Protein 5IDK (pdb70)

GO terms:
  GO:0039714 cytoplasmic viral factory (C, IDA)
  GO:0140272 exogenous protein binding (F, IDA)
  GO:0008233 peptidase activity (F, IDA)
  GO:0033668 symbiont-mediated suppression of host apoptosis (P, IDA)
  GO:0045070 positive regulation of viral genome replication (P, IMP)
  GO:0004483 methyltransferase cap1 activity (F, IDA)
  GO:0106005 RNA 5'-cap (guanine-N7)-methylation (P, IDA)
  GO:0042025 host cell nucleus (C, EXP)
  GO:0030430 host cell cytoplasm (C, EXP)
  GO:0005515 protein binding (F, IPI)
  GO:0003723 RNA binding (F, IDA)
  GO:0140691 RNA folding chaperone (F, IDA)
  GO:0003677 DNA binding (F, IMP)
  GO:0003723 RNA binding (F, IMP)
  GO:0043489 RNA stabilization (P, IMP)
  GO:0033592 RNA strand annealing activity (F, IMP)
  GO:0032993 protein-DNA complex (C, IMP)
  GO:1990904 ribonucleoprotein complex (C, IMP)
  GO:1990814 DNA/DNA annealing activity (F, IMP)
  GO:0075512 clathrin-dependent endocytosis of virus by host cell (P, IDA)

InterPro domains:
  IPR000069 Envelope glycoprotein M, flavivirus [PF01004] (218-290)
  IPR000208 RNA-directed RNA polymerase, fingers/palm subdomains, flavivirus [PF00972] (2779-3230)
  IPR000336 Flavivirus/Alphavirus glycoprotein, immunoglobulin-like domain superfamily [G3DSA:2.60.40.350] (584-692)
  IPR000404 Flavivirus non-structural protein NS4A [PF01350] (2126-2267)
  IPR000487 Non-structural protein NS2B, flavivirus [PF01002] (1376-1495)
  IPR000487 Non-structural protein NS2B, flavivirus [PS51527] (1371-1502)
  IPR000752 Flavivirus non-structural protein NS2A [PF01005] (1151-1304)
  IPR001122 Capsid protein C, flavivirus [PF01003] (6-123)
  IPR001157 Non-structural protein NS1, flavivirus [PF00948] (790-1139)
  IPR001528 Flavivirus non-structural protein NS4B [PF01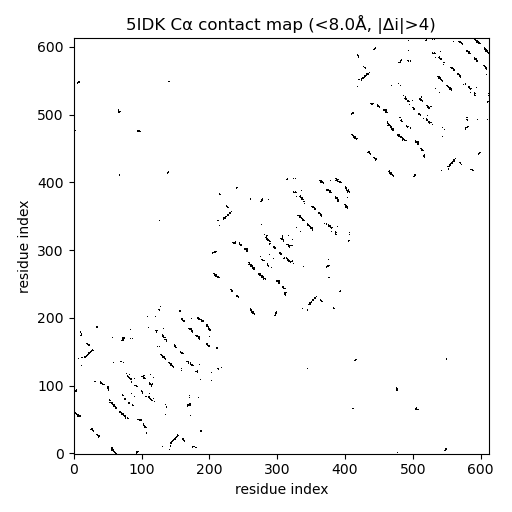349] (2270-2516)
  IPR001650 Helicase, C-terminal domain-like [PS51194] (1849-2014)
  IPR001650 Helicase, C-terminal domain-like [SM00490] (1871-1967)
  IPR001850 Non-structural protein NS3, peptidase S7, flavivirus [PF00949] (1519-1668)
  IPR001850 Non-structural protein NS3, peptidase S7, flavivirus [PS51528] (1502-1679)
  IPR002535 Flavivirus polyprotein propeptide [PF01570] (133-214)
  IPR002877 Ribosomal RNA methyltransferase, FtsJ domain [PF01728] (2580-2748)
  IPR007094 RNA-directed RNA polymerase, catalytic domain [PS50507] (3055-3207)
  IPR009003 Peptidase S1, PA clan [SSF50494] (1506-1671)
  IPR011492 Non-structural protein NS3-like, DEAD-box helicase, flavivirus [PF07652] (1686-1832)
  IPR011998 Envelope glycoprotein E, central and dimerisation domain, flavivirus [PF00869] (293-585)

CATH classification: 2.40.10.120 (+1 more: 2.40.10.10)

Organism: West Nile virus (NCBI:txid11082)

Solvent-accessible surface area: 27620 Å² total; per-residue (Å²): 133,27,16,11,21,46,2,9,84,35,48,62,71,116,125,17,107,116,55,44,49,51,73,66,14,83,0,117,50,45,111,107,4,78,19,89,76,134,83,47,89,126,72,121,100,84,95,170,47,179,14,67,52,73,75,0,0,5,12,0,10,18,44,48,146,45,8,19,145,16,25,0,0,0,0,0,25,126,30,3,0,0,0,0,46,69,11,6,127,6,42,41,0,33,2,30,116,1,111,11,32,14,84,61,1,1,60,75,82,8,17,0,0,1,55,6,66,30,70,8,110,96,110,38,34,6,4,37,47,2,0,1,1,2,0,27,40,26,87,43,12,106,17,0,23,1,69,1,2,10,0,29,10,65,135,15,36,56,12,2,1,22,9,107,37,68,137,5,0,19,0,0,0,0,0,30,110,128,17,46,8,1,0,0,6,10,19,17,10,103,45,128,127,48,44,43,2,0,2,10,11,23,5,186,70,103,23,42,11,5,82,15,2,45,32,27,63,10,112,116,15,94,116,64,49,51,55,58,166,11,83,0,143,34,45,110,107,4,75,23,68,77,125,59,52,67,120,80,143,187,124,118,150,116,8,60,42,77,75,0,0,3,4,0,10,19,165,26,184,184,43,53,117,16,31,0,0,0,0,0,24,125,26,3,0,0,0,0,35,74,16,11,146,10,37,15,0,64,2,63,166,3,72,2,52,17,84,52,0,1,53,68,75,6,19,0,0,1,26,7,68,31,65,10,134,94,139,36,85,44,113,74,70,2,0,1,0,2,0,31,41,60,118,36,11,78,3,0,25,1,98,1,2,10,0,72,5,98,142,26,100,50,12,2,1,28,6,107,40,67,138,6,0,20,0,0,0,0,0,28,88,128,19,46,8,2,0,0,5,10,19,16,10,118,36,119,120,52,42,53,2,0,1,9,11,31,20,188,106,28,2,7,14,53,2,6,77,36,48,64,70,119,115,14,107,115,52,46,56,53,60,146,8,69,2,135,32,44,110,108,5,76,23,80,72,136,78,48,75,122,83,131,113,87,149,75,93,139,122,7,62,42,75,75,1,0,3,11,0,8,17,123,39,186,115,2,22,120,18,24,0,0,0,0,0,25,127,26,3,0,0,0,0,38,74,14,11,148,10,40,32,0,10,1,29,116,0,65,2,24,18,85,50,0,0,65,57,76,7,15,0,0,1,28,6,67,30,65,9,122,97,96,46,84,45,117,72,69,1,0,1,1,1,0,25,41,28,92,41,10,102,18,0,27,1,104,2,3,17,0,76,19,109,122,35,109,56,9,1,0,24,7,104,39,70,139,5,0,19,0,0,0,0,0,30,88,130,19,45,9,1,0,0,4,10,20,16,10,106,24,124,120,48,33,42,2,0,1,10,11,25,4,179

Radius of gyration: 31.72 Å; Cα contacts (8 Å, |Δi|>4): 1772; chains: 3; bounding box: 49×49×102 Å

Nearest PDB structures (foldseek):
  5idk-assembly2_B  TM=1.005E+00  e=5.396E-43  West Nile virus
  5idk-assembly3_C  TM=9.932E-01  e=1.354E-40  West Nile virus
  2yol-assembly1_A  TM=9.861E-01  e=2.322E-39  West Nile virus
  5idk-assembly1_A  TM=9.861E-01  e=9.615E-39  West Nile virus
  5lc0-assembly1_A  TM=9.892E-01  e=1.405E-29  Zika virus

Sequence (613 aa):
DMWIERTADITTWESDAEITGSSERVVDVRLDDDGNFQLMGGVLWDTTPSPKKGDTTTGVYRIMTRGLLGSYQAGAGVMVEGVFHTLWHTTKGAALMSGEGRLDPYWGSVKEDRLCYGGPWKLQHKWNGHDEVQMIVVEPGKNVKNVVQTKPGVFKTPEGEIGAVTLDYPTTGTSGSPIVDKNGDVIGLYGNGVIMPNGSYISAIVQGETDMWIERTADITWESDAEITGSSSERVDVRLDDDGNFQLMGGVLWDTEYKKGDTTTGVYRIMTRGLLGSYQAGAGVMVEGVFHTLWHTTKGAALMSGEGRLDPYWGSVKEDRLCYGGPWKLQHKWNGHDEVQMIVVEPGKNVKNVQTKPGVFKTPEGEIGAVTTLDYPTGTSGSPIVDKNGDVIGLYGNGVIMPNGSYISAIVQGEDMWIERTADITWESDAEITGSSERVDVRLDDDGNFQLMGGVLLWDTPKEYKKGDTTTGVYRIMTRGLLGSYQAGAGVMVEGVFHTLWHTTKGAALMSGEGRLDPYWGSVKEDRLCYGGPWKLQHKWNGHDEVQMIVVEPGKNVKNVVQTKPGVFKTPEGEIGAVTLDYPTGTSGSPIVDKNGDVIGLYGNGVIMPNGSYISAIVQGE

B-factor: mean 22.43, std 13.76, range [8.4, 163.83]

Structure (mmCIF, N/CA/C/O backbone):
data_5IDK
#
_entry.id   5IDK
#
_cell.length_a   36.420
_cell.length_b   96.965
_cell.length_c   187.856
_cell.angle_alpha   90.00
_cell.angle_beta   90.00
_cell.angle_gamma   90.00
#
_symmetry.space_group_name_H-M   'P 21 21 21'
#
loop_
_entity.id
_entity.type
_entity.pdbx_description
1 polymer 'Genome polyprotein,SERINE PROTEASE SUBUNIT NS2B, SERINE PROTEASE NS3'
2 non-polymer '((R)-1-((S)-3-(4-(aminomethyl)phenyl)-2-benzamidopropaneamido)-4-guanidinobutyl)boronic acid, cyclic double ester with glycerol'
3 non-polymer 'DIMETHYL SULFOXIDE'
4 non-polymer GLYCEROL
5 water water
#
loop_
_atom_site.group_PDB
_atom_site.id
_atom_site.type_symbol
_atom_site.label_atom_id
_atom_site.label_alt_id
_atom_site.label_comp_id
_atom_site.label_asym_id
_atom_site.label_entity_id
_atom_site.label_seq_id
_atom_site.pdbx_PDB_ins_code
_atom_site.Cartn_x
_atom_site.Cartn_y
_atom_site.Cartn_z
_atom_site.occupancy
_atom_site.B_iso_or_equiv
_atom_site.auth_seq_id
_atom_site.auth_comp_id
_atom_site.auth_asym_id
_atom_site.auth_atom_id
_atom_site.pdbx_PDB_model_num
ATOM 1 N N . ASP A 1 6 ? 13.320 13.373 45.444 1.00 41.17 51 ASP A N 1
ATOM 2 C CA . ASP A 1 6 ? 11.812 13.254 45.651 1.00 33.36 51 ASP A CA 1
ATOM 3 C C . ASP A 1 6 ? 11.122 12.054 44.918 1.00 26.30 51 ASP A C 1
ATOM 4 O O . ASP A 1 6 ? 9.920 11.770 45.159 1.00 23.58 51 ASP A O 1
ATOM 9 N N . MET A 1 7 ? 11.804 11.575 43.887 1.00 21.15 52 MET A N 1
ATOM 10 C CA . MET A 1 7 ? 11.238 10.547 42.995 1.00 17.70 52 MET A CA 1
ATOM 11 C C . MET A 1 7 ? 12.105 9.335 43.144 1.00 15.76 52 MET A C 1
ATOM 12 O O . MET A 1 7 ? 13.348 9.470 43.304 1.00 16.90 52 MET A O 1
ATOM 17 N N . TRP A 1 8 ? 11.550 8.133 43.076 1.00 13.77 53 TRP A N 1
ATOM 18 C CA . TRP A 1 8 ? 12.252 6.887 43.205 1.00 11.35 53 TRP A CA 1
ATOM 19 C C . TRP A 1 8 ? 11.612 5.802 42.335 1.00 13.20 53 TRP A C 1
ATOM 20 O O . TRP A 1 8 ? 10.447 5.995 41.951 1.00 13.61 53 TRP A O 1
ATOM 31 N N . ILE A 1 9 ? 12.298 4.714 42.121 1.00 11.87 54 ILE A N 1
ATOM 32 C CA . ILE A 1 9 ? 11.782 3.593 41.372 1.00 10.87 54 ILE A CA 1
ATOM 33 C C . ILE A 1 9 ? 11.685 2.370 42.186 1.00 11.73 54 ILE A C 1
ATOM 34 O O . ILE A 1 9 ? 12.508 2.107 43.129 1.00 13.17 54 ILE A O 1
ATOM 39 N N . GLU A 1 10 ? 10.655 1.579 41.940 1.00 11.08 55 GLU A N 1
ATOM 40 C CA . GLU A 1 10 ? 10.408 0.308 42.651 1.00 12.32 55 GLU A CA 1
ATOM 41 C C . GLU A 1 10 ? 10.314 -0.814 41.649 1.00 12.48 55 GLU A C 1
ATOM 42 O O . GLU A 1 10 ? 9.371 -0.754 40.752 1.00 12.57 55 GLU A O 1
ATOM 48 N N . ARG A 1 11 ? 11.028 -1.913 41.797 1.00 12.03 56 ARG A N 1
ATOM 49 C CA . ARG A 1 11 ? 10.858 -3.047 40.912 1.00 12.85 56 ARG A CA 1
ATOM 50 C C . ARG A 1 11 ? 9.530 -3.778 41.206 1.00 14.64 56 ARG A C 1
ATOM 51 O O . ARG A 1 11 ? 9.211 -4.047 42.398 1.00 14.37 56 ARG A O 1
ATOM 59 N N . THR A 1 12 ? 8.818 -4.182 40.186 1.00 13.31 57 THR A N 1
ATOM 60 C CA . THR A 1 12 ? 7.489 -4.776 40.368 1.00 14.84 57 THR A CA 1
ATOM 61 C C . THR A 1 12 ? 7.177 -5.925 39.459 1.00 13.83 57 THR A C 1
ATOM 62 O O . THR A 1 12 ? 6.082 -6.483 39.613 1.00 15.47 57 THR A O 1
ATOM 66 N N . ALA A 1 13 ? 7.965 -6.306 38.453 1.00 13.64 58 ALA A N 1
ATOM 67 C CA . ALA A 1 13 ? 7.700 -7.447 37.608 1.00 15.56 58 ALA A CA 1
ATOM 68 C C . ALA A 1 13 ? 8.899 -7.847 36.796 1.00 16.13 58 ALA A C 1
ATOM 69 O O . ALA A 1 13 ? 9.808 -7.025 36.604 1.00 15.27 58 ALA A O 1
ATOM 71 N N . ASP A 1 14 ? 8.891 -9.084 36.322 1.00 16.11 59 ASP A N 1
ATOM 72 C CA . ASP A 1 14 ? 9.802 -9.568 35.298 1.00 14.94 59 ASP A CA 1
ATOM 73 C C . ASP A 1 14 ? 9.298 -9.094 33.913 1.00 15.15 59 ASP A C 1
ATOM 74 O O . ASP A 1 14 ? 8.120 -8.816 33.693 1.00 16.47 59 ASP A O 1
ATOM 79 N N . ILE A 1 15 ? 10.226 -9.026 32.995 1.00 15.47 60 ILE A N 1
ATOM 80 C CA . ILE A 1 15 ? 9.924 -8.696 31.562 1.00 14.02 60 ILE A CA 1
ATOM 81 C C . ILE A 1 15 ? 9.654 -10.075 30.925 1.00 16.69 60 ILE A C 1
ATOM 82 O O . ILE A 1 15 ? 10.605 -10.817 30.598 1.00 19.24 60 ILE A O 1
ATOM 87 N N . THR A 1 16 ? 8.382 -10.373 30.684 1.00 15.13 61 THR A N 1
ATOM 88 C CA A THR A 1 16 ? 7.990 -11.690 30.158 0.50 16.88 61 THR A CA 1
ATOM 89 C CA B THR A 1 16 ? 8.044 -11.689 30.142 0.50 17.15 61 THR A CA 1
ATOM 90 C C . THR A 1 16 ? 6.711 -11.583 29.323 1.00 16.83 61 THR A C 1
ATOM 91 O O . THR A 1 16 ? 5.966 -10.660 29.504 1.00 17.17 61 THR A O 1
ATOM 98 N N . TRP A 1 17 ? 6.517 -12.521 28.402 1.00 16.40 62 TRP A N 1
ATOM 99 C CA . TRP A 1 17 ? 5.286 -12.795 27.722 1.00 16.52 62 TRP A CA 1
ATOM 100 C C . TRP A 1 17 ? 4.499 -13.735 28.607 1.00 20.19 62 TRP A C 1
ATOM 101 O O . TRP A 1 17 ? 5.085 -14.714 29.049 1.00 25.44 62 TRP A O 1
ATOM 112 N N . GLU A 1 18 ? 3.234 -13.505 28.815 1.00 16.55 63 GLU A N 1
ATOM 113 C CA . GLU A 1 18 ? 2.352 -14.373 29.643 1.00 18.69 63 GLU A CA 1
ATOM 114 C C . GLU A 1 18 ? 1.377 -15.143 28.754 1.00 20.15 63 GLU A C 1
ATOM 115 O O . GLU A 1 18 ? 0.603 -14.598 28.011 1.00 20.77 63 GLU A O 1
ATOM 121 N N . SER A 1 19 ? 1.377 -16.491 28.881 1.00 25.41 64 SER A N 1
ATOM 122 C CA . SER A 1 19 ? 0.466 -17.281 28.008 1.00 27.19 64 SER A CA 1
ATOM 123 C C . SER A 1 19 ? -1.015 -17.105 28.323 1.00 28.39 64 SER A C 1
ATOM 124 O O . SER A 1 19 ? -1.873 -17.346 27.474 1.00 34.66 64 SER A O 1
ATOM 127 N N . ASP A 1 20 ? -1.381 -16.662 29.491 1.00 30.01 65 ASP A N 1
ATOM 128 C CA . ASP A 1 20 ? -2.815 -16.501 29.762 1.00 36.96 65 ASP A CA 1
ATOM 129 C C . ASP A 1 20 ? -3.386 -15.077 29.583 1.00 37.23 65 ASP A C 1
ATOM 130 O O . ASP A 1 20 ? -4.502 -14.798 30.010 1.00 31.60 65 ASP A O 1
ATOM 135 N N . ALA A 1 21 ? -2.656 -14.158 28.922 1.00 23.36 66 ALA A N 1
ATOM 136 C CA . ALA A 1 21 ? -3.125 -12.785 28.898 1.00 20.84 66 ALA A CA 1
ATOM 137 C C . ALA A 1 21 ? -4.485 -12.613 28.187 1.00 19.41 66 ALA A C 1
ATOM 138 O O . ALA A 1 21 ? -4.678 -13.226 27.144 1.00 22.69 66 ALA A O 1
ATOM 140 N N . GLU A 1 22 ? -5.306 -11.690 28.660 1.00 20.39 67 GLU A N 1
ATOM 141 C CA . GLU A 1 22 ? -6.539 -11.339 28.000 1.00 22.81 67 GLU A CA 1
ATOM 142 C C . GLU A 1 22 ? -6.194 -10.662 26.667 1.00 22.42 67 GLU A C 1
ATOM 143 O O . GLU A 1 22 ? -5.220 -9.900 26.616 1.00 20.08 67 GLU A O 1
ATOM 149 N N . ILE A 1 23 ? -6.975 -10.941 25.637 1.00 21.83 68 ILE A N 1
ATOM 150 C CA . ILE A 1 23 ? -6.790 -10.332 24.319 1.00 18.75 68 ILE A CA 1
ATOM 151 C C . ILE A 1 23 ? -7.765 -9.243 24.183 1.00 21.14 68 ILE A C 1
ATOM 152 O O . ILE A 1 23 ? -8.997 -9.446 24.409 1.00 23.11 68 ILE A O 1
ATOM 157 N N . THR A 1 24 ? -7.360 -8.045 23.811 1.00 20.60 69 THR A N 1
ATOM 158 C CA . THR A 1 24 ? -8.243 -6.935 23.694 1.00 19.56 69 THR A CA 1
ATOM 159 C C . THR A 1 24 ? -7.719 -5.873 22.727 1.00 21.08 69 THR A C 1
ATOM 160 O O . THR A 1 24 ? -6.641 -6.040 22.148 1.00 20.03 69 THR A O 1
ATOM 164 N N . GLY A 1 25 ? -8.515 -4.860 22.461 1.00 20.20 70 GLY A N 1
ATOM 165 C CA . GLY A 1 25 ? -8.152 -3.729 21.613 1.00 20.79 70 GLY A CA 1
ATOM 166 C C . GLY A 1 25 ? -8.445 -4.007 20.187 1.00 23.89 70 GLY A C 1
ATOM 167 O O . GLY A 1 25 ? -9.026 -5.017 19.841 1.00 29.46 70 GLY A O 1
ATOM 168 N N . SER A 1 26 ? -8.084 -3.100 19.321 1.00 21.14 71 SER A N 1
ATOM 169 C CA . SER A 1 26 ? -8.380 -3.135 17.866 1.00 19.65 71 SER A CA 1
ATOM 170 C C . SER A 1 26 ? -7.187 -2.526 17.076 1.00 17.45 71 SER A C 1
ATOM 171 O O . SER A 1 26 ? -6.242 -1.963 17.669 1.00 16.22 71 SER A O 1
ATOM 174 N N . SER A 1 27 ? -7.157 -2.790 15.795 1.00 15.71 72 SER A N 1
ATOM 175 C CA . SER A 1 27 ? -5.990 -2.455 14.910 1.00 13.92 72 SER A CA 1
ATOM 176 C C . SER A 1 27 ? -6.459 -1.362 13.988 1.00 15.72 72 SER A C 1
ATOM 177 O O . SER A 1 27 ? -6.991 -1.585 12.866 1.00 18.32 72 SER A O 1
ATOM 180 N N . GLU A 1 28 ? -6.236 -0.115 14.336 1.00 14.14 73 GLU A N 1
ATOM 181 C CA . GLU A 1 28 ? -6.687 1.039 13.573 1.00 15.19 73 GLU A CA 1
ATOM 182 C C . GLU A 1 28 ? -5.629 1.527 12.619 1.00 13.46 73 GLU A C 1
ATOM 183 O O . GLU A 1 28 ? -4.482 1.049 12.634 1.00 12.34 73 GLU A O 1
ATOM 189 N N . ARG A 1 29 ? -5.972 2.487 11.796 1.00 14.51 74 ARG A N 1
ATOM 190 C CA . ARG A 1 29 ? -5.023 3.135 10.925 1.00 13.05 74 ARG A CA 1
ATOM 191 C C . ARG A 1 29 ? -5.381 4.604 10.861 1.00 14.97 74 ARG A C 1
ATOM 192 O O . ARG A 1 29 ? -6.453 4.972 10.377 1.00 17.25 74 ARG A O 1
ATOM 200 N N . VAL A 1 30 ? -4.528 5.444 11.406 1.00 14.32 75 VAL A N 1
ATOM 201 C CA A VAL A 1 30 ? -4.874 6.871 11.583 0.50 15.48 75 VAL A CA 1
ATOM 202 C CA B VAL A 1 30 ? -4.817 6.858 11.678 0.50 15.75 75 VAL A CA 1
ATOM 203 C C . VAL A 1 30 ? -3.691 7.767 11.123 1.00 16.08 75 VAL A C 1
ATOM 204 O O . VAL A 1 30 ? -2.523 7.505 11.395 1.00 15.56 75 VAL A O 1
ATOM 211 N N . ASP A 1 31 ? -4.052 8.826 10.408 1.00 15.50 76 ASP A N 1
ATOM 212 C CA . ASP A 1 31 ? -3.096 9.805 9.951 1.00 15.69 76 ASP A CA 1
ATOM 213 C C . ASP A 1 31 ? -2.792 10.849 11.058 1.00 14.10 76 ASP A C 1
ATOM 214 O O . ASP A 1 31 ? -3.765 11.431 11.629 1.00 14.74 76 ASP A O 1
ATOM 219 N N . VAL A 1 32 ? -1.502 10.985 11.399 1.00 14.18 77 VAL A N 1
ATOM 220 C CA . VAL A 1 32 ? -1.062 11.879 12.486 1.00 14.86 77 VAL A CA 1
ATOM 221 C C . VAL A 1 32 ? 0.174 12.657 12.098 1.00 18.47 77 VAL A C 1
ATOM 222 O O . VAL A 1 32 ? 0.875 12.273 11.153 1.00 18.32 77 VAL A O 1
ATOM 226 N N . ARG A 1 33 ? 0.457 13.770 12.777 1.00 17.76 78 ARG A N 1
ATOM 227 C CA . ARG A 1 33 ? 1.764 14.373 12.714 1.00 17.88 78 ARG A CA 1
ATOM 228 C C . ARG A 1 33 ? 2.279 14.617 14.111 1.00 18.24 78 ARG A C 1
ATOM 229 O O . ARG A 1 33 ? 1.518 14.700 15.052 1.00 18.69 78 ARG A O 1
ATOM 237 N N . LEU A 1 34 ? 3.567 14.655 14.220 1.00 16.86 79 LEU A N 1
ATOM 238 C CA . LEU A 1 34 ? 4.268 14.745 15.508 1.00 16.70 79 LEU A CA 1
ATOM 239 C C . LEU A 1 34 ? 4.907 16.106 15.575 1.00 20.74 79 LEU A C 1
ATOM 240 O O . LEU A 1 34 ? 5.775 16.419 14.742 1.00 21.54 79 LEU A O 1
ATOM 245 N N . ASP A 1 35 ? 4.565 16.868 16.601 1.00 18.17 80 ASP A N 1
ATOM 246 C CA . ASP A 1 35 ? 5.169 18.236 16.814 1.00 20.40 80 ASP A CA 1
ATOM 247 C C . ASP A 1 35 ? 6.482 18.200 17.580 1.00 17.40 80 ASP A C 1
ATOM 248 O O . ASP A 1 35 ? 6.856 17.182 18.140 1.00 16.70 80 ASP A O 1
ATOM 253 N N . ASP A 1 36 ? 7.214 19.358 17.665 1.00 18.11 81 ASP A N 1
ATOM 254 C CA . ASP A 1 36 ? 8.502 19.358 18.347 1.00 17.67 81 ASP A CA 1
ATOM 255 C C . ASP A 1 36 ? 8.463 19.252 19.878 1.00 16.14 81 ASP A C 1
ATOM 256 O O . ASP A 1 36 ? 9.485 18.916 20.473 1.00 20.42 81 ASP A O 1
ATOM 261 N N . ASP A 1 37 ? 7.269 19.330 20.461 1.00 16.72 82 ASP A N 1
ATOM 262 C CA . ASP A 1 37 ? 7.064 19.072 21.864 1.00 16.47 82 ASP A CA 1
ATOM 263 C C . ASP A 1 37 ? 6.674 17.592 22.194 1.00 15.76 82 ASP A C 1
ATOM 264 O O . ASP A 1 37 ? 6.435 17.298 23.356 1.00 16.50 82 ASP A O 1
ATOM 269 N N . GLY A 1 38 ? 6.691 16.733 21.165 1.00 14.04 83 GLY A N 1
ATOM 270 C CA . GLY A 1 38 ? 6.419 15.342 21.373 1.00 13.44 83 GLY A CA 1
ATOM 271 C C . GLY A 1 38 ? 4.924 15.027 21.357 1.00 13.82 83 GLY A C 1
ATOM 272 O O . GLY A 1 38 ? 4.517 13.903 21.773 1.00 13.56 83 GLY A O 1
ATOM 273 N N . ASN A 1 39 ? 4.048 15.890 20.864 1.00 12.47 84 ASN A N 1
ATOM 274 C CA . ASN A 1 39 ? 2.609 15.640 20.811 1.00 13.22 84 ASN A CA 1
ATOM 275 C C . ASN A 1 39 ? 2.195 15.189 19.414 1.00 14.63 84 ASN A C 1
ATOM 276 O O . ASN A 1 39 ? 2.487 15.864 18.419 1.00 15.60 84 ASN A O 1
ATOM 281 N N . PHE A 1 40 ? 1.429 14.105 19.342 1.00 13.26 85 PHE A N 1
ATOM 282 C CA . PHE A 1 40 ? 0.764 13.719 18.097 1.00 13.14 85 PHE A CA 1
ATOM 283 C C . PHE A 1 40 ? -0.563 14.466 17.896 1.00 15.49 85 PHE A C 1
ATOM 284 O O . PHE A 1 40 ? -1.309 14.686 18.867 1.00 17.24 85 PHE A O 1
ATOM 292 N N . GLN A 1 41 ? -0.825 14.885 16.689 1.00 15.59 86 GLN A N 1
ATOM 293 C CA . GLN A 1 41 ? -2.025 15.587 16.277 1.00 21.48 86 GLN A CA 1
ATOM 294 C C . GLN A 1 41 ? -2.664 14.735 15.169 1.00 19.05 86 GLN A C 1
ATOM 295 O O . GLN A 1 41 ? -1.957 14.341 14.231 1.00 19.05 86 GLN A O 1
ATOM 301 N N . LEU A 1 42 ? -3.984 14.530 15.242 1.00 20.46 87 LEU A N 1
ATOM 302 C CA . LEU A 1 42 ? -4.753 13.996 14.078 1.00 21.22 87 LEU A CA 1
ATOM 303 C C . LEU A 1 42 ? -4.685 14.856 12.886 1.00 24.21 87 LEU A C 1
ATOM 304 O O . LEU A 1 42 ? -4.707 16.089 13.012 1.00 29.39 87 LEU A O 1
ATOM 309 N N . MET A 1 43 ? -4.557 14.280 11.710 1.00 25.07 88 MET A N 1
ATOM 310 C CA . MET A 1 43 ? -4.441 15.058 10.420 1.00 31.99 88 MET A CA 1
ATOM 311 C C . MET A 1 43 ? -5.686 15.030 9.519 1.00 38.98 88 MET A C 1
ATOM 312 O O . MET A 1 43 ? -6.790 14.793 9.975 1.00 52.84 88 MET A O 1
ATOM 317 N N . GLY A 1 61 ? 15.268 17.572 19.491 1.00 42.43 1001 GLY A N 1
ATOM 318 C CA . GLY A 1 61 ? 16.161 16.460 19.196 1.00 38.92 1001 GLY A CA 1
ATOM 319 C C . GLY A 1 61 ? 16.834 15.969 20.454 1.00 31.73 1001 GLY A C 1
ATOM 320 O O . GLY A 1 61 ? 16.486 16.386 21.547 1.00 33.02 1001 GLY A O 1
ATOM 321 N N . GLY A 1 62 ? 17.742 15.030 20.314 1.00 28.68 1002 GLY A N 1
ATOM 322 C CA . GLY A 1 62 ? 18.360 14.367 21.476 1.00 25.96 1002 GLY A CA 1
ATOM 323 C C . GLY A 1 62 ? 19.233 15.363 22.240 1.00 27.66 1002 GLY A C 1
ATOM 324 O O . GLY A 1 62 ? 19.904 16.201 21.600 1.00 32.45 1002 GLY A O 1
ATOM 325 N N . VAL A 1 63 ? 19.243 15.291 23.557 1.00 18.37 1003 VAL A N 1
ATOM 326 C CA . VAL A 1 63 ? 20.114 16.092 24.486 1.00 20.33 1003 VAL A CA 1
ATOM 327 C C . VAL A 1 63 ? 20.854 15.114 25.361 1.00 17.28 1003 VAL A C 1
ATOM 328 O O . VAL A 1 63 ? 20.255 14.216 25.960 1.00 16.91 1003 VAL A O 1
ATOM 332 N N . LEU A 1 64 ? 22.193 15.223 25.397 1.00 17.78 1004 LEU A N 1
ATOM 333 C CA . LEU A 1 64 ? 23.040 14.464 26.275 1.00 17.47 1004 LEU A CA 1
ATOM 334 C C . LEU A 1 64 ? 23.082 15.244 27.591 1.00 17.61 1004 LEU A C 1
ATOM 335 O O . LEU A 1 64 ? 23.400 16.461 27.596 1.00 19.82 1004 LEU A O 1
ATOM 340 N N . TRP A 1 65 ? 22.663 14.640 28.691 1.00 15.39 1005 TRP A N 1
ATOM 341 C CA . TRP A 1 65 ? 22.596 15.314 29.970 1.00 17.49 1005 TRP A CA 1
ATOM 342 C C . TRP A 1 65 ? 23.963 15.469 30.608 1.00 20.81 1005 TRP A C 1
ATOM 343 O O . TRP A 1 65 ? 24.977 14.862 30.222 1.00 22.36 1005 TRP A O 1
ATOM 354 N N . ASP A 1 66 ? 23.990 16.309 31.615 1.00 22.24 1006 ASP A N 1
ATOM 355 C CA . ASP A 1 66 ? 25.213 16.492 32.424 1.00 24.35 1006 ASP A CA 1
ATOM 356 C C . ASP A 1 66 ? 25.767 15.151 32.900 1.00 27.21 1006 ASP A C 1
ATOM 357 O O . ASP A 1 66 ? 25.052 14.224 33.312 1.00 27.81 1006 ASP A O 1
ATOM 362 N N . THR A 1 67 ? 27.079 15.091 32.903 1.00 29.92 1007 THR A N 1
ATOM 363 C CA A THR A 1 67 ? 27.803 13.920 33.410 0.50 36.53 1007 THR A CA 1
ATOM 364 C CA B THR A 1 67 ? 27.787 13.923 33.413 0.50 35.46 1007 THR A CA 1
ATOM 365 C C . THR A 1 67 ? 27.880 14.075 34.935 1.00 38.66 1007 THR A C 1
ATOM 366 O O . THR A 1 67 ? 28.225 15.161 35.436 1.00 39.65 1007 THR A O 1
ATOM 373 N N . PRO A 1 68 ? 27.536 13.015 35.705 1.00 38.80 1008 PRO A N 1
ATOM 374 C CA . PRO A 1 68 ? 27.681 13.11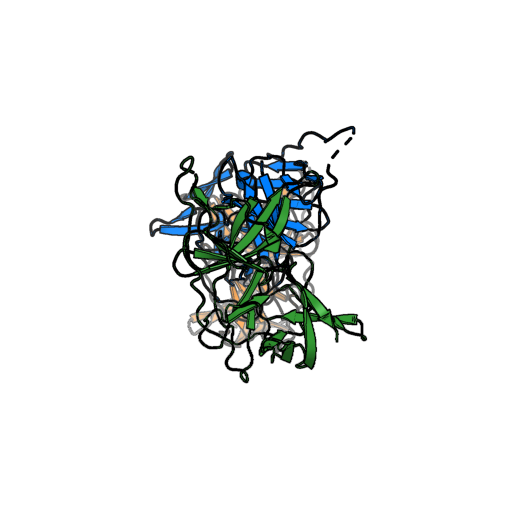2 37.213 1.00 41.15 1008 PRO A CA 1
ATOM 375 C C . PRO A 1 68 ? 29.068 13.486 37.795 1.00 42.01 1008 PRO A C 1
ATOM 376 O O . PRO A 1 68 ? 29.129 13.900 38.951 1.00 44.91 1008 PRO A O 1
ATOM 380 N N . SER A 1 69 ? 30.145 13.214 37.056 1.00 49.63 1009 SER A N 1
ATOM 381 C CA . SER A 1 69 ? 31.495 13.957 37.044 1.00 74.14 1009 SER A CA 1
ATOM 382 C C . SER A 1 69 ? 32.755 13.750 38.058 1.00 72.08 1009 SER A C 1
ATOM 383 O O . SER A 1 69 ? 33.834 14.353 37.803 1.00 65.63 1009 SER A O 1
ATOM 386 N N . PRO A 1 70 ? 32.650 12.907 39.125 1.00 73.59 1010 PRO A N 1
ATOM 387 C CA . PRO A 1 70 ? 33.542 13.100 40.303 1.00 81.32 1010 PRO A CA 1
ATOM 388 C C . PRO A 1 70 ? 34.551 11.978 40.616 1.00 69.18 1010 PRO A C 1
ATOM 389 O O . PRO A 1 70 ? 34.591 10.945 39.951 1.00 56.86 1010 PRO A O 1
ATOM 393 N N . LYS A 1 74 ? 24.244 7.786 43.972 1.00 39.17 1014 LYS A N 1
ATOM 394 C CA . LYS A 1 74 ? 24.484 6.435 43.382 1.00 34.20 1014 LYS A CA 1
ATOM 395 C C . LYS A 1 74 ? 25.763 6.191 42.592 1.00 42.89 1014 LYS A C 1
ATOM 396 O O . LYS A 1 74 ? 26.523 7.145 42.461 1.00 63.35 1014 LYS A O 1
ATOM 397 N N . LYS A 1 75 ? 26.071 4.950 42.121 1.00 39.54 1015 LYS A N 1
ATOM 398 C CA . LYS A 1 75 ? 25.449 3.616 42.519 1.00 38.09 1015 LYS A CA 1
ATOM 399 C C . LYS A 1 75 ? 24.000 3.253 42.746 1.00 33.13 1015 LYS A C 1
ATOM 400 O O . LYS A 1 75 ? 23.767 2.445 43.703 1.00 40.78 1015 LYS A O 1
ATOM 406 N N . GLY A 1 76 ? 23.024 3.722 41.968 1.00 31.22 1016 GLY A N 1
ATOM 407 C CA . GLY A 1 76 ? 21.723 3.149 42.173 1.00 24.43 1016 GLY A CA 1
ATOM 408 C C . GLY A 1 76 ? 21.655 1.759 41.685 1.00 22.59 1016 GLY A C 1
ATOM 409 O O . GLY A 1 76 ? 22.413 1.390 40.752 1.00 25.33 1016 GLY A O 1
ATOM 410 N N . ASP A 1 77 ? 20.631 1.048 42.118 1.00 18.69 1017 ASP A N 1
ATOM 411 C CA . ASP A 1 77 ? 20.344 -0.361 41.771 1.00 20.77 1017 ASP A CA 1
ATOM 412 C C . ASP A 1 77 ? 19.829 -0.366 40.308 1.00 22.27 1017 ASP A C 1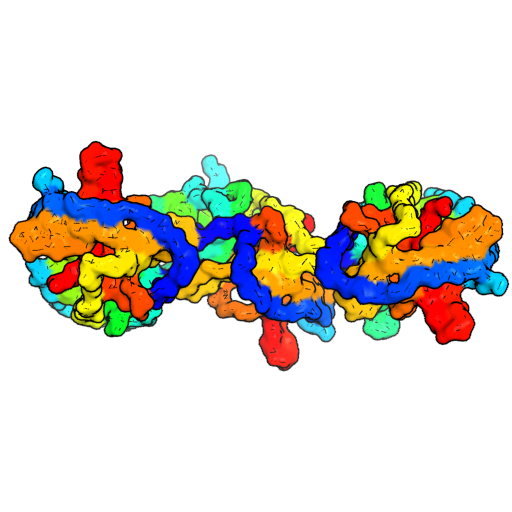
ATOM 413 O O . ASP A 1 77 ? 18.951 0.467 39.904 1.00 21.48 1017 ASP A O 1
ATOM 418 N N . THR A 1 78 ? 20.435 -1.247 39.516 1.00 18.63 1018 THR A N 1
ATOM 419 C CA . THR A 1 78 ? 20.063 -1.415 38.106 1.00 18.51 1018 THR A CA 1
ATOM 420 C C . THR A 1 78 ? 19.662 -2.856 37.773 1.00 17.98 1018 THR A C 1
ATOM 421 O O . THR A 1 78 ? 19.865 -3.311 36.649 1.00 18.30 1018 THR A O 1
ATOM 425 N N . THR A 1 79 ? 19.013 -3.554 38.695 1.00 17.95 1019 THR A N 1
ATOM 426 C CA . THR A 1 79 ? 18.539 -4.850 38.462 1.00 15.78 1019 THR A CA 1
ATOM 427 C C . THR A 1 79 ? 17.509 -4.884 37.281 1.00 15.75 1019 THR A C 1
ATOM 428 O O . THR A 1 79 ? 16.537 -4.122 37.318 1.00 15.43 1019 THR A O 1
ATOM 432 N N . THR A 1 80 ? 17.660 -5.821 36.355 1.00 13.64 1020 THR A N 1
ATOM 433 C CA . THR A 1 80 ? 16.737 -5.974 35.249 1.00 12.88 1020 THR A CA 1
ATOM 434 C C . THR A 1 80 ? 15.283 -6.159 35.712 1.00 14.15 1020 THR A C 1
ATOM 435 O O . THR A 1 80 ? 15.055 -6.987 36.630 1.00 13.66 1020 THR A O 1
ATOM 439 N N . GLY A 1 81 ? 14.338 -5.507 35.021 1.00 11.40 1021 GLY A N 1
ATOM 440 C CA . GLY A 1 81 ? 12.903 -5.731 35.341 1.00 12.11 1021 GLY A CA 1
ATOM 441 C C . GLY A 1 81 ? 12.076 -4.533 35.007 1.00 11.45 1021 GLY A C 1
ATOM 442 O O . GLY A 1 81 ? 12.535 -3.530 34.391 1.00 11.12 1021 GLY A O 1
ATOM 443 N N . VAL A 1 82 ? 10.805 -4.637 35.385 1.00 10.38 1022 VAL A N 1
ATOM 444 C CA . VAL A 1 82 ? 9.809 -3.608 35.170 1.00 10.78 1022 VAL A CA 1
ATOM 445 C C . VAL A 1 82 ? 9.619 -2.821 36.449 1.00 10.69 1022 VAL A C 1
ATOM 446 O O . VAL A 1 82 ? 9.543 -3.480 37.531 1.00 11.89 1022 VAL A O 1
ATOM 450 N N . TYR A 1 83 ? 9.521 -1.506 36.422 1.00 9.45 1023 TYR A N 1
ATOM 451 C CA . TYR A 1 83 ? 9.543 -0.629 37.598 1.00 11.02 1023 TYR A CA 1
ATOM 452 C C . TYR A 1 83 ? 8.381 0.413 37.587 1.00 11.40 1023 TYR A C 1
ATOM 453 O O . TYR A 1 83 ? 7.938 0.839 36.512 1.00 11.41 1023 TYR A O 1
ATOM 462 N N . ARG A 1 84 ? 7.861 0.736 38.745 1.00 10.48 1024 ARG A N 1
ATOM 463 C CA . ARG A 1 84 ? 7.054 1.894 38.990 1.00 10.61 1024 ARG A CA 1
ATOM 464 C C . ARG A 1 84 ? 7.899 3.096 39.289 1.00 11.85 1024 ARG A C 1
ATOM 465 O O . ARG A 1 84 ? 8.953 2.941 40.007 1.00 12.90 1024 ARG A O 1
ATOM 473 N N . ILE A 1 85 ? 7.558 4.261 38.805 1.00 9.67 1025 ILE A N 1
ATOM 474 C CA . ILE A 1 85 ? 8.140 5.571 39.120 1.00 10.44 1025 ILE A CA 1
ATOM 475 C C . ILE A 1 85 ? 7.227 6.266 40.123 1.00 11.75 1025 ILE A C 1
ATOM 476 O O . ILE A 1 85 ? 6.056 6.579 39.828 1.00 10.36 1025 ILE A O 1
ATOM 481 N N . MET A 1 86 ? 7.733 6.471 41.327 1.00 10.88 1026 MET A N 1
ATOM 482 C CA . MET A 1 86 ? 6.939 7.008 42.463 1.00 12.28 1026 MET A CA 1
ATOM 483 C C . MET A 1 86 ? 7.395 8.366 42.899 1.00 13.62 1026 MET A C 1
ATOM 484 O O . MET A 1 86 ? 8.589 8.720 42.684 1.00 13.70 1026 MET A O 1
ATOM 489 N N . THR A 1 87 ? 6.522 9.144 43.507 1.00 13.00 1027 THR A N 1
ATOM 490 C CA . THR A 1 87 ? 6.918 10.409 44.037 1.00 15.56 1027 THR A CA 1
ATOM 491 C C . THR A 1 87 ? 6.095 10.706 45.276 1.00 14.80 1027 THR A C 1
ATOM 492 O O . THR A 1 87 ? 4.993 10.176 45.488 1.00 14.55 1027 THR A O 1
ATOM 496 N N . ARG A 1 88 ? 6.662 11.580 46.141 1.00 16.58 1028 ARG A N 1
ATOM 497 C CA . ARG A 1 88 ? 5.892 12.033 47.302 1.00 17.45 1028 ARG A CA 1
ATOM 498 C C . ARG A 1 88 ? 6.442 13.365 47.809 1.00 19.48 1028 ARG A C 1
ATOM 499 O O . ARG A 1 88 ? 7.629 13.694 47.590 1.00 19.77 1028 ARG A O 1
ATOM 507 N N . GLY A 1 89 ? 5.568 14.067 48.494 1.00 19.57 1029 GLY A N 1
ATOM 508 C CA . GLY A 1 89 ? 5.927 15.306 49.173 1.00 21.74 1029 GLY A CA 1
ATOM 509 C C . GLY A 1 89 ? 5.878 14.997 50.680 1.00 22.66 1029 GLY A C 1
ATOM 510 O O . GLY A 1 89 ? 6.620 14.142 51.128 1.00 22.73 1029 GLY A O 1
ATOM 511 N N . LEU A 1 90 ? 4.966 15.685 51.449 1.00 23.59 1030 LEU A N 1
ATOM 512 C CA . LEU A 1 90 ? 4.885 15.525 52.868 1.00 26.62 1030 LEU A CA 1
ATOM 513 C C . LEU A 1 90 ? 3.804 14.522 53.277 1.00 24.02 1030 LEU A C 1
ATOM 514 O O . LEU A 1 90 ? 3.714 14.190 54.454 1.00 24.63 1030 LEU A O 1
ATOM 519 N N . LEU A 1 91 ? 3.053 13.963 52.315 1.00 19.25 1031 LEU A N 1
ATOM 520 C CA . LEU A 1 91 ? 1.928 13.134 52.617 1.00 17.01 1031 LEU A CA 1
ATOM 521 C C . LEU A 1 91 ? 2.262 11.711 51.958 1.00 16.01 1031 LEU A C 1
ATOM 522 O O . LEU A 1 91 ? 3.418 11.254 52.041 1.00 17.31 1031 LEU A O 1
ATOM 527 N N . GLY A 1 92 ? 1.243 11.083 51.373 1.00 15.99 1032 GLY A N 1
ATOM 528 C CA . GLY A 1 92 ? 1.422 9.726 50.771 1.00 15.13 1032 GLY A CA 1
ATOM 529 C C . GLY A 1 92 ? 2.074 9.868 49.394 1.00 16.20 1032 GLY A C 1
ATOM 530 O O . GLY A 1 92 ? 2.247 10.932 48.801 1.00 15.18 1032 GLY A O 1
ATOM 531 N N . SER A 1 93 ? 2.426 8.718 48.871 1.00 14.89 1033 SER A N 1
ATOM 532 C CA . SER A 1 93 ? 3.106 8.703 47.568 1.00 15.73 1033 SER A CA 1
ATOM 533 C C . SER A 1 93 ? 2.046 8.585 46.472 1.00 16.18 1033 SER A C 1
ATOM 534 O O . SER A 1 93 ? 0.901 8.119 46.702 1.00 18.07 1033 SER A O 1
ATOM 537 N N . TYR A 1 94 ? 2.464 8.890 45.236 1.00 13.66 1034 TYR A N 1
ATOM 538 C CA . TYR A 1 94 ? 1.699 8.538 44.049 1.00 13.90 1034 TYR A CA 1
ATOM 539 C C . TYR A 1 94 ? 2.609 8.042 42.934 1.00 11.40 1034 TYR A C 1
ATOM 540 O O . TYR A 1 94 ? 3.803 8.260 42.909 1.00 11.23 1034 TYR A O 1
ATOM 549 N N . GLN A 1 95 ? 2.029 7.316 41.976 1.00 11.33 1035 GLN A N 1
ATOM 550 C CA . GLN A 1 95 ? 2.718 6.767 40.816 1.00 11.04 1035 GLN A CA 1
ATOM 551 C C . GLN A 1 95 ? 2.721 7.760 39.670 1.00 12.32 1035 GLN A C 1
ATOM 552 O O . GLN A 1 95 ? 1.661 8.037 39.148 1.00 13.89 1035 GLN A O 1
ATOM 558 N N . ALA A 1 96 ? 3.873 8.305 39.337 1.00 10.93 1036 ALA A N 1
ATOM 559 C CA . ALA A 1 96 ? 4.084 9.201 38.257 1.00 11.58 1036 ALA A CA 1
ATOM 560 C C . ALA A 1 96 ? 4.183 8.472 36.947 1.00 11.98 1036 ALA A C 1
ATOM 561 O O . ALA A 1 96 ? 3.977 9.122 35.874 1.00 14.56 1036 ALA A O 1
ATOM 563 N N . GLY A 1 97 ? 4.590 7.235 36.902 1.00 10.86 1037 GLY A N 1
ATOM 564 C CA . GLY A 1 97 ? 4.834 6.562 35.630 1.00 11.19 1037 GLY A CA 1
ATOM 565 C C . GLY A 1 97 ? 5.433 5.208 35.851 1.00 10.15 1037 GLY A C 1
ATOM 566 O O . GLY A 1 97 ? 5.378 4.676 36.996 1.00 10.29 1037 GLY A O 1
ATOM 567 N N . ALA A 1 98 ? 6.035 4.614 34.819 1.00 10.00 1038 ALA A N 1
ATOM 568 C CA . ALA A 1 98 ? 6.644 3.318 34.889 1.00 9.35 1038 ALA A CA 1
ATOM 569 C C . ALA A 1 98 ? 7.861 3.302 33.904 1.00 8.79 1038 ALA A C 1
ATOM 570 O O . ALA A 1 98 ? 8.030 4.255 33.129 1.00 10.28 1038 ALA A O 1
ATOM 572 N N . GLY A 1 99 ? 8.623 2.243 33.923 1.00 8.99 1039 GLY A N 1
ATOM 573 C CA . GLY A 1 99 ? 9.695 2.070 32.923 1.00 9.04 1039 GLY A CA 1
ATOM 574 C C . GLY A 1 99 ? 10.333 0.713 33.012 1.00 9.93 1039 GLY A C 1
ATOM 575 O O . GLY A 1 99 ? 9.859 -0.161 33.797 1.00 10.29 1039 GLY A O 1
ATOM 576 N N . VAL A 1 100 ? 11.456 0.493 32.304 1.00 9.36 1040 VAL A N 1
ATOM 577 C CA . VAL A 1 100 ? 12.057 -0.783 32.234 1.00 11.07 1040 VAL A CA 1
ATOM 578 C C . VAL A 1 100 ? 13.575 -0.652 32.366 1.00 11.55 1040 VAL A C 1
ATOM 579 O O . VAL A 1 100 ? 14.151 0.229 31.679 1.00 12.19 1040 VAL A O 1
ATOM 583 N N . MET A 1 101 ? 14.168 -1.548 33.139 1.00 12.48 1041 MET A N 1
ATOM 584 C CA . MET A 1 101 ? 15.605 -1.619 33.359 1.00 12.74 1041 MET A CA 1
ATOM 585 C C . MET A 1 101 ? 16.139 -2.783 32.567 1.00 12.82 1041 MET A C 1
ATOM 586 O O . MET A 1 101 ? 15.739 -3.940 32.782 1.00 13.29 1041 MET A O 1
ATOM 591 N N . VAL A 1 102 ? 17.021 -2.475 31.545 1.00 12.10 1042 VAL A N 1
ATOM 592 C CA . VAL A 1 102 ? 17.568 -3.523 30.668 1.00 12.96 1042 VAL A CA 1
ATOM 593 C C . VAL A 1 102 ? 19.058 -3.151 30.494 1.00 12.33 1042 VAL A C 1
ATOM 594 O O . VAL A 1 102 ? 19.388 -1.989 30.191 1.00 13.06 1042 VAL A O 1
ATOM 598 N N . GLU A 1 103 ? 19.941 -4.147 30.676 1.00 14.57 1043 GLU A N 1
ATOM 599 C CA . GLU A 1 103 ? 21.372 -3.933 30.451 1.00 14.67 1043 GLU A CA 1
ATOM 600 C C . GLU A 1 103 ? 21.950 -2.736 31.215 1.00 15.36 1043 GLU A C 1
ATOM 601 O O . GLU A 1 103 ? 22.804 -1.963 30.744 1.00 17.00 1043 GLU A O 1
ATOM 607 N N . GLY A 1 104 ? 21.497 -2.587 32.468 1.00 13.84 1044 GLY A N 1
ATOM 608 C CA . GLY A 1 104 ? 21.946 -1.556 33.360 1.00 14.14 1044 GLY A CA 1
ATOM 609 C C . GLY A 1 104 ? 21.437 -0.124 33.159 1.00 12.70 1044 GLY A C 1
ATOM 610 O O . GLY A 1 104 ? 21.900 0.784 33.813 1.00 14.86 1044 GLY A O 1
ATOM 611 N N . VAL A 1 105 ? 20.459 0.031 32.251 1.00 12.13 1045 VAL A N 1
ATOM 612 C CA . VAL A 1 105 ? 19.940 1.345 31.876 1.00 11.26 1045 VAL A CA 1
ATOM 613 C C . VAL A 1 105 ? 18.386 1.346 32.148 1.00 11.13 1045 VAL A C 1
ATOM 614 O O . VAL A 1 105 ? 17.735 0.368 31.823 1.00 11.30 1045 VAL A O 1
ATOM 618 N N . PHE A 1 106 ? 17.942 2.475 32.740 1.00 10.43 1046 PHE A N 1
ATOM 619 C CA . PHE A 1 106 ? 16.488 2.609 32.982 1.00 10.10 1046 PHE A CA 1
ATOM 620 C C . PHE A 1 106 ? 15.924 3.426 31.826 1.00 10.90 1046 PHE A C 1
ATOM 621 O O . PHE A 1 106 ? 16.418 4.561 31.526 1.00 10.85 1046 PHE A O 1
ATOM 629 N N . HIS A 1 107 ? 14.819 2.939 31.240 1.00 9.23 1047 HIS A N 1
ATOM 630 C CA . HIS A 1 107 ? 14.193 3.548 30.090 1.00 8.97 1047 HIS A CA 1
ATOM 631 C C . HIS A 1 107 ? 12.731 3.966 30.445 1.00 10.64 1047 HIS A C 1
ATOM 632 O O . HIS A 1 107 ? 11.976 3.137 30.998 1.00 10.26 1047 HIS A O 1
ATOM 639 N N . THR A 1 108 ? 12.373 5.175 30.076 1.00 8.72 1048 THR A N 1
ATOM 640 C CA . THR A 1 108 ? 10.977 5.653 30.298 1.00 9.18 1048 THR A CA 1
ATOM 641 C C . THR A 1 108 ? 10.627 6.682 29.211 1.00 9.69 1048 THR A C 1
ATOM 642 O O . THR A 1 108 ? 11.423 6.941 28.311 1.00 10.46 1048 THR A O 1
ATOM 646 N N . LEU A 1 109 ? 9.370 7.146 29.225 1.00 10.04 1049 LEU A N 1
ATOM 647 C CA . LEU A 1 109 ? 9.051 8.299 28.388 1.00 10.13 1049 LEU A CA 1
ATOM 648 C C . LEU A 1 109 ? 9.584 9.541 29.002 1.00 10.91 1049 LEU A C 1
ATOM 649 O O . LEU A 1 109 ? 9.493 9.711 30.264 1.00 12.35 1049 LEU A O 1
ATOM 654 N N . TRP A 1 110 ? 10.024 10.493 28.207 1.00 10.71 1050 TRP A N 1
ATOM 655 C CA . TRP A 1 110 ? 10.542 11.742 28.751 1.00 11.76 1050 TRP A CA 1
ATOM 656 C C . TRP A 1 110 ? 9.546 12.426 29.673 1.00 11.43 1050 TRP A C 1
ATOM 657 O O . TRP A 1 110 ? 9.915 12.936 30.749 1.00 11.05 1050 TRP A O 1
ATOM 668 N N . HIS A 1 111 ? 8.272 12.416 29.293 1.00 10.96 1051 HIS A N 1
ATOM 669 C CA . HIS A 1 111 ? 7.295 13.244 30.029 1.00 11.51 1051 HIS A CA 1
ATOM 670 C C . HIS A 1 111 ? 7.012 12.716 31.419 1.00 11.26 1051 HIS A C 1
ATOM 671 O O . HIS A 1 111 ? 6.332 13.445 32.192 1.00 13.41 1051 HIS A O 1
ATOM 678 N N . THR A 1 112 ? 7.370 11.471 31.765 1.00 11.33 1052 THR A N 1
ATOM 679 C CA . THR A 1 112 ? 7.052 10.960 33.116 1.00 12.14 1052 THR A CA 1
ATOM 680 C C . THR A 1 112 ? 7.875 11.691 34.153 1.00 13.00 1052 THR A C 1
ATOM 681 O O . THR A 1 112 ? 7.380 11.880 35.300 1.00 15.12 1052 THR A O 1
ATOM 685 N N . THR A 1 113 ? 9.131 12.001 33.882 1.00 11.83 1053 THR A N 1
ATOM 686 C CA . THR A 1 113 ? 9.996 12.591 34.907 1.00 12.82 1053 THR A CA 1
ATOM 687 C C . THR A 1 113 ? 10.594 13.919 34.450 1.00 13.66 1053 THR A C 1
ATOM 688 O O . THR A 1 113 ? 11.138 14.672 35.308 1.00 13.61 1053 THR A O 1
ATOM 692 N N . LYS A 1 114 ? 10.566 14.246 33.170 1.00 12.49 1054 LYS A N 1
ATOM 693 C CA . LYS A 1 114 ? 11.239 15.451 32.638 1.00 15.32 1054 LYS A CA 1
ATOM 694 C C . LYS A 1 114 ? 12.694 15.523 33.019 1.00 14.30 1054 LYS A C 1
ATOM 695 O O . LYS A 1 114 ? 13.278 16.632 33.061 1.00 19.03 1054 LYS A O 1
ATOM 701 N N . GLY A 1 115 ? 13.352 14.376 33.173 1.00 12.83 1055 GLY A N 1
ATOM 702 C CA . GLY A 1 115 ? 14.722 14.344 33.458 1.00 14.35 1055 GLY A CA 1
ATOM 703 C C . GLY A 1 115 ? 15.099 14.439 34.924 1.00 15.92 1055 GLY A C 1
ATOM 704 O O . GLY A 1 115 ? 16.317 14.457 35.240 1.00 16.50 1055 GLY A O 1
ATOM 705 N N . ALA A 1 116 ? 14.131 14.414 35.843 1.00 14.27 1056 ALA A N 1
ATOM 706 C CA . ALA A 1 116 ? 14.471 14.483 37.271 1.00 15.44 1056 ALA A CA 1
ATOM 707 C C . ALA A 1 116 ? 15.297 13.275 37.649 1.00 15.47 1056 ALA A C 1
ATOM 708 O O . ALA A 1 116 ? 15.104 12.150 37.162 1.00 15.37 1056 ALA A O 1
ATOM 710 N N . ALA A 1 117 ? 16.230 13.451 38.586 1.00 15.71 1057 ALA A N 1
ATOM 711 C CA . ALA A 1 117 ? 16.980 12.305 39.109 1.00 17.47 1057 ALA A CA 1
ATOM 712 C C . ALA A 1 117 ? 16.052 11.350 39.834 1.00 15.36 1057 ALA A C 1
ATOM 713 O O . ALA A 1 117 ? 15.006 11.734 40.369 1.00 20.26 1057 ALA A O 1
ATOM 715 N N . LEU A 1 118 ? 16.416 10.071 39.808 1.00 14.45 1058 LEU A N 1
ATOM 716 C CA . LEU A 1 118 ? 15.617 9.005 40.384 1.00 14.28 1058 LEU A CA 1
ATOM 717 C C . LEU A 1 118 ? 16.429 8.214 41.397 1.00 15.78 1058 LEU A C 1
ATOM 718 O O . LEU A 1 118 ? 17.490 7.626 41.075 1.00 17.59 1058 LEU A O 1
ATOM 723 N N . MET A 1 119 ? 15.932 8.121 42.633 1.00 12.82 1059 MET A N 1
ATOM 724 C CA . MET A 1 119 ? 16.578 7.172 43.524 1.00 15.12 1059 MET A CA 1
ATOM 725 C C . MET A 1 119 ? 16.257 5.740 43.145 1.00 14.92 1059 MET A C 1
ATOM 726 O O . MET A 1 119 ? 15.088 5.449 42.843 1.00 13.73 1059 MET A O 1
ATOM 731 N N . SER A 1 120 ? 17.195 4.813 43.254 1.00 13.88 1060 SER A N 1
ATOM 732 C CA . SER A 1 120 ? 17.032 3.394 42.967 1.00 13.84 1060 SER A CA 1
ATOM 733 C C . SER A 1 120 ? 17.810 2.665 44.042 1.00 15.28 1060 SER A C 1
ATOM 734 O O . SER A 1 120 ? 19.044 2.646 44.019 1.00 14.56 1060 SER A O 1
ATOM 737 N N . GLY A 1 121 ? 17.098 2.074 44.960 1.00 14.90 1061 GLY A N 1
ATOM 738 C CA . GLY A 1 121 ? 17.760 1.453 46.136 1.00 17.00 1061 GLY A CA 1
ATOM 739 C C . GLY A 1 121 ? 18.609 2.474 46.881 1.00 16.72 1061 GLY A C 1
ATOM 740 O O . GLY A 1 121 ? 18.164 3.596 47.199 1.00 16.95 1061 GLY A O 1
ATOM 741 N N . GLU A 1 122 ? 19.889 2.138 47.050 1.00 14.78 1062 GLU A N 1
ATOM 742 C CA . GLU A 1 122 ? 20.771 2.966 47.896 1.00 17.06 1062 GLU A CA 1
ATOM 743 C C . GLU A 1 122 ? 21.377 4.164 47.186 1.00 20.64 1062 GLU A C 1
ATOM 744 O O . GLU A 1 122 ? 22.084 4.958 47.844 1.00 22.78 1062 GLU A O 1
ATOM 750 N N . GLY A 1 123 ? 21.153 4.345 45.915 1.00 15.77 1063 GLY A N 1
ATOM 751 C CA . GLY A 1 123 ? 21.834 5.350 45.160 1.00 15.99 1063 GLY A CA 1
ATOM 752 C C . GLY A 1 123 ? 20.940 6.097 44.184 1.00 18.79 1063 GLY A C 1
ATOM 753 O O . GLY A 1 123 ? 19.745 5.900 44.213 1.00 24.16 1063 GLY A O 1
ATOM 754 N N . ARG A 1 124 ? 21.499 7.038 43.487 1.00 16.49 1064 ARG A N 1
ATOM 755 C CA . ARG A 1 124 ? 20.785 7.899 42.566 1.00 17.30 1064 ARG A CA 1
ATOM 756 C C . ARG A 1 124 ? 21.108 7.530 41.133 1.00 18.17 1064 ARG A C 1
ATOM 757 O O . ARG A 1 124 ? 22.224 7.136 40.785 1.00 20.98 1064 ARG A O 1
ATOM 765 N N . LEU A 1 125 ? 20.110 7.627 40.252 1.00 15.22 1065 LEU A N 1
ATOM 766 C CA . LEU A 1 125 ? 20.281 7.461 38.814 1.00 16.46 1065 LEU A CA 1
ATOM 767 C C . LEU A 1 125 ? 20.025 8.816 38.192 1.00 15.27 1065 LEU A C 1
ATOM 768 O O . LEU A 1 125 ? 19.063 9.527 38.478 1.00 15.42 1065 LEU A O 1
ATOM 773 N N . ASP A 1 126 ? 21.008 9.264 37.364 1.00 18.13 1066 ASP A N 1
ATOM 774 C CA . ASP A 1 126 ? 20.925 10.549 36.709 1.00 18.98 1066 ASP A CA 1
ATOM 775 C C . ASP A 1 126 ? 20.624 10.294 35.241 1.00 13.65 1066 ASP A C 1
ATOM 776 O O . ASP A 1 126 ? 21.022 9.247 34.669 1.00 15.74 1066 ASP A O 1
ATOM 781 N N . PRO A 1 127 ? 19.925 11.223 34.621 1.00 13.21 1067 PRO A N 1
ATOM 782 C CA . PRO A 1 127 ? 19.608 11.084 33.219 1.00 13.50 1067 PRO A CA 1
ATOM 783 C C . PRO A 1 127 ? 20.860 11.035 32.394 1.00 14.80 1067 PRO A C 1
ATOM 784 O O . PRO A 1 127 ? 21.848 11.746 32.697 1.00 14.66 1067 PRO A O 1
ATOM 788 N N . TYR A 1 128 ? 20.820 10.216 31.364 1.00 13.02 1068 TYR A N 1
ATOM 789 C CA . TYR A 1 128 ? 21.955 10.095 30.386 1.00 12.42 1068 TYR A CA 1
ATOM 790 C C . TYR A 1 128 ? 21.667 10.833 29.115 1.00 13.80 1068 TYR A C 1
ATOM 791 O O . TYR A 1 128 ? 22.480 11.661 28.657 1.00 14.36 1068 TYR A O 1
ATOM 800 N N . TRP A 1 129 ? 20.508 10.558 28.491 1.00 11.70 1069 TRP A N 1
ATOM 801 C CA . TRP A 1 129 ? 20.141 11.095 27.205 1.00 11.60 1069 TRP A CA 1
ATOM 802 C C . TRP A 1 129 ? 18.588 11.143 27.126 1.00 13.25 1069 TRP A C 1
ATOM 803 O O . TRP A 1 129 ? 17.920 10.241 27.631 1.00 13.30 1069 TRP A O 1
ATOM 814 N N . GLY A 1 130 ? 18.069 12.190 26.469 1.00 13.65 1070 GLY A N 1
ATOM 815 C CA . GLY A 1 130 ? 16.609 12.195 26.157 1.00 14.71 1070 GLY A CA 1
ATOM 816 C C . GLY A 1 130 ? 16.248 13.035 24.994 1.00 15.14 1070 GLY A C 1
ATOM 817 O O . GLY A 1 130 ? 17.090 13.792 24.499 1.00 16.92 1070 GLY A O 1
ATOM 818 N N . SER A 1 131 ? 15.040 12.804 24.460 1.00 13.77 1071 SER A N 1
ATOM 819 C CA . SER A 1 131 ? 14.552 13.582 23.360 1.00 13.66 1071 SER A CA 1
ATOM 820 C C . SER A 1 131 ? 13.101 13.945 23.696 1.00 15.08 1071 SER A C 1
ATOM 821 O O . SER A 1 131 ? 12.258 13.046 23.906 1.00 14.43 1071 SER A O 1
ATOM 824 N N . VAL A 1 132 ? 12.837 15.220 23.785 1.00 14.55 1072 VAL A N 1
ATOM 825 C CA . VAL A 1 132 ? 11.477 15.732 23.976 1.00 13.92 1072 VAL A CA 1
ATOM 826 C C . VAL A 1 132 ? 10.546 15.316 22.812 1.00 13.75 1072 VAL A C 1
ATOM 827 O O . VAL A 1 132 ? 9.402 14.827 23.018 1.00 14.26 1072 VAL A O 1
ATOM 831 N N . LYS A 1 133 ? 11.007 15.544 21.615 1.00 13.78 1073 LYS A N 1
ATOM 832 C CA . LYS A 1 133 ? 10.179 15.252 20.452 1.00 14.26 1073 LYS A CA 1
ATOM 833 C C . LYS A 1 133 ? 9.816 13.761 20.314 1.00 12.73 1073 LYS A C 1
ATOM 834 O O . LYS A 1 133 ? 8.661 13.400 19.991 1.00 14.15 1073 LYS A O 1
ATOM 840 N N . GLU A 1 134 ? 10.789 12.868 20.565 1.00 13.71 1074 GLU A N 1
ATOM 841 C CA . GLU A 1 134 ? 10.573 11.396 20.501 1.00 13.49 1074 GLU A CA 1
ATOM 842 C C . GLU A 1 134 ? 9.921 10.892 21.784 1.00 13.17 1074 GLU A C 1
ATOM 843 O O . GLU A 1 134 ? 9.485 9.737 21.867 1.00 13.05 1074 GLU A O 1
ATOM 849 N N . ASP A 1 135 ? 9.903 11.761 22.803 1.00 12.18 1075 ASP A N 1
ATOM 850 C CA . ASP A 1 135 ? 9.376 11.432 24.145 1.00 11.42 1075 ASP A CA 1
ATOM 851 C C . ASP A 1 135 ? 10.059 10.232 24.824 1.00 11.33 1075 ASP A C 1
ATOM 852 O O . ASP A 1 135 ? 9.387 9.379 25.415 1.00 11.78 1075 ASP A O 1
ATOM 857 N N . ARG A 1 136 ? 11.415 10.156 24.696 1.00 10.82 1076 ARG A N 1
ATOM 858 C CA . ARG A 1 136 ? 12.190 9.068 25.240 1.00 10.95 1076 ARG A CA 1
ATOM 859 C C . ARG A 1 136 ? 13.291 9.552 26.167 1.00 11.82 1076 ARG A C 1
ATOM 860 O O . ARG A 1 136 ? 13.838 10.613 25.903 1.00 12.15 1076 ARG A O 1
ATOM 868 N N . LEU A 1 137 ? 13.557 8.843 27.230 1.00 9.78 1077 LEU A N 1
ATOM 869 C CA . LEU A 1 137 ? 14.584 9.251 28.211 1.00 10.56 1077 LEU A CA 1
ATOM 870 C C . LEU A 1 137 ? 15.179 8.019 28.813 1.00 9.93 1077 LEU A C 1
ATOM 871 O O . LEU A 1 137 ? 14.488 7.022 29.153 1.00 10.26 1077 LEU A O 1
ATOM 876 N N . CYS A 1 138 ? 16.526 8.033 28.963 1.00 9.99 1078 CYS A N 1
ATOM 877 C CA . CYS A 1 138 ? 17.195 6.945 29.630 1.00 11.83 1078 CYS A CA 1
ATOM 878 C C . CYS A 1 138 ? 18.204 7.398 30.698 1.00 11.29 1078 CYS A C 1
ATOM 879 O O . CYS A 1 138 ? 18.668 8.561 30.604 1.00 11.32 1078 CYS A O 1
ATOM 882 N N . TYR A 1 139 ? 18.424 6.547 31.647 1.00 10.98 1079 TYR A N 1
ATOM 883 C CA . TYR A 1 139 ? 19.296 6.816 32.818 1.00 12.15 1079 TYR A CA 1
ATOM 884 C C . TYR A 1 139 ? 20.324 5.751 32.926 1.00 11.93 1079 TYR A C 1
ATOM 885 O O . TYR A 1 139 ? 20.065 4.556 32.861 1.00 13.32 1079 TYR A O 1
ATOM 894 N N . GLY A 1 140 ? 21.606 6.217 33.183 1.00 13.53 1080 GLY A N 1
ATOM 895 C CA . GLY A 1 140 ? 22.674 5.254 33.443 1.00 13.88 1080 GLY A CA 1
ATOM 896 C C . GLY A 1 140 ? 23.545 4.877 32.280 1.00 16.43 1080 GLY A C 1
ATOM 897 O O . GLY A 1 140 ? 24.578 4.155 32.498 1.00 19.54 1080 GLY A O 1
ATOM 898 N N . GLY A 1 141 ? 23.129 5.204 31.055 1.00 13.41 1081 GLY A N 1
ATOM 899 C CA . GLY A 1 141 ? 23.827 4.806 29.873 1.00 13.60 1081 GLY A CA 1
ATOM 900 C C . GLY A 1 141 ? 22.934 5.015 28.678 1.00 13.08 1081 GLY A C 1
ATOM 901 O O . GLY A 1 141 ? 21.754 5.361 28.850 1.00 14.26 1081 GLY A O 1
ATOM 902 N N . PRO A 1 142 ? 23.389 4.658 27.471 1.00 12.61 1082 PRO A N 1
ATOM 903 C CA . PRO A 1 142 ? 22.602 4.823 26.271 1.00 12.60 1082 PRO A CA 1
ATOM 904 C C . PRO A 1 142 ? 21.443 3.854 26.157 1.00 12.14 1082 PRO A C 1
ATOM 905 O O . PRO A 1 142 ? 21.423 2.777 26.770 1.00 13.06 1082 PRO A O 1
ATOM 909 N N . TRP A 1 143 ? 20.471 4.227 25.337 1.00 13.01 1083 TRP A N 1
ATOM 910 C CA . TRP A 1 143 ? 19.279 3.394 25.091 1.00 12.48 1083 TRP A CA 1
ATOM 911 C C . TRP A 1 143 ? 19.617 2.027 24.654 1.00 12.66 1083 TRP A C 1
ATOM 912 O O . TRP A 1 143 ? 20.401 1.860 23.659 1.00 16.50 1083 TRP A O 1
ATOM 923 N N . LYS A 1 144 ? 19.105 0.993 25.298 1.00 11.17 1084 LYS A N 1
ATOM 924 C CA . LYS A 1 144 ? 19.463 -0.411 25.076 1.00 12.51 1084 LYS A CA 1
ATOM 925 C C . LYS A 1 144 ? 18.440 -1.203 24.304 1.00 15.02 1084 LYS A C 1
ATOM 926 O O . LYS A 1 144 ? 18.678 -2.424 24.043 1.00 17.18 1084 LYS A O 1
ATOM 932 N N . LEU A 1 145 ? 17.310 -0.617 24.005 1.00 13.91 1085 LEU A N 1
ATOM 933 C CA . LEU A 1 145 ? 16.154 -1.376 23.429 1.00 14.94 1085 LEU A CA 1
ATOM 934 C C . LEU A 1 145 ? 16.131 -1.162 21.948 1.00 14.65 1085 LEU A C 1
ATOM 935 O O . LEU A 1 145 ? 15.785 -0.092 21.499 1.00 15.86 1085 LEU A O 1
ATOM 940 N N . GLN A 1 146 ? 16.538 -2.196 21.198 1.00 17.34 1086 GLN A N 1
ATOM 941 C CA . GLN A 1 146 ? 16.698 -2.130 19.778 1.00 18.86 1086 GLN A CA 1
ATOM 942 C C . GLN A 1 146 ? 15.662 -2.928 19.001 1.00 17.23 1086 GLN A C 1
ATOM 943 O O . GLN A 1 146 ? 15.584 -2.768 17.765 1.00 18.97 1086 GLN A O 1
ATOM 949 N N . HIS A 1 147 ? 14.916 -3.794 19.681 1.00 14.60 1087 HIS A N 1
ATOM 950 C CA . HIS A 1 147 ? 13.908 -4.586 18.964 1.00 14.71 1087 HIS A CA 1
ATOM 951 C C . HIS A 1 147 ? 12.690 -3.753 18.656 1.00 13.80 1087 HIS A C 1
ATOM 952 O O . HIS A 1 147 ? 12.338 -2.860 19.413 1.00 12.85 1087 HIS A O 1
ATOM 959 N N . LYS A 1 148 ? 11.992 -4.025 17.528 1.00 13.39 1088 LYS A N 1
ATOM 960 C CA . LYS A 1 148 ? 10.803 -3.304 17.122 1.00 12.86 1088 LYS A CA 1
ATOM 961 C C . LYS A 1 148 ? 9.707 -4.265 16.711 1.00 12.22 1088 LYS A C 1
ATOM 962 O O . LYS A 1 148 ? 9.940 -5.465 16.396 1.00 13.24 1088 LYS A O 1
ATOM 968 N N . TRP A 1 149 ? 8.471 -3.765 16.783 1.00 10.70 1089 TRP A N 1
ATOM 969 C CA . TRP A 1 149 ? 7.315 -4.522 16.278 1.00 9.96 1089 TRP A CA 1
ATOM 970 C C . TRP A 1 149 ? 7.607 -5.006 14.835 1.00 10.13 1089 TRP A C 1
ATOM 971 O O . TRP A 1 149 ? 8.055 -4.185 13.967 1.00 12.68 1089 TRP A O 1
ATOM 982 N N . ASN A 1 150 ? 7.274 -6.295 14.613 1.00 10.77 1090 ASN A N 1
ATOM 983 C CA . ASN A 1 150 ? 7.494 -6.841 13.265 1.00 10.11 1090 ASN A CA 1
ATOM 984 C C . ASN A 1 150 ? 6.463 -6.423 12.256 1.00 11.08 1090 ASN A C 1
ATOM 985 O O . ASN A 1 150 ? 6.585 -6.843 11.038 1.00 11.18 1090 ASN A O 1
ATOM 990 N N . GLY A 1 151 ? 5.408 -5.689 12.586 1.00 10.20 1091 GLY A N 1
ATOM 991 C CA . GLY A 1 151 ? 4.401 -5.236 11.661 1.00 10.95 1091 GLY A CA 1
ATOM 992 C C . GLY A 1 151 ? 3.267 -6.262 11.348 1.00 12.25 1091 GLY A C 1
ATOM 993 O O . GLY A 1 151 ? 2.367 -5.928 10.557 1.00 15.23 1091 GLY A O 1
ATOM 994 N N . HIS A 1 152 ? 3.331 -7.426 11.982 1.00 12.21 1092 HIS A N 1
ATOM 995 C CA . HIS A 1 152 ? 2.400 -8.539 11.757 1.00 12.64 1092 HIS A CA 1
ATOM 996 C C . HIS A 1 152 ? 1.716 -9.035 13.064 1.00 15.25 1092 HIS A C 1
ATOM 997 O O . HIS A 1 152 ? 0.480 -9.308 13.022 1.00 18.56 1092 HIS A O 1
ATOM 1004 N N . ASP A 1 153 ? 2.493 -9.350 14.051 1.00 14.54 1093 ASP A N 1
ATOM 1005 C CA . ASP A 1 153 ? 2.045 -10.200 15.171 1.00 15.99 1093 ASP A CA 1
ATOM 1006 C C . ASP A 1 153 ? 1.431 -9.393 16.324 1.00 13.55 1093 ASP A C 1
ATOM 1007 O O . ASP A 1 153 ? 1.633 -8.181 16.463 1.00 12.63 1093 ASP A O 1
ATOM 1012 N N . GLU A 1 154 ? 0.625 -10.139 17.065 1.00 12.40 1094 GLU A N 1
ATOM 1013 C CA . GLU A 1 154 ? 0.224 -9.612 18.357 1.00 13.08 1094 GLU A CA 1
ATOM 1014 C C . GLU A 1 154 ? 1.444 -9.407 19.269 1.00 11.51 1094 GLU A C 1
ATOM 1015 O O . GLU A 1 154 ? 2.512 -9.967 19.188 1.00 13.13 1094 GLU A O 1
ATOM 1021 N N . VAL A 1 155 ? 1.202 -8.418 20.189 1.00 11.28 1095 VAL A N 1
ATOM 1022 C CA . VAL A 1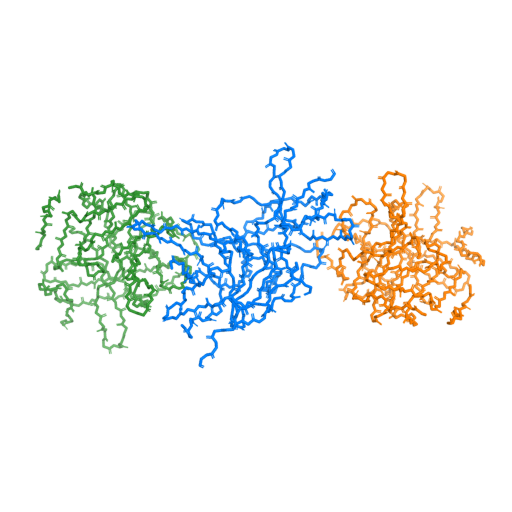 155 ? 2.192 -7.981 21.228 1.00 10.74 1095 VAL A CA 1
ATOM 1023 C C . VAL A 1 155 ? 1.513 -8.026 22.607 1.00 10.94 1095 VAL A C 1
ATOM 1024 O O . VAL A 1 155 ? 0.312 -8.159 22.672 1.00 11.17 1095 VAL A O 1
ATOM 1028 N N . GLN A 1 156 ? 2.308 -7.880 23.662 1.00 10.41 1096 GLN A N 1
ATOM 1029 C CA . GLN A 1 156 ? 1.782 -7.768 25.010 1.00 11.02 1096 GLN A CA 1
ATOM 1030 C C . GLN A 1 156 ? 2.241 -6.510 25.664 1.00 11.00 1096 GLN A C 1
ATOM 1031 O O . GLN A 1 156 ? 3.422 -6.194 25.631 1.00 13.38 1096 GLN A O 1
ATOM 1037 N N . MET A 1 157 ? 1.325 -5.824 26.309 1.00 10.56 1097 MET A N 1
ATOM 1038 C CA . MET A 1 157 ? 1.665 -4.685 27.224 1.00 9.72 1097 MET A CA 1
ATOM 1039 C C . MET A 1 157 ? 1.782 -5.284 28.640 1.00 11.18 1097 MET A C 1
ATOM 1040 O O . MET A 1 157 ? 0.854 -5.968 29.086 1.00 11.07 1097 MET A O 1
ATOM 1045 N N . ILE A 1 158 ? 2.874 -4.952 29.312 1.00 9.84 1098 ILE A N 1
ATOM 1046 C CA . ILE A 1 158 ? 3.063 -5.226 30.749 1.00 10.78 1098 ILE A CA 1
ATOM 1047 C C . ILE A 1 158 ? 2.504 -4.001 31.470 1.00 10.22 1098 ILE A C 1
ATOM 1048 O O . ILE A 1 158 ? 3.138 -2.959 31.600 1.00 10.69 1098 ILE A O 1
ATOM 1053 N N . VAL A 1 159 ? 1.226 -4.086 31.878 1.00 10.79 1099 VAL A N 1
ATOM 1054 C CA . VAL A 1 159 ? 0.424 -2.976 32.387 1.00 10.56 1099 VAL A CA 1
ATOM 1055 C C . VAL A 1 159 ? 0.806 -2.634 33.822 1.00 10.72 1099 VAL A C 1
ATOM 1056 O O . VAL A 1 159 ? 0.521 -3.474 34.710 1.00 11.37 1099 VAL A O 1
ATOM 1060 N N . VAL A 1 160 ? 1.454 -1.494 34.061 1.00 9.95 1100 VAL A N 1
ATOM 1061 C CA . VAL A 1 160 ? 1.865 -1.136 35.411 1.00 10.45 1100 VAL A CA 1
ATOM 1062 C C . VAL A 1 160 ? 0.894 -0.024 35.834 1.00 10.94 1100 VAL A C 1
ATOM 1063 O O . VAL A 1 160 ? 1.194 1.212 35.799 1.00 10.67 1100 VAL A O 1
ATOM 1067 N N . GLU A 1 161 ? -0.354 -0.403 36.203 1.00 12.38 1101 GLU A N 1
ATOM 1068 C CA . GLU A 1 161 ? -1.399 0.602 36.555 1.00 13.16 1101 GLU A CA 1
ATOM 1069 C C . GLU A 1 161 ? -1.264 1.068 38.038 1.00 12.00 1101 GLU A C 1
ATOM 1070 O O . GLU A 1 161 ? -0.998 0.178 38.875 1.00 12.47 1101 GLU A O 1
ATOM 1076 N N . PRO A 1 162 ? -1.404 2.328 38.339 1.00 10.91 1102 PRO A N 1
ATOM 1077 C CA . PRO A 1 162 ? -1.328 2.823 39.754 1.00 11.96 1102 PRO A CA 1
ATOM 1078 C C . PRO A 1 162 ? -2.307 2.065 40.627 1.00 11.22 1102 PRO A C 1
ATOM 1079 O O . PRO A 1 162 ? -3.504 1.882 40.301 1.00 12.92 1102 PRO A O 1
ATOM 1083 N N . GLY A 1 163 ? -1.802 1.628 41.798 1.00 12.39 1103 GLY A N 1
ATOM 1084 C CA . GLY A 1 163 ? -2.670 0.942 42.786 1.00 13.12 1103 GLY A CA 1
ATOM 1085 C C . GLY A 1 163 ? -3.039 -0.467 42.554 1.00 14.93 1103 GLY A C 1
ATOM 1086 O O . GLY A 1 163 ? -3.898 -0.988 43.262 1.00 15.96 1103 GLY A O 1
ATOM 1087 N N . LYS A 1 164 ? -2.580 -1.046 41.445 1.00 14.39 1104 LYS A N 1
ATOM 1088 C CA . LYS A 1 164 ? -2.957 -2.380 41.021 1.00 16.12 1104 LYS A CA 1
ATOM 1089 C C . LYS A 1 164 ? -1.765 -3.242 40.790 1.00 14.87 1104 LYS A C 1
ATOM 1090 O O . LYS A 1 164 ? -0.631 -2.776 40.512 1.00 15.83 1104 LYS A O 1
ATOM 1096 N N . ASN A 1 165 ? -1.940 -4.584 40.890 1.00 12.83 1105 ASN A N 1
ATOM 1097 C CA . ASN A 1 165 ? -0.879 -5.526 40.544 1.00 12.81 1105 ASN A CA 1
ATOM 1098 C C . ASN A 1 165 ? -0.594 -5.487 39.055 1.00 11.26 1105 ASN A C 1
ATOM 1099 O O . ASN A 1 165 ? -1.482 -5.202 38.268 1.00 13.57 1105 ASN A O 1
ATOM 1104 N N . VAL A 1 166 ? 0.632 -5.774 38.718 1.00 11.63 1106 VAL A N 1
ATOM 1105 C CA . VAL A 1 166 ? 0.993 -5.809 37.264 1.00 11.50 1106 VAL A CA 1
ATOM 1106 C C . VAL A 1 166 ? 0.320 -6.994 36.606 1.00 12.57 1106 VAL A C 1
ATOM 1107 O O . VAL A 1 166 ? 0.234 -8.116 37.190 1.00 14.56 1106 VAL A O 1
ATOM 1111 N N . LYS A 1 167 ? -0.200 -6.804 35.366 1.00 13.26 1107 LYS A N 1
ATOM 1112 C CA . LYS A 1 167 ? -0.757 -7.894 34.543 1.00 13.72 1107 LYS A CA 1
ATOM 1113 C C . LYS A 1 167 ? -0.383 -7.573 33.065 1.00 12.54 1107 LYS A C 1
ATOM 1114 O O . LYS A 1 167 ? -0.087 -6.423 32.732 1.00 13.71 1107 LYS A O 1
ATOM 1120 N N . ASN A 1 168 ? -0.414 -8.607 32.239 1.00 11.90 1108 ASN A N 1
ATOM 1121 C CA . ASN A 1 168 ? -0.190 -8.453 30.824 1.00 11.84 1108 ASN A CA 1
ATOM 1122 C C . ASN A 1 168 ? -1.490 -8.520 30.052 1.00 14.50 1108 ASN A C 1
ATOM 1123 O O . ASN A 1 168 ? -2.416 -9.281 30.427 1.00 14.53 1108 ASN A O 1
ATOM 1128 N N . VAL A 1 169 ? -1.591 -7.708 28.995 1.00 12.82 1109 VAL A N 1
ATOM 1129 C CA A VAL A 1 169 ? -2.735 -7.762 28.050 0.50 11.76 1109 VAL A CA 1
ATOM 1130 C CA B VAL A 1 169 ? -2.726 -7.699 28.065 0.50 12.73 1109 VAL A CA 1
ATOM 1131 C C . VAL A 1 169 ? -2.137 -7.911 26.647 1.00 13.90 1109 VAL A C 1
ATOM 1132 O O . VAL A 1 169 ? -1.063 -7.354 26.335 1.00 15.53 1109 VAL A O 1
ATOM 1139 N N . GLN A 1 170 ? -2.845 -8.606 25.793 1.00 12.12 1110 GLN A N 1
ATOM 1140 C CA . GLN A 1 170 ? -2.344 -8.950 24.409 1.00 12.17 1110 GLN A CA 1
ATOM 1141 C C . GLN A 1 170 ? -3.211 -8.262 23.399 1.00 12.21 1110 GLN A C 1
ATOM 1142 O O . GLN A 1 170 ? -4.455 -8.143 23.541 1.00 13.31 1110 GLN A O 1
ATOM 1148 N N . THR A 1 171 ? -2.602 -7.720 22.336 1.00 11.24 1111 THR A N 1
ATOM 1149 C CA . THR A 1 171 ? -3.307 -7.000 21.321 1.00 11.66 1111 THR A CA 1
ATOM 1150 C C . THR A 1 171 ? -2.596 -7.045 19.963 1.00 10.82 1111 THR A C 1
ATOM 1151 O O . THR A 1 171 ? -1.363 -7.144 19.929 1.00 11.78 1111 THR A O 1
ATOM 1155 N N . LYS A 1 172 ? -3.366 -6.896 18.894 1.00 11.21 1112 LYS A N 1
ATOM 1156 C CA . LYS A 1 172 ? -2.735 -6.677 17.576 1.00 13.12 1112 LYS A CA 1
ATOM 1157 C C . LYS A 1 172 ? -2.650 -5.196 17.312 1.00 11.73 1112 LYS A C 1
ATOM 1158 O O . LYS A 1 172 ? -3.667 -4.508 17.157 1.00 12.09 1112 LYS A O 1
ATOM 1164 N N . PRO A 1 173 ? -1.410 -4.684 17.172 1.00 10.59 1113 PRO A N 1
ATOM 1165 C CA . PRO A 1 173 ? -1.298 -3.213 16.872 1.00 10.70 1113 PRO A CA 1
ATOM 1166 C C . PRO A 1 173 ? -1.909 -2.799 15.563 1.00 10.95 1113 PRO A C 1
ATOM 1167 O O . PRO A 1 173 ? -1.969 -3.636 14.570 1.00 12.07 1113 PRO A O 1
ATOM 1171 N N . GLY A 1 174 ? -2.296 -1.521 15.503 1.00 10.66 1114 GLY A N 1
ATOM 1172 C CA . GLY A 1 174 ? -2.530 -0.825 14.256 1.00 10.92 1114 GLY A CA 1
ATOM 1173 C C . GLY A 1 174 ? -1.340 0.104 13.987 1.00 9.50 1114 GLY A C 1
ATOM 1174 O O . GLY A 1 174 ? -0.200 -0.128 14.432 1.00 9.87 1114 GLY A O 1
ATOM 1175 N N . VAL A 1 175 ? -1.627 1.175 13.207 1.00 11.55 1115 VAL A N 1
ATOM 1176 C CA . VAL A 1 175 ? -0.606 2.033 12.676 1.00 11.21 1115 VAL A CA 1
ATOM 1177 C C . VAL A 1 175 ? -0.964 3.557 12.744 1.00 11.75 1115 VAL A C 1
ATOM 1178 O O . VAL A 1 175 ? -2.129 3.929 12.410 1.00 12.07 1115 VAL A O 1
ATOM 1182 N N . PHE A 1 176 ? 0.026 4.353 13.197 1.00 10.79 1116 PHE A N 1
ATOM 1183 C CA . PHE A 1 176 ? 0.028 5.774 12.967 1.00 11.13 1116 PHE A CA 1
ATOM 1184 C C . PHE A 1 176 ? 0.753 5.975 11.633 1.00 10.98 1116 PHE A C 1
ATOM 1185 O O . PHE A 1 176 ? 1.951 5.649 11.525 1.00 12.34 1116 PHE A O 1
ATOM 1193 N N . LYS A 1 177 ? 0.038 6.631 10.693 1.00 12.93 1117 LYS A N 1
ATOM 1194 C CA . LYS A 1 177 ? 0.655 7.027 9.392 1.00 12.88 1117 LYS A CA 1
ATOM 1195 C C . LYS A 1 177 ? 1.062 8.492 9.554 1.00 13.44 1117 LYS A C 1
ATOM 1196 O O . LYS A 1 177 ? 0.222 9.364 9.628 1.00 14.94 1117 LYS A O 1
ATOM 1202 N N . THR A 1 178 ? 2.365 8.697 9.541 1.00 12.81 1118 THR A N 1
ATOM 1203 C CA . THR A 1 178 ? 2.940 10.057 9.671 1.00 16.35 1118 THR A CA 1
ATOM 1204 C C . THR A 1 178 ? 3.333 10.538 8.288 1.00 20.81 1118 THR A C 1
ATOM 1205 O O . THR A 1 178 ? 3.246 9.780 7.348 1.00 22.33 1118 THR A O 1
ATOM 1209 N N . PRO A 1 179 ? 3.676 11.826 8.127 1.00 18.89 1119 PRO A N 1
ATOM 1210 C CA . PRO A 1 179 ? 4.002 12.272 6.778 1.00 22.44 1119 PRO A CA 1
ATOM 1211 C C . PRO A 1 179 ? 5.184 11.562 6.195 1.00 27.06 1119 PRO A C 1
ATOM 1212 O O . PRO A 1 179 ? 5.259 11.464 4.953 1.00 29.13 1119 PRO A O 1
ATOM 1216 N N . GLU A 1 180 ? 6.063 11.057 7.017 1.00 25.39 1120 GLU A N 1
ATOM 1217 C CA . GLU A 1 180 ? 7.245 10.336 6.573 1.00 32.38 1120 GLU A CA 1
ATOM 1218 C C . GLU A 1 180 ? 7.187 8.800 6.598 1.00 25.56 1120 GLU A C 1
ATOM 1219 O O . GLU A 1 180 ? 8.096 8.104 6.053 1.00 24.37 1120 GLU A O 1
ATOM 1225 N N . GLY A 1 181 ? 6.204 8.222 7.276 1.00 21.32 1121 GLY A N 1
ATOM 1226 C CA . GLY A 1 181 ? 6.406 6.797 7.604 1.00 19.45 1121 GLY A CA 1
ATOM 1227 C C . GLY A 1 181 ? 5.243 6.232 8.434 1.00 18.23 1121 GLY A C 1
ATOM 1228 O O . GLY A 1 181 ? 4.085 6.714 8.357 1.00 20.90 1121 GLY A O 1
ATOM 1229 N N . GLU A 1 182 ? 5.514 5.111 9.057 1.00 13.08 1122 GLU A N 1
ATOM 1230 C CA . GLU A 1 182 ? 4.558 4.444 9.912 1.00 13.26 1122 GLU A CA 1
ATOM 1231 C C . GLU A 1 182 ? 5.170 4.100 11.257 1.00 11.94 1122 GLU A C 1
ATOM 1232 O O . GLU A 1 182 ? 6.334 3.790 11.373 1.00 14.54 1122 GLU A O 1
ATOM 1238 N N . ILE A 1 183 ? 4.347 4.102 12.298 1.00 11.94 1123 ILE A N 1
ATOM 1239 C CA . ILE A 1 183 ? 4.656 3.712 13.674 1.00 13.15 1123 ILE A CA 1
ATOM 1240 C C . ILE A 1 183 ? 3.534 2.779 14.158 1.00 11.06 1123 ILE A C 1
ATOM 1241 O O . ILE A 1 183 ? 2.332 3.107 14.043 1.00 11.42 1123 ILE A O 1
ATOM 1246 N N . GLY A 1 184 ? 3.887 1.630 14.780 1.00 11.14 1124 GLY A N 1
ATOM 1247 C CA . GLY A 1 184 ? 2.909 0.805 15.388 1.00 10.97 1124 GLY A CA 1
ATOM 1248 C C . GLY A 1 184 ? 2.180 1.527 16.541 1.00 10.08 1124 GLY A C 1
ATOM 1249 O O . GLY A 1 184 ? 2.761 2.395 17.212 1.00 11.59 1124 GLY A O 1
ATOM 1250 N N . ALA A 1 185 ? 0.913 1.166 16.720 1.00 10.21 1125 ALA A N 1
ATOM 1251 C CA . ALA A 1 185 ? 0.041 1.857 17.708 1.00 12.06 1125 ALA A CA 1
ATOM 1252 C C . ALA A 1 185 ? -0.984 0.939 18.315 1.00 13.54 1125 ALA A C 1
ATOM 1253 O O . ALA A 1 185 ? -1.610 0.175 17.602 1.00 14.97 1125 ALA A O 1
ATOM 1255 N N . VAL A 1 186 ? -1.216 1.035 19.600 1.00 10.84 1126 VAL A N 1
ATOM 1256 C CA . VAL A 1 186 ? -2.118 0.125 20.326 1.00 11.92 1126 VAL A CA 1
ATOM 1257 C C . VAL A 1 186 ? -3.353 0.840 20.865 1.00 11.52 1126 VAL A C 1
ATOM 1258 O O . VAL A 1 186 ? -3.207 1.950 21.484 1.00 11.30 1126 VAL A O 1
ATOM 1262 N N . THR A 1 187 ? -4.551 0.297 20.670 1.00 12.19 1127 THR A N 1
ATOM 1263 C CA . THR A 1 187 ? -5.783 0.888 21.147 1.00 13.55 1127 THR A CA 1
ATOM 1264 C C . THR A 1 187 ? -6.131 0.298 22.499 1.00 14.10 1127 THR A C 1
ATOM 1265 O O . THR A 1 187 ? -6.864 -0.686 22.641 1.00 15.81 1127 THR A O 1
ATOM 1269 N N . LEU A 1 188 ? -5.468 0.830 23.551 1.00 11.28 1128 LEU A N 1
ATOM 1270 C CA . LEU A 1 188 ? -5.544 0.367 24.916 1.00 12.90 1128 LEU A CA 1
ATOM 1271 C C . LEU A 1 188 ? -5.589 1.631 25.825 1.00 13.38 1128 LEU A C 1
ATOM 1272 O O . LEU A 1 188 ? -4.776 2.519 25.666 1.00 13.18 1128 LEU A O 1
ATOM 1277 N N . ASP A 1 189 ? -6.620 1.688 26.679 1.00 12.67 1129 ASP A N 1
ATOM 1278 C CA . ASP A 1 189 ? -6.761 2.827 27.601 1.00 13.81 1129 ASP A CA 1
ATOM 1279 C C . ASP A 1 189 ? -6.592 2.399 29.026 1.00 12.73 1129 ASP A C 1
ATOM 1280 O O . ASP A 1 189 ? -7.241 1.465 29.524 1.00 14.19 1129 ASP A O 1
ATOM 1285 N N . TYR A 1 190 ? -5.621 3.029 29.710 1.00 11.52 1130 TYR A N 1
ATOM 1286 C CA . TYR A 1 190 ? -5.337 2.851 31.102 1.00 13.31 1130 TYR A CA 1
ATOM 1287 C C . TYR A 1 190 ? -5.232 4.237 31.796 1.00 13.36 1130 TYR A C 1
ATOM 1288 O O . TYR A 1 190 ? -5.131 5.244 31.098 1.00 15.18 1130 TYR A O 1
ATOM 1297 N N . PRO A 1 191 ? -5.322 4.277 33.105 1.00 13.87 1131 PRO A N 1
ATOM 1298 C CA . PRO A 1 191 ? -5.318 5.545 33.785 1.00 15.79 1131 PRO A CA 1
ATOM 1299 C C . PRO A 1 191 ? -3.976 6.259 33.746 1.00 13.94 1131 PRO A C 1
ATOM 1300 O O . PRO A 1 191 ? -2.869 5.654 33.542 1.00 14.26 1131 PRO A O 1
ATOM 1304 N N . THR A 1 192 ? -3.997 7.594 33.911 1.00 14.58 1132 THR A N 1
ATOM 1305 C CA A THR A 1 192 ? -2.828 8.365 34.154 0.50 15.19 1132 THR A CA 1
ATOM 1306 C CA B THR A 1 192 ? -2.756 8.350 34.094 0.50 14.40 1132 THR A CA 1
ATOM 1307 C C . THR A 1 192 ? -1.890 7.700 35.178 1.00 12.96 1132 THR A C 1
ATOM 1308 O O . THR A 1 192 ? -2.371 7.244 36.218 1.00 15.60 1132 THR A O 1
ATOM 1315 N N . GLY A 1 193 ? -0.600 7.653 34.907 1.00 11.54 1133 GLY A N 1
ATOM 1316 C CA . GLY A 1 193 ? 0.404 7.018 35.712 1.00 10.27 1133 GLY A CA 1
ATOM 1317 C C . GLY A 1 193 ? 0.890 5.667 35.177 1.00 10.41 1133 GLY A C 1
ATOM 1318 O O . GLY A 1 193 ? 1.943 5.160 35.565 1.00 12.19 1133 GLY A O 1
ATOM 1319 N N . THR A 1 194 ? 0.199 5.165 34.120 1.00 9.64 1134 THR A N 1
ATOM 1320 C CA . THR A 1 194 ? 0.596 3.905 33.457 1.00 9.66 1134 THR A CA 1
ATOM 1321 C C . THR A 1 194 ? 1.633 4.132 32.352 1.00 10.53 1134 THR A C 1
ATOM 1322 O O . THR A 1 194 ? 2.309 3.209 31.851 1.00 10.78 1134 THR A O 1
ATOM 1326 N N . SER A 1 195 ? 1.857 5.399 32.003 1.00 10.27 1135 SER A N 1
ATOM 1327 C CA . SER A 1 195 ? 2.869 5.763 30.970 1.00 9.81 1135 SER A CA 1
ATOM 1328 C C . SER A 1 195 ? 4.222 5.270 31.270 1.00 9.96 1135 SER A C 1
ATOM 1329 O O . SER A 1 195 ? 4.719 5.417 32.403 1.00 10.58 1135 SER A O 1
ATOM 1332 N N . GLY A 1 196 ? 4.949 4.747 30.266 1.00 10.56 1136 GLY A N 1
ATOM 1333 C CA . GLY A 1 196 ? 6.222 4.129 30.451 1.00 9.99 1136 GLY A CA 1
ATOM 1334 C C . GLY A 1 196 ? 6.186 2.592 30.625 1.00 9.82 1136 GLY A C 1
ATOM 1335 O O . GLY A 1 196 ? 7.213 1.929 30.597 1.00 11.05 1136 GLY A O 1
ATOM 1336 N N . SER A 1 197 ? 4.974 2.014 30.778 1.00 9.60 1137 SER A N 1
ATOM 1337 C CA . SER A 1 197 ? 4.801 0.564 30.805 1.00 8.86 1137 SER A CA 1
ATOM 1338 C C . SER A 1 197 ? 5.347 -0.016 29.501 1.00 9.37 1137 SER A C 1
ATOM 1339 O O . SER A 1 197 ? 5.089 0.552 28.420 1.00 10.50 1137 SER A O 1
ATOM 1342 N N . PRO A 1 198 ? 6.079 -1.097 29.584 1.00 10.38 1138 PRO A N 1
ATOM 1343 C CA . PRO A 1 198 ? 6.726 -1.644 28.362 1.00 10.49 1138 PRO A CA 1
ATOM 1344 C C . PRO A 1 198 ? 5.801 -2.562 27.582 1.00 10.27 1138 PRO A C 1
ATOM 1345 O O . PRO A 1 198 ? 4.886 -3.196 28.154 1.00 11.22 1138 PRO A O 1
ATOM 1349 N N . ILE A 1 199 ? 6.069 -2.651 26.275 1.00 10.34 1139 ILE A N 1
ATOM 1350 C CA . ILE A 1 199 ? 5.378 -3.526 25.334 1.00 11.43 1139 ILE A CA 1
ATOM 1351 C C . ILE A 1 199 ? 6.439 -4.544 24.820 1.00 10.79 1139 ILE A C 1
ATOM 1352 O O . ILE A 1 199 ? 7.567 -4.139 24.494 1.00 9.85 1139 ILE A O 1
ATOM 1357 N N . VAL A 1 200 ? 6.081 -5.845 24.809 1.00 11.17 1140 VAL A N 1
ATOM 1358 C CA . VAL A 1 200 ? 6.970 -6.923 24.468 1.00 11.97 1140 VAL A CA 1
ATOM 1359 C C . VAL A 1 200 ? 6.452 -7.748 23.316 1.00 11.48 1140 VAL A C 1
ATOM 1360 O O . VAL A 1 200 ? 5.246 -7.838 23.047 1.00 11.76 1140 VAL A O 1
ATOM 1364 N N . ASP A 1 201 ? 7.437 -8.324 22.608 1.00 12.81 1141 ASP A N 1
ATOM 1365 C CA . ASP A 1 201 ? 7.126 -9.316 21.556 1.00 13.32 1141 ASP A CA 1
ATOM 1366 C C . ASP A 1 201 ? 7.167 -10.729 22.159 1.00 14.60 1141 ASP A C 1
ATOM 1367 O O . ASP A 1 201 ? 7.385 -10.946 23.364 1.00 14.51 1141 ASP A O 1
ATOM 1372 N N . LYS A 1 202 ? 6.891 -11.730 21.298 1.00 17.49 1142 LYS A N 1
ATOM 1373 C CA . LYS A 1 202 ? 6.778 -13.128 21.811 1.00 18.98 1142 LYS A CA 1
ATOM 1374 C C . LYS A 1 202 ? 8.031 -13.739 22.333 1.00 23.30 1142 LYS A C 1
ATOM 1375 O O . LYS A 1 202 ? 7.976 -14.709 23.122 1.00 26.16 1142 LYS A O 1
ATOM 1381 N N . ASN A 1 203 ? 9.175 -13.131 22.055 1.00 22.14 1143 ASN A N 1
ATOM 1382 C CA . ASN A 1 203 ? 10.424 -13.521 22.636 1.00 20.88 1143 ASN A CA 1
ATOM 1383 C C . ASN A 1 203 ? 10.673 -12.901 23.989 1.00 22.01 1143 ASN A C 1
ATOM 1384 O O . ASN A 1 203 ? 11.753 -13.116 24.577 1.00 22.19 1143 ASN A O 1
ATOM 1389 N N . GLY A 1 204 ? 9.776 -11.985 24.451 1.00 19.16 1144 GLY A N 1
ATOM 1390 C CA . GLY A 1 204 ? 10.050 -11.210 25.639 1.00 19.07 1144 GLY A CA 1
ATOM 1391 C C . GLY A 1 204 ? 10.997 -10.023 25.503 1.00 17.65 1144 GLY A C 1
ATOM 1392 O O . GLY A 1 204 ? 11.407 -9.457 26.496 1.00 20.28 1144 GLY A O 1
ATOM 1393 N N . ASP A 1 205 ? 11.290 -9.586 24.296 1.00 15.44 1145 ASP A N 1
ATOM 1394 C CA . ASP A 1 205 ? 12.073 -8.395 24.034 1.00 16.55 1145 ASP A CA 1
ATOM 1395 C C . ASP A 1 205 ? 11.147 -7.157 24.042 1.00 13.73 1145 ASP A C 1
ATOM 1396 O O . ASP A 1 205 ? 10.012 -7.218 23.510 1.00 12.98 1145 ASP A O 1
ATOM 1401 N N . VAL A 1 206 ? 11.647 -6.090 24.666 1.00 12.77 1146 VAL A N 1
ATOM 1402 C CA . VAL A 1 206 ? 10.911 -4.836 24.743 1.00 11.55 1146 VAL A CA 1
ATOM 1403 C C . VAL A 1 206 ? 10.953 -4.135 23.401 1.00 11.58 1146 VAL A C 1
ATOM 1404 O O . VAL A 1 206 ? 12.055 -3.735 22.906 1.00 14.48 1146 VAL A O 1
ATOM 1408 N N . ILE A 1 207 ? 9.805 -3.937 22.804 1.00 9.91 1147 ILE A N 1
ATOM 1409 C CA . ILE A 1 207 ? 9.662 -3.322 21.495 1.00 10.21 1147 ILE A CA 1
ATOM 1410 C C . ILE A 1 207 ? 9.242 -1.826 21.573 1.00 9.52 1147 ILE A C 1
ATOM 1411 O O . ILE A 1 207 ? 9.199 -1.118 20.564 1.00 10.43 1147 ILE A O 1
ATOM 1416 N N . GLY A 1 208 ? 8.941 -1.332 22.786 1.00 10.40 1148 GLY A N 1
ATOM 1417 C CA . GLY A 1 208 ? 8.645 0.086 22.956 1.00 10.47 1148 GLY A CA 1
ATOM 1418 C C . GLY A 1 208 ? 7.864 0.279 24.269 1.00 9.47 1148 GLY A C 1
ATOM 1419 O O . GLY A 1 208 ? 7.699 -0.671 25.034 1.00 10.84 1148 GLY A O 1
ATOM 1420 N N . LEU A 1 209 ? 7.453 1.523 24.463 1.00 8.51 1149 LEU A N 1
ATOM 1421 C CA . LEU A 1 209 ? 6.773 1.957 25.688 1.00 9.47 1149 LEU A CA 1
ATOM 1422 C C . LEU A 1 209 ? 5.412 2.513 25.372 1.00 9.58 1149 LEU A C 1
ATOM 1423 O O . LEU A 1 209 ? 5.188 3.119 24.306 1.00 11.13 1149 LEU A O 1
ATOM 1428 N N . TYR A 1 210 ? 4.475 2.381 26.332 1.00 9.55 1150 TYR A N 1
ATOM 1429 C CA . TYR A 1 210 ? 3.140 2.926 26.273 1.00 9.69 1150 TYR A CA 1
ATOM 1430 C C . TYR A 1 210 ? 2.962 4.332 26.805 1.00 9.26 1150 TYR A C 1
ATOM 1431 O O . TYR A 1 210 ? 3.608 4.687 27.831 1.00 10.62 1150 TYR A O 1
ATOM 1440 N N . GLY A 1 211 ? 2.100 5.154 26.196 1.00 8.94 1151 GLY A N 1
ATOM 1441 C CA . GLY A 1 211 ? 1.567 6.371 26.861 1.00 9.47 1151 GLY A CA 1
ATOM 1442 C C . GLY A 1 211 ? 1.757 7.663 26.159 1.00 10.20 1151 GLY A C 1
ATOM 1443 O O . GLY A 1 211 ? 1.734 8.709 26.822 1.00 11.40 1151 GLY A O 1
ATOM 1444 N N . ASN A 1 212 ? 1.882 7.684 24.815 1.00 10.10 1152 ASN A N 1
ATOM 1445 C CA . ASN A 1 212 ? 1.944 8.943 24.020 1.00 10.34 1152 ASN A CA 1
ATOM 1446 C C . ASN A 1 212 ? 1.174 8.692 22.704 1.00 11.25 1152 ASN A C 1
ATOM 1447 O O . ASN A 1 212 ? 1.588 7.799 21.914 1.00 11.02 1152 ASN A O 1
ATOM 1452 N N . GLY A 1 213 ? 0.001 9.294 22.554 1.00 10.21 1153 GLY A N 1
ATOM 1453 C CA . GLY A 1 213 ? -0.846 8.990 21.423 1.00 12.17 1153 GLY A CA 1
ATOM 1454 C C . GLY A 1 213 ? -1.803 10.083 21.030 1.00 11.06 1153 GLY A C 1
ATOM 1455 O O . GLY A 1 213 ? -1.482 11.282 21.063 1.00 12.13 1153 GLY A O 1
ATOM 1456 N N . VAL A 1 214 ? -2.979 9.640 20.683 1.00 11.97 1154 VAL A N 1
ATOM 1457 C CA . VAL A 1 214 ? -4.097 10.508 20.253 1.00 12.24 1154 VAL A CA 1
ATOM 1458 C C . VAL A 1 214 ? -5.420 10.009 20.791 1.00 11.76 1154 VAL A C 1
ATOM 1459 O O . VAL A 1 214 ? -5.579 8.825 21.154 1.00 11.60 1154 VAL A O 1
ATOM 1463 N N . ILE A 1 215 ? -6.395 10.904 20.841 1.00 14.71 1155 ILE A N 1
ATOM 1464 C CA . ILE A 1 215 ? -7.813 10.581 21.168 1.00 14.40 1155 ILE A CA 1
ATOM 1465 C C . ILE A 1 215 ? -8.610 10.726 19.897 1.00 16.81 1155 ILE A C 1
ATOM 1466 O O . ILE A 1 215 ? -8.588 11.794 19.216 1.00 17.82 1155 ILE A O 1
ATOM 1471 N N . MET A 1 216 ? -9.377 9.719 19.574 1.00 15.58 1156 MET A N 1
ATOM 1472 C CA . MET A 1 216 ? -10.249 9.745 18.386 1.00 18.77 1156 MET A CA 1
ATOM 1473 C C . MET A 1 216 ? -11.563 10.467 18.642 1.00 20.44 1156 MET A C 1
ATOM 1474 O O . MET A 1 216 ? -11.970 10.710 19.780 1.00 17.87 1156 MET A O 1
ATOM 1479 N N . PRO A 1 217 ? -12.295 10.837 17.573 1.00 25.41 1157 PRO A N 1
ATOM 1480 C CA . PRO A 1 217 ? -13.588 11.525 17.763 1.00 24.23 1157 PRO A CA 1
ATOM 1481 C C . PRO A 1 217 ? -14.589 10.737 18.638 1.00 23.12 1157 PRO A C 1
ATOM 1482 O O . PRO A 1 217 ? -15.393 11.368 19.340 1.00 26.92 1157 PRO A O 1
ATOM 1486 N N . ASN A 1 218 ? -14.506 9.431 18.611 1.00 21.16 1158 ASN A N 1
ATOM 1487 C CA . ASN A 1 218 ? -15.410 8.555 19.459 1.00 20.53 1158 ASN A CA 1
ATOM 1488 C C . ASN A 1 218 ? -14.909 8.337 20.868 1.00 20.47 1158 ASN A C 1
ATOM 1489 O O . ASN A 1 218 ? -15.561 7.604 21.644 1.00 18.01 1158 ASN A O 1
ATOM 1494 N N . GLY A 1 219 ? -13.757 8.977 21.219 1.00 17.83 1159 GLY A N 1
ATOM 1495 C CA . GLY A 1 219 ? -13.197 8.933 22.545 1.00 15.82 1159 GLY A CA 1
ATOM 1496 C C . GLY A 1 219 ? -12.098 7.870 22.723 1.00 14.80 1159 GLY A C 1
ATOM 1497 O O . GLY A 1 219 ? -11.442 7.855 23.779 1.00 15.10 1159 GLY A O 1
ATOM 1498 N N . SER A 1 220 ? -11.930 6.939 21.784 1.00 13.45 1160 SER A N 1
ATOM 1499 C CA . SER A 1 220 ? -10.887 5.925 21.919 1.00 14.83 1160 SER A CA 1
ATOM 1500 C C . SER A 1 220 ? -9.500 6.504 21.992 1.00 13.65 1160 SER A C 1
ATOM 1501 O O . SER A 1 220 ? -9.188 7.450 21.267 1.00 14.21 1160 SER A O 1
ATOM 1504 N N . TYR A 1 221 ? -8.700 5.994 22.931 1.00 11.61 1161 TYR A N 1
ATOM 1505 C CA . TYR A 1 221 ? -7.300 6.387 23.093 1.00 11.41 1161 TYR A CA 1
ATOM 1506 C C . TYR A 1 221 ? -6.440 5.367 22.348 1.00 10.80 1161 TYR A C 1
ATOM 1507 O O . TYR A 1 221 ? -6.622 4.143 22.500 1.00 10.49 1161 TYR A O 1
ATOM 1516 N N . ILE A 1 222 ? -5.464 5.857 21.568 1.00 10.01 1162 ILE A N 1
ATOM 1517 C CA . ILE A 1 222 ? -4.545 4.980 20.818 1.00 10.85 1162 ILE A CA 1
ATOM 1518 C C . ILE A 1 222 ? -3.115 5.530 21.139 1.00 10.62 1162 ILE A C 1
ATOM 1519 O O . ILE A 1 222 ? -2.872 6.732 20.956 1.00 11.35 1162 ILE A O 1
ATOM 1524 N N . SER A 1 223 ? -2.260 4.634 21.672 1.00 9.62 1163 SER A N 1
ATOM 1525 C CA . SER A 1 223 ? -0.872 5.058 21.980 1.00 9.83 1163 SER A CA 1
ATOM 1526 C C . SER A 1 223 ? 0.063 4.595 20.875 1.00 11.64 1163 SER A C 1
ATOM 1527 O O . SER A 1 223 ? -0.027 3.430 20.481 1.00 9.77 1163 SER A O 1
ATOM 1530 N N . ALA A 1 224 ? 1.034 5.389 20.496 1.00 9.74 1164 ALA A N 1
ATOM 1531 C CA . ALA A 1 224 ? 2.209 4.855 19.804 1.00 9.25 1164 ALA A CA 1
ATOM 1532 C C . ALA A 1 224 ? 2.875 3.772 20.625 1.00 9.59 1164 ALA A C 1
ATOM 1533 O O . ALA A 1 224 ? 2.868 3.823 21.865 1.00 10.71 1164 ALA A O 1
ATOM 1535 N N . ILE A 1 225 ? 3.540 2.834 19.941 1.00 9.94 1165 ILE A N 1
ATOM 1536 C CA . ILE A 1 225 ? 4.576 2.021 20.548 1.00 9.58 1165 ILE A CA 1
ATOM 1537 C C . ILE A 1 225 ? 5.852 2.833 20.426 1.00 10.46 1165 ILE A C 1
ATOM 1538 O O . ILE A 1 225 ? 6.444 2.933 19.359 1.00 11.06 1165 ILE A O 1
ATOM 1543 N N . VAL A 1 226 ? 6.227 3.504 21.501 1.00 9.28 1166 VAL A N 1
ATOM 1544 C CA . VAL A 1 226 ? 7.292 4.537 21.489 1.00 9.61 1166 VAL A CA 1
ATOM 1545 C C . VAL A 1 226 ? 8.655 3.823 21.608 1.00 9.99 1166 VAL A C 1
ATOM 1546 O O . VAL A 1 226 ? 8.915 3.082 22.560 1.00 10.11 1166 VAL A O 1
ATOM 1550 N N . GLN A 1 227 ? 9.528 4.028 20.580 1.00 10.57 1167 GLN A N 1
ATOM 1551 C CA . GLN A 1 227 ? 10.763 3.303 20.456 1.00 11.17 1167 GLN A CA 1
ATOM 1552 C C . GLN A 1 227 ? 11.744 4.095 19.588 1.00 11.69 1167 GLN A C 1
ATOM 1553 O O . GLN A 1 227 ? 11.318 4.890 18.761 1.00 14.30 1167 GLN A O 1
ATOM 1559 N N . GLY A 1 228 ? 12.988 3.844 19.814 1.00 13.68 1168 GLY A N 1
ATOM 1560 C CA . GLY A 1 228 ? 14.048 4.419 18.919 1.00 15.48 1168 GLY A CA 1
ATOM 1561 C C . GLY A 1 228 ? 14.166 3.626 17.615 1.00 19.16 1168 GLY A C 1
ATOM 1562 O O . GLY A 1 228 ? 13.277 2.866 17.185 1.00 18.52 1168 GLY A O 1
ATOM 1563 N N . GLU A 1 229 ? 15.305 3.818 16.936 1.00 26.02 1169 GLU A N 1
ATOM 1564 C CA . GLU A 1 229 ? 15.603 3.015 15.657 1.00 31.76 1169 GLU A CA 1
ATOM 1565 C C . GLU A 1 229 ? 16.258 1.636 15.845 1.00 32.11 1169 GLU A C 1
ATOM 1566 O O . GLU A 1 229 ? 16.590 1.266 17.036 1.00 32.45 1169 GLU A O 1
ATOM 1572 N N . THR B 1 5 ? 13.920 13.156 -6.730 1.00 63.44 50 THR B N 1
ATOM 1573 C CA . THR B 1 5 ? 12.795 12.429 -7.401 1.00 54.66 50 THR B CA 1
ATOM 1574 C C . THR B 1 5 ? 11.441 12.803 -6.727 1.00 52.30 50 THR B C 1
ATOM 1575 O O . THR B 1 5 ? 11.368 13.454 -5.675 1.00 47.72 50 THR B O 1
ATOM 1579 N N . ASP B 1 6 ? 10.399 12.372 -7.424 1.00 40.79 51 ASP B N 1
ATOM 1580 C CA . ASP B 1 6 ? 9.031 12.521 -7.071 1.00 37.78 51 ASP B CA 1
ATOM 1581 C C . ASP B 1 6 ? 8.571 11.273 -6.318 1.00 29.98 51 ASP B C 1
ATOM 1582 O O . ASP B 1 6 ? 7.398 11.269 -5.909 1.00 30.93 51 ASP B O 1
ATOM 1587 N N . MET B 1 7 ? 9.420 10.218 -6.229 1.00 24.71 52 MET B N 1
ATOM 1588 C CA . MET B 1 7 ? 8.932 8.965 -5.605 1.00 20.56 52 MET B CA 1
ATOM 1589 C C . MET B 1 7 ? 9.843 8.655 -4.435 1.00 18.53 52 MET B C 1
ATOM 1590 O O . MET B 1 7 ? 11.064 8.907 -4.420 1.00 18.28 52 MET B O 1
ATOM 1595 N N . TRP B 1 8 ? 9.273 7.951 -3.433 1.00 16.22 53 TRP B N 1
ATOM 1596 C CA . TRP B 1 8 ? 9.991 7.591 -2.242 1.00 15.73 53 TRP B CA 1
ATOM 1597 C C . TRP B 1 8 ? 9.478 6.286 -1.660 1.00 14.50 53 TRP B C 1
ATOM 1598 O O . TRP B 1 8 ? 8.334 5.912 -2.043 1.00 16.31 53 TRP B O 1
ATOM 1609 N N . ILE B 1 9 ? 10.203 5.698 -0.750 1.00 11.55 54 ILE B N 1
ATOM 1610 C CA . ILE B 1 9 ? 9.712 4.438 -0.124 1.00 12.80 54 ILE B CA 1
ATOM 1611 C C . ILE B 1 9 ? 9.575 4.669 1.363 1.00 13.86 54 ILE B C 1
ATOM 1612 O O . ILE B 1 9 ? 10.340 5.407 2.013 1.00 15.99 54 ILE B O 1
ATOM 1617 N N . GLU B 1 10 ? 8.636 3.902 1.955 1.00 13.28 55 GLU B N 1
ATOM 1618 C CA . GLU B 1 10 ? 8.340 3.940 3.388 1.00 13.61 55 GLU B CA 1
ATOM 1619 C C . GLU B 1 10 ? 8.210 2.482 3.909 1.00 12.30 55 GLU B C 1
ATOM 1620 O O . GLU B 1 10 ? 7.392 1.700 3.400 1.00 12.46 55 GLU B O 1
ATOM 1626 N N . ARG B 1 11 ? 8.935 2.149 4.930 1.00 11.60 56 ARG B N 1
ATOM 1627 C CA . ARG B 1 11 ? 8.946 0.803 5.511 1.00 11.67 56 ARG B CA 1
ATOM 1628 C C . ARG B 1 11 ? 7.628 0.549 6.189 1.00 13.02 56 ARG B C 1
ATOM 1629 O O . ARG B 1 11 ? 7.089 1.442 6.911 1.00 13.02 56 ARG B O 1
ATOM 1637 N N . THR B 1 12 ? 7.076 -0.635 6.023 1.00 11.04 57 THR B N 1
ATOM 1638 C CA . THR B 1 12 ? 5.726 -0.945 6.605 1.00 12.09 57 THR B CA 1
ATOM 1639 C C . THR B 1 12 ? 5.758 -2.203 7.433 1.00 12.94 57 THR B C 1
ATOM 1640 O O . THR B 1 12 ? 4.853 -2.327 8.325 1.00 13.96 57 THR B O 1
ATOM 1644 N N . ALA B 1 13 ? 6.614 -3.207 7.284 1.00 11.29 58 ALA B N 1
ATOM 1645 C CA . ALA B 1 13 ? 6.582 -4.465 8.009 1.00 11.72 58 ALA B CA 1
ATOM 1646 C C . ALA B 1 13 ? 7.821 -5.277 7.820 1.00 11.49 58 ALA B C 1
ATOM 1647 O O . ALA B 1 13 ? 8.574 -5.044 6.847 1.00 12.14 58 ALA B O 1
ATOM 1649 N N . ASP B 1 14 ? 8.059 -6.223 8.678 1.00 12.14 59 ASP B N 1
ATOM 1650 C CA . ASP B 1 14 ? 9.089 -7.263 8.488 1.00 12.67 59 ASP B CA 1
ATOM 1651 C C . ASP B 1 14 ? 8.592 -8.251 7.370 1.00 11.87 59 ASP B C 1
ATOM 1652 O O . ASP B 1 14 ? 7.379 -8.372 7.060 1.00 12.39 59 ASP B O 1
ATOM 1657 N N . ILE B 1 15 ? 9.556 -8.998 6.818 1.00 11.92 60 ILE B N 1
ATOM 1658 C CA . ILE B 1 15 ? 9.271 -10.105 5.924 1.00 10.39 60 ILE B CA 1
ATOM 1659 C C . ILE B 1 15 ? 9.025 -11.326 6.808 1.00 12.63 60 ILE B C 1
ATOM 1660 O O . ILE B 1 15 ? 10.003 -11.928 7.364 1.00 14.58 60 ILE B O 1
ATOM 1665 N N . THR B 1 16 ? 7.771 -11.755 6.987 1.00 11.46 61 THR B N 1
ATOM 1666 C CA . THR B 1 16 ? 7.520 -12.861 7.905 1.00 14.28 61 THR B CA 1
ATOM 1667 C C . THR B 1 16 ? 6.307 -13.659 7.356 1.00 14.71 61 THR B C 1
ATOM 1668 O O . THR B 1 16 ? 5.450 -13.139 6.659 1.00 15.80 61 THR B O 1
ATOM 1672 N N . TRP B 1 17 ? 6.233 -14.928 7.746 1.00 13.98 62 TRP B N 1
ATOM 1673 C CA . TRP B 1 17 ? 4.975 -15.730 7.663 1.00 14.06 62 TRP B CA 1
ATOM 1674 C C . TRP B 1 17 ? 4.109 -15.518 8.846 1.00 14.78 62 TRP B C 1
ATOM 1675 O O . TRP B 1 17 ? 4.626 -15.498 9.925 1.00 17.26 62 TRP B O 1
ATOM 1686 N N . GLU B 1 18 ? 2.807 -15.449 8.703 1.00 13.14 63 GLU B N 1
ATOM 1687 C CA . GLU B 1 18 ? 1.825 -15.297 9.791 1.00 14.59 63 GLU B CA 1
ATOM 1688 C C . GLU B 1 18 ? 1.109 -16.620 10.081 1.00 18.52 63 GLU B C 1
ATOM 1689 O O . GLU B 1 18 ? 0.454 -17.172 9.176 1.00 18.37 63 GLU B O 1
ATOM 1695 N N . SER B 1 19 ? 1.137 -17.060 11.320 1.00 21.01 64 SER B N 1
ATOM 1696 C CA . SER B 1 19 ? 0.447 -18.342 11.634 1.00 25.34 64 SER B CA 1
ATOM 1697 C C . SER B 1 19 ? -1.102 -18.239 11.578 1.00 23.93 64 SER B C 1
ATOM 1698 O O . SER B 1 19 ? -1.779 -19.229 11.389 1.00 34.68 64 SER B O 1
ATOM 1701 N N . ASP B 1 20 ? -1.660 -17.084 11.680 1.00 24.84 65 ASP B N 1
ATOM 1702 C CA . ASP B 1 20 ? -3.122 -16.953 11.709 1.00 34.30 65 ASP B CA 1
ATOM 1703 C C . ASP B 1 20 ? -3.714 -16.462 10.406 1.00 31.35 65 ASP B C 1
ATOM 1704 O O . ASP B 1 20 ? -4.816 -15.966 10.369 1.00 30.42 65 ASP B O 1
ATOM 1709 N N . ALA B 1 21 ? -2.973 -16.489 9.304 1.00 21.56 66 ALA B N 1
ATOM 1710 C CA . ALA B 1 21 ? -3.464 -15.802 8.131 1.00 19.31 66 ALA B CA 1
ATOM 1711 C C . ALA B 1 21 ? -4.810 -16.417 7.610 1.00 16.44 66 ALA B C 1
ATOM 1712 O O . ALA B 1 21 ? -4.886 -17.674 7.623 1.00 19.57 66 ALA B O 1
ATOM 1714 N N . GLU B 1 22 ? -5.601 -15.599 7.022 1.00 17.80 67 GLU B N 1
ATOM 1715 C CA . GLU B 1 22 ? -6.734 -16.104 6.180 1.00 20.83 67 GLU B CA 1
ATOM 1716 C C . GLU B 1 22 ? -6.197 -16.895 4.986 1.00 18.51 67 GLU B C 1
ATOM 1717 O O . GLU B 1 22 ? -5.139 -16.598 4.420 1.00 15.97 67 GLU B O 1
ATOM 1723 N N . ILE B 1 23 ? -6.864 -17.983 4.640 1.00 16.12 68 ILE B N 1
ATOM 1724 C CA . ILE B 1 23 ? -6.534 -18.889 3.539 1.00 15.07 68 ILE B CA 1
ATOM 1725 C C . ILE B 1 23 ? -7.627 -18.702 2.503 1.00 14.94 68 ILE B C 1
ATOM 1726 O O . ILE B 1 23 ? -8.830 -18.839 2.792 1.00 15.37 68 ILE B O 1
ATOM 1731 N N . THR B 1 24 ? -7.270 -18.421 1.243 1.00 14.53 69 THR B N 1
ATOM 1732 C CA . THR B 1 24 ? -8.272 -18.262 0.175 1.00 14.71 69 THR B CA 1
ATOM 1733 C C . THR B 1 24 ? -7.721 -18.515 -1.205 1.00 15.63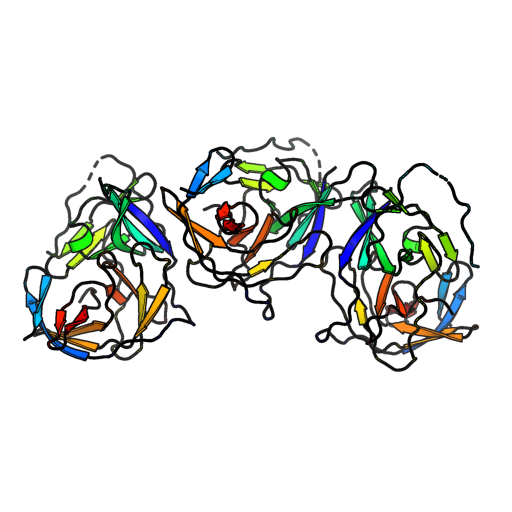 69 THR B C 1
ATOM 1734 O O . THR B 1 24 ? -6.482 -18.569 -1.371 1.00 17.49 69 THR B O 1
ATOM 1738 N N . GLY B 1 25 ? -8.572 -18.641 -2.207 1.00 15.07 70 GLY B N 1
ATOM 1739 C CA . GLY B 1 25 ? -8.163 -18.825 -3.611 1.00 15.87 70 GLY B CA 1
ATOM 1740 C C . GLY B 1 25 ? -8.040 -20.250 -4.083 1.00 18.58 70 GLY B C 1
ATOM 1741 O O . GLY B 1 25 ? -7.897 -21.094 -3.253 1.00 21.67 70 GLY B O 1
ATOM 1742 N N . SER B 1 26 ? -7.842 -20.419 -5.373 1.00 22.46 71 SER B N 1
ATOM 1743 C CA A SER B 1 26 ? -7.799 -21.713 -6.059 0.50 23.44 71 SER B CA 1
ATOM 1744 C CA B SER B 1 26 ? -7.801 -21.736 -6.036 0.50 23.23 71 SER B CA 1
ATOM 1745 C C . SER B 1 26 ? -6.483 -21.873 -6.810 1.00 22.63 71 SER B C 1
ATOM 1746 O O . SER B 1 26 ? -5.703 -20.880 -7.083 1.00 24.50 71 SER B O 1
ATOM 1751 N N . SER B 1 27 ? -6.104 -23.054 -7.107 1.00 18.49 72 SER B N 1
ATOM 1752 C CA . SER B 1 27 ? -4.889 -23.393 -7.919 1.00 19.00 72 SER B CA 1
ATOM 1753 C C . SER B 1 27 ? -5.280 -23.679 -9.414 1.00 27.06 72 SER B C 1
ATOM 1754 O O . SER B 1 27 ? -5.585 -24.857 -9.777 1.00 31.57 72 SER B O 1
ATOM 1757 N N . GLU B 1 28 ? -5.287 -22.634 -10.261 1.00 20.68 73 GLU B N 1
ATOM 1758 C CA . GLU B 1 28 ? -5.711 -22.818 -11.663 1.00 22.51 73 GLU B CA 1
ATOM 1759 C C . GLU B 1 28 ? -4.532 -23.103 -12.532 1.00 23.96 73 GLU B C 1
ATOM 1760 O O . GLU B 1 28 ? -3.461 -22.660 -12.232 1.00 23.74 73 GLU B O 1
ATOM 1766 N N . ARG B 1 29 ? -4.729 -23.812 -13.641 1.00 23.44 74 ARG B N 1
ATOM 1767 C CA . ARG B 1 29 ? -3.692 -24.128 -14.619 1.00 23.91 74 ARG B CA 1
ATOM 1768 C C . ARG B 1 29 ? -4.098 -23.464 -15.911 1.00 28.69 74 ARG B C 1
ATOM 1769 O O . ARG B 1 29 ? -5.177 -23.744 -16.481 1.00 26.94 74 ARG B O 1
ATOM 1777 N N . VAL B 1 30 ? -3.278 -22.550 -16.395 1.00 24.31 75 VAL B N 1
ATOM 1778 C CA . VAL B 1 30 ? -3.653 -21.663 -17.459 1.00 27.74 75 VAL B CA 1
ATOM 1779 C C . VAL B 1 30 ? -2.551 -21.592 -18.490 1.00 26.02 75 VAL B C 1
ATOM 1780 O O . VAL B 1 30 ? -1.387 -21.352 -18.154 1.00 25.05 75 VAL B O 1
ATOM 1784 N N . ASP B 1 31 ? -2.875 -21.808 -19.774 1.00 25.10 76 ASP B N 1
ATOM 1785 C CA . ASP B 1 31 ? -1.920 -21.668 -20.846 1.00 27.58 76 ASP B CA 1
ATOM 1786 C C . ASP B 1 31 ? -1.813 -20.228 -21.277 1.00 21.97 76 ASP B C 1
ATOM 1787 O O . ASP B 1 31 ? -2.827 -19.569 -21.567 1.00 25.85 76 ASP B O 1
ATOM 1792 N N . VAL B 1 32 ? -0.573 -19.706 -21.216 1.00 26.19 77 VAL B N 1
ATOM 1793 C CA . VAL B 1 32 ? -0.316 -18.322 -21.502 1.00 24.16 77 VAL B CA 1
ATOM 1794 C C . VAL B 1 32 ? 0.954 -18.152 -22.366 1.00 25.15 77 VAL B C 1
ATOM 1795 O O . VAL B 1 32 ? 1.801 -19.015 -22.377 1.00 28.00 77 VAL B O 1
ATOM 1799 N N . ARG B 1 33 ? 1.082 -16.998 -23.001 1.00 25.95 78 ARG B N 1
ATOM 1800 C CA . ARG B 1 33 ? 2.425 -16.599 -23.513 1.00 33.58 78 ARG B CA 1
ATOM 1801 C C . ARG B 1 33 ? 2.786 -15.196 -23.001 1.00 26.80 78 ARG B C 1
ATOM 1802 O O . ARG B 1 33 ? 1.899 -14.414 -22.685 1.00 28.29 78 ARG B O 1
ATOM 1810 N N . LEU B 1 34 ? 4.079 -14.964 -22.855 1.00 25.77 79 LEU B N 1
ATOM 1811 C CA . LEU B 1 34 ? 4.593 -13.716 -22.339 1.00 25.23 79 LEU B CA 1
ATOM 1812 C C . LEU B 1 34 ? 5.189 -12.956 -23.532 1.00 25.37 79 LEU B C 1
ATOM 1813 O O . LEU B 1 34 ? 6.087 -13.488 -24.189 1.00 27.84 79 LEU B O 1
ATOM 1818 N N . ASP B 1 35 ? 4.676 -11.784 -23.807 1.00 22.21 80 ASP B N 1
ATOM 1819 C CA . ASP B 1 35 ? 5.177 -10.931 -24.913 1.00 23.99 80 ASP B CA 1
ATOM 1820 C C . ASP B 1 35 ? 6.385 -10.115 -24.461 1.00 22.16 80 ASP B C 1
ATOM 1821 O O . ASP B 1 35 ? 6.732 -10.029 -23.290 1.00 21.77 80 ASP B O 1
ATOM 1826 N N . ASP B 1 36 ? 7.069 -9.469 -25.417 1.00 24.57 81 ASP B N 1
ATOM 1827 C CA . ASP B 1 36 ? 8.314 -8.773 -25.070 1.00 25.52 81 ASP B CA 1
ATOM 1828 C C . ASP B 1 36 ? 8.104 -7.479 -24.317 1.00 22.85 81 ASP B C 1
ATOM 1829 O O . ASP B 1 36 ? 9.100 -6.902 -23.738 1.00 27.64 81 ASP B O 1
ATOM 1834 N N . ASP B 1 37 ? 6.847 -7.008 -24.206 1.00 22.55 82 ASP B N 1
ATOM 1835 C CA . ASP B 1 37 ? 6.524 -5.831 -23.363 1.00 22.34 82 ASP B CA 1
ATOM 1836 C C . ASP B 1 37 ? 6.153 -6.211 -21.907 1.00 20.47 82 ASP B C 1
ATOM 1837 O O . ASP B 1 37 ? 5.744 -5.338 -21.130 1.00 20.66 82 ASP B O 1
ATOM 1842 N N . GLY B 1 38 ? 6.256 -7.484 -21.607 1.00 18.26 83 GLY B N 1
ATOM 1843 C CA . GLY B 1 38 ? 5.982 -7.969 -20.229 1.00 19.32 83 GLY B CA 1
ATOM 1844 C C . GLY B 1 38 ? 4.521 -8.314 -19.993 1.00 19.76 83 GLY B C 1
ATOM 1845 O O . GLY B 1 38 ? 4.114 -8.439 -18.834 1.00 17.12 83 GLY B O 1
ATOM 1846 N N . ASN B 1 39 ? 3.680 -8.448 -21.038 1.00 17.60 84 ASN B N 1
ATOM 1847 C CA . ASN B 1 39 ? 2.272 -8.781 -20.869 1.00 17.78 84 ASN B CA 1
ATOM 1848 C C . ASN B 1 39 ? 1.967 -10.208 -21.122 1.00 19.58 84 ASN B C 1
ATOM 1849 O O . ASN B 1 39 ? 2.409 -10.812 -22.169 1.00 21.26 84 ASN B O 1
ATOM 1854 N N . PHE B 1 40 ? 1.268 -10.862 -20.193 1.00 19.51 85 PHE B N 1
ATOM 1855 C CA . PHE B 1 40 ? 0.809 -12.247 -20.397 1.00 20.76 85 PHE B CA 1
ATOM 1856 C C . PHE B 1 40 ? -0.504 -12.251 -21.212 1.00 22.41 85 PHE B C 1
ATOM 1857 O O . PHE B 1 40 ? -1.311 -11.370 -21.073 1.00 22.77 85 PHE B O 1
ATOM 1865 N N . GLN B 1 41 ? -0.568 -13.204 -22.161 1.00 27.04 86 GLN B N 1
ATOM 1866 C CA . GLN B 1 41 ? -1.734 -13.386 -23.060 1.00 31.17 86 GLN B CA 1
ATOM 1867 C C . GLN B 1 41 ? -2.219 -14.804 -22.888 1.00 25.93 86 GLN B C 1
ATOM 1868 O O . GLN B 1 41 ? -1.404 -15.724 -22.925 1.00 29.97 86 GLN B O 1
ATOM 1874 N N . LEU B 1 42 ? -3.504 -14.975 -22.718 1.00 31.57 87 LEU B N 1
ATOM 1875 C CA . LEU B 1 42 ? -4.103 -16.334 -22.758 1.00 33.00 87 LEU B CA 1
ATOM 1876 C C . LEU B 1 42 ? -3.876 -16.984 -24.123 1.00 37.58 87 LEU B C 1
ATOM 1877 O O . LEU B 1 42 ? -3.953 -16.271 -25.128 1.00 38.43 87 LEU B O 1
ATOM 1882 N N . MET B 1 43 ? -3.585 -18.285 -24.135 1.00 37.76 88 MET B N 1
ATOM 1883 C CA . MET B 1 43 ? -3.366 -19.053 -25.385 1.00 48.03 88 MET B CA 1
ATOM 1884 C C . MET B 1 43 ? -4.496 -19.987 -25.818 1.00 49.45 88 MET B C 1
ATOM 1885 O O . MET B 1 43 ? -5.645 -19.783 -25.464 1.00 64.72 88 MET B O 1
ATOM 1890 N N . GLY B 1 61 ? 14.469 -4.736 -20.629 1.00 23.73 1001 GLY B N 1
ATOM 1891 C CA . GLY B 1 61 ? 15.755 -5.794 -20.676 1.00 24.91 1001 GLY B CA 1
ATOM 1892 C C . GLY B 1 61 ? 16.132 -7.274 -20.895 1.00 24.78 1001 GLY B C 1
ATOM 1893 O O . GLY B 1 61 ? 15.524 -7.967 -21.893 1.00 37.18 1001 GLY B O 1
ATOM 1894 N N . GLY B 1 62 ? 17.084 -7.958 -20.167 1.00 22.22 1002 GLY B N 1
ATOM 1895 C CA . GLY B 1 62 ? 17.809 -7.438 -18.948 1.00 20.04 1002 GLY B CA 1
ATOM 1896 C C . GLY B 1 62 ? 18.798 -6.359 -19.307 1.00 18.33 1002 GLY B C 1
ATOM 1897 O O . GLY B 1 62 ? 19.498 -6.499 -20.327 1.00 19.36 1002 GLY B O 1
ATOM 1898 N N . VAL B 1 63 ? 18.837 -5.262 -18.543 1.00 14.77 1003 VAL B N 1
ATOM 1899 C CA . VAL B 1 63 ? 19.721 -4.138 -18.754 1.00 14.25 1003 VAL B CA 1
ATOM 1900 C C . VAL B 1 63 ? 20.327 -3.720 -17.397 1.00 15.17 1003 VAL B C 1
ATOM 1901 O O . VAL B 1 63 ? 19.711 -3.912 -16.316 1.00 13.84 1003 VAL B O 1
ATOM 1905 N N . LEU B 1 64 ? 21.564 -3.264 -17.413 1.00 13.42 1004 LEU B N 1
ATOM 1906 C CA . LEU B 1 64 ? 22.299 -2.704 -16.273 1.00 13.68 1004 LEU B CA 1
ATOM 1907 C C . LEU B 1 64 ? 22.337 -1.206 -16.423 1.00 14.23 1004 LEU B C 1
ATOM 1908 O O . LEU B 1 64 ? 22.816 -0.627 -17.452 1.00 14.61 1004 LEU B O 1
ATOM 1913 N N . TRP B 1 65 ? 21.922 -0.413 -15.455 1.00 13.22 1005 TRP B N 1
ATOM 1914 C CA . TRP B 1 65 ? 22.033 1.063 -15.496 1.00 15.22 1005 TRP B CA 1
ATOM 1915 C C . TRP B 1 65 ? 23.443 1.581 -15.435 1.00 21.75 1005 TRP B C 1
ATOM 1916 O O . TRP B 1 65 ? 24.255 1.083 -14.643 1.00 20.42 1005 TRP B O 1
ATOM 1927 N N . ASP B 1 66 ? 23.761 2.588 -16.262 1.00 19.84 1006 ASP B N 1
ATOM 1928 C CA . ASP B 1 66 ? 24.906 3.481 -16.041 1.00 28.75 1006 ASP B CA 1
ATOM 1929 C C . ASP B 1 66 ? 24.779 4.160 -14.634 1.00 29.22 1006 ASP B C 1
ATOM 1930 O O . ASP B 1 66 ? 23.640 4.495 -14.124 1.00 28.18 1006 ASP B O 1
ATOM 1935 N N . THR B 1 67 ? 25.955 4.304 -14.058 1.00 37.11 1007 THR B N 1
ATOM 1936 C CA . THR B 1 67 ? 26.210 5.134 -12.881 1.00 45.06 1007 THR B CA 1
ATOM 1937 C C . THR B 1 67 ? 26.766 6.496 -13.307 1.00 40.98 1007 THR B C 1
ATOM 1938 O O . THR B 1 67 ? 26.068 7.478 -13.154 1.00 54.17 1007 THR B O 1
ATOM 1942 N N . GLU B 1 72 ? 26.401 12.267 -7.021 1.00 45.97 1012 GLU B N 1
ATOM 1943 C CA . GLU B 1 72 ? 26.516 13.430 -6.182 1.00 48.84 1012 GLU B CA 1
ATOM 1944 C C . GLU B 1 72 ? 25.508 13.561 -5.063 1.00 56.21 1012 GLU B C 1
ATOM 1945 O O . GLU B 1 72 ? 25.191 14.663 -4.717 1.00 63.21 1012 GLU B O 1
ATOM 1946 N N . TYR B 1 73 ? 25.043 12.454 -4.469 1.00 63.95 1013 TYR B N 1
ATOM 1947 C CA . TYR B 1 73 ? 24.122 12.468 -3.277 1.00 55.24 1013 TYR B CA 1
ATOM 1948 C C . TYR B 1 73 ? 24.429 11.247 -2.428 1.00 44.58 1013 TYR B C 1
ATOM 1949 O O . TYR B 1 73 ? 25.028 10.280 -2.899 1.00 46.12 1013 TYR B O 1
ATOM 1958 N N . LYS B 1 74 ? 23.954 11.289 -1.197 1.00 40.65 1014 LYS B N 1
ATOM 1959 C CA . LYS B 1 74 ? 24.084 10.210 -0.236 1.00 38.04 1014 LYS B CA 1
ATOM 1960 C C . LYS B 1 74 ? 23.233 8.971 -0.617 1.00 32.48 1014 LYS B C 1
ATOM 1961 O O . LYS B 1 74 ? 22.114 9.135 -1.133 1.00 28.10 1014 LYS B O 1
ATOM 1967 N N . LYS B 1 75 ? 23.766 7.779 -0.359 1.00 30.78 1015 LYS B N 1
ATOM 1968 C CA . LYS B 1 75 ? 22.946 6.544 -0.554 1.00 33.14 1015 LYS B CA 1
ATOM 1969 C C . LYS B 1 75 ? 21.805 6.510 0.480 1.00 29.12 1015 LYS B C 1
ATOM 1970 O O . LYS B 1 75 ? 21.954 6.898 1.637 1.00 29.47 1015 LYS B O 1
ATOM 1976 N N . GLY B 1 76 ? 20.624 6.137 0.006 1.00 21.86 1016 GLY B N 1
ATOM 1977 C CA . GLY B 1 76 ? 19.503 5.940 0.867 1.00 20.76 1016 GLY B CA 1
ATOM 1978 C C . GLY B 1 76 ? 19.573 4.771 1.814 1.00 18.70 1016 GLY B C 1
ATOM 1979 O O . GLY B 1 76 ? 20.413 3.894 1.729 1.00 21.57 1016 GLY B O 1
ATOM 1980 N N . ASP B 1 77 ? 18.580 4.776 2.699 1.00 18.59 1017 ASP B N 1
ATOM 1981 C CA . ASP B 1 77 ? 18.411 3.785 3.734 1.00 20.41 1017 ASP B CA 1
ATOM 1982 C C . ASP B 1 77 ? 18.000 2.429 3.066 1.00 18.54 1017 ASP B C 1
ATOM 1983 O O . ASP B 1 77 ? 17.090 2.398 2.186 1.00 18.97 1017 ASP B O 1
ATOM 1988 N N . THR B 1 78 ? 18.651 1.387 3.471 1.00 15.86 1018 THR B N 1
ATOM 1989 C CA . THR B 1 78 ? 18.434 0.018 2.935 1.00 16.75 1018 THR B CA 1
ATOM 1990 C C . THR B 1 78 ? 18.117 -1.047 4.010 1.00 15.28 1018 THR B C 1
ATOM 1991 O O . THR B 1 78 ? 18.449 -2.195 3.886 1.00 16.29 1018 THR B O 1
ATOM 1995 N N . THR B 1 79 ? 17.424 -0.643 5.076 1.00 14.44 1019 THR B N 1
ATOM 1996 C CA . THR B 1 79 ? 17.013 -1.533 6.126 1.00 16.25 1019 THR B CA 1
ATOM 1997 C C . THR B 1 79 ? 16.052 -2.647 5.526 1.00 12.97 1019 THR B C 1
ATOM 1998 O O . THR B 1 79 ? 15.088 -2.331 4.836 1.00 14.46 1019 THR B O 1
ATOM 2002 N N . THR B 1 80 ? 16.326 -3.863 5.890 1.00 13.39 1020 THR B N 1
ATOM 2003 C CA . THR B 1 80 ? 15.558 -5.035 5.422 1.00 12.77 1020 THR B CA 1
ATOM 2004 C C . THR B 1 80 ? 14.124 -4.888 5.795 1.00 12.20 1020 THR B C 1
ATOM 2005 O O . THR B 1 80 ? 13.797 -4.403 6.936 1.00 12.41 1020 THR B O 1
ATOM 2009 N N . GLY B 1 81 ? 13.225 -5.240 4.874 1.00 10.71 1021 GLY B N 1
ATOM 2010 C CA . GLY B 1 81 ? 11.820 -5.160 5.161 1.00 9.85 1021 GLY B CA 1
ATOM 2011 C C . GLY B 1 81 ? 10.977 -5.015 3.966 1.00 9.57 1021 GLY B C 1
ATOM 2012 O O . GLY B 1 81 ? 11.403 -4.980 2.807 1.00 10.70 1021 GLY B O 1
ATOM 2013 N N . VAL B 1 82 ? 9.623 -4.887 4.199 1.00 9.47 1022 VAL B N 1
ATOM 2014 C CA . VAL B 1 82 ? 8.595 -4.656 3.176 1.00 9.65 1022 VAL B CA 1
ATOM 2015 C C . VAL B 1 82 ? 8.270 -3.166 3.128 1.00 9.92 1022 VAL B C 1
ATOM 2016 O O . VAL B 1 82 ? 8.091 -2.539 4.237 1.00 10.44 1022 VAL B O 1
ATOM 2020 N N . TYR B 1 83 ? 8.147 -2.533 1.979 1.00 8.98 1023 TYR B N 1
ATOM 2021 C CA . TYR B 1 83 ? 7.970 -1.108 1.780 1.00 9.71 1023 TYR B CA 1
ATOM 2022 C C . TYR B 1 83 ? 6.765 -0.785 0.868 1.00 10.41 1023 TYR B C 1
ATOM 2023 O O . TYR B 1 83 ? 6.469 -1.521 -0.059 1.00 11.10 1023 TYR B O 1
ATOM 2032 N N . ARG B 1 84 ? 6.205 0.400 1.069 1.00 9.77 1024 ARG B N 1
ATOM 2033 C CA . ARG B 1 84 ? 5.356 1.066 0.138 1.00 11.08 1024 ARG B CA 1
ATOM 2034 C C . ARG B 1 84 ? 6.142 2.051 -0.726 1.00 11.16 1024 ARG B C 1
ATOM 2035 O O . ARG B 1 84 ? 7.035 2.704 -0.204 1.00 13.05 1024 ARG B O 1
ATOM 2043 N N . ILE B 1 85 ? 5.773 2.135 -1.999 1.00 11.75 1025 ILE B N 1
ATOM 2044 C CA . ILE B 1 85 ? 6.334 3.117 -2.936 1.00 12.37 1025 ILE B CA 1
ATOM 2045 C C . ILE B 1 85 ? 5.278 4.203 -3.065 1.00 13.13 1025 ILE B C 1
ATOM 2046 O O . ILE B 1 85 ? 4.155 3.955 -3.489 1.00 12.17 1025 ILE B O 1
ATOM 2051 N N . MET B 1 86 ? 5.684 5.421 -2.676 1.00 12.92 1026 MET B N 1
ATOM 2052 C CA . MET B 1 86 ? 4.823 6.616 -2.599 1.00 16.40 1026 MET B CA 1
ATOM 2053 C C . MET B 1 86 ? 5.212 7.712 -3.592 1.00 17.42 1026 MET B C 1
ATOM 2054 O O . MET B 1 86 ? 6.350 7.710 -4.096 1.00 19.10 1026 MET B O 1
ATOM 2059 N N . THR B 1 87 ? 4.211 8.469 -3.981 1.00 23.28 1027 THR B N 1
ATOM 2060 C CA . THR B 1 87 ? 4.478 9.619 -4.856 1.00 25.46 1027 THR B CA 1
ATOM 2061 C C . THR B 1 87 ? 3.427 10.694 -4.478 1.00 29.41 1027 THR B C 1
ATOM 2062 O O . THR B 1 87 ? 2.526 10.466 -3.673 1.00 27.18 1027 THR B O 1
ATOM 2066 N N . ARG B 1 88 ? 3.638 11.919 -4.950 1.00 43.50 1028 ARG B N 1
ATOM 2067 C CA . ARG B 1 88 ? 2.639 13.035 -4.635 1.00 46.93 1028 ARG B CA 1
ATOM 2068 C C . ARG B 1 88 ? 1.295 13.112 -5.461 1.00 46.87 1028 ARG B C 1
ATOM 2069 O O . ARG B 1 88 ? 1.332 13.035 -6.686 1.00 46.61 1028 ARG B O 1
ATOM 2077 N N . GLY B 1 89 ? 0.132 13.253 -4.773 1.00 47.20 1029 GLY B N 1
ATOM 2078 C CA . GLY B 1 89 ? -1.185 13.395 -5.415 1.00 53.75 1029 GLY B CA 1
ATOM 2079 C C . GLY B 1 89 ? -1.920 14.687 -4.985 1.00 61.90 1029 GLY B C 1
ATOM 2080 O O . GLY B 1 89 ? -1.456 15.418 -4.074 1.00 55.04 1029 GLY B O 1
ATOM 2081 N N . LEU B 1 90 ? -3.092 14.945 -5.581 1.00 64.38 1030 LEU B N 1
ATOM 2082 C CA . LEU B 1 90 ? -3.770 16.237 -5.378 1.00 65.16 1030 LEU B CA 1
ATOM 2083 C C . LEU B 1 90 ? -4.393 16.361 -3.974 1.00 68.74 1030 LEU B C 1
ATOM 2084 O O . LEU B 1 90 ? -4.513 17.469 -3.431 1.00 80.16 1030 LEU B O 1
ATOM 2089 N N . LEU B 1 91 ? -4.772 15.229 -3.384 1.00 63.63 1031 LEU B N 1
ATOM 2090 C CA . LEU B 1 91 ? -5.296 15.183 -2.013 1.00 61.31 1031 LEU B CA 1
ATOM 2091 C C . LEU B 1 91 ? -4.297 14.611 -0.986 1.00 68.06 1031 LEU B C 1
ATOM 2092 O O . LEU B 1 91 ? -4.740 13.986 -0.011 1.00 71.75 1031 LEU B O 1
ATOM 2097 N N . GLY B 1 92 ? -2.981 14.853 -1.181 1.00 72.43 1032 GLY B N 1
ATOM 2098 C CA . GLY B 1 92 ? -1.875 14.136 -0.467 1.00 65.97 1032 GLY B CA 1
ATOM 2099 C C . GLY B 1 92 ? -0.940 13.179 -1.251 1.00 59.24 1032 GLY B C 1
ATOM 2100 O O . GLY B 1 92 ? -0.938 13.059 -2.497 1.00 44.92 1032 GLY B O 1
ATOM 2101 N N . SER B 1 93 ? -0.097 12.486 -0.508 1.00 51.00 1033 SER B N 1
ATOM 2102 C CA . SER B 1 93 ? 0.726 11.470 -1.150 1.00 44.73 1033 SER B CA 1
ATOM 2103 C C . SER B 1 93 ? -0.172 10.233 -1.317 1.00 38.30 1033 SER B C 1
ATOM 2104 O O . SER B 1 93 ? -1.131 10.005 -0.536 1.00 38.64 1033 SER B O 1
ATOM 2107 N N . TYR B 1 94 ? 0.178 9.404 -2.304 1.00 32.54 1034 TYR B N 1
ATOM 2108 C CA . TYR B 1 94 ? -0.507 8.125 -2.450 1.00 27.35 1034 TYR B CA 1
ATOM 2109 C C . TYR B 1 94 ? 0.498 7.040 -2.896 1.00 21.13 1034 TYR B C 1
ATOM 2110 O O . TYR B 1 94 ? 1.596 7.291 -3.367 1.00 20.42 1034 TYR B O 1
ATOM 2119 N N . GLN B 1 95 ? -0.010 5.824 -2.843 1.00 21.43 1035 GLN B N 1
ATOM 2120 C CA . GLN B 1 95 ? 0.785 4.630 -3.041 1.00 18.11 1035 GLN B CA 1
ATOM 2121 C C . GLN B 1 95 ? 0.767 4.191 -4.491 1.00 17.45 1035 GLN B C 1
ATOM 2122 O O . GLN B 1 95 ? -0.281 3.853 -5.036 1.00 21.36 1035 GLN B O 1
ATOM 2128 N N . ALA B 1 96 ? 1.932 4.205 -5.153 1.00 15.69 1036 ALA B N 1
ATOM 2129 C CA . ALA B 1 96 ? 2.141 3.777 -6.512 1.00 15.97 1036 ALA B CA 1
ATOM 2130 C C . ALA B 1 96 ? 2.431 2.271 -6.641 1.00 15.37 1036 ALA B C 1
ATOM 2131 O O . ALA B 1 96 ? 2.332 1.663 -7.710 1.00 18.30 1036 ALA B O 1
ATOM 2133 N N . GLY B 1 97 ? 2.931 1.688 -5.582 1.00 12.88 1037 GLY B N 1
ATOM 2134 C CA . GLY B 1 97 ? 3.313 0.261 -5.610 1.00 10.99 1037 GLY B CA 1
ATOM 2135 C C . GLY B 1 97 ? 3.918 -0.153 -4.307 1.00 10.04 1037 GLY B C 1
ATOM 2136 O O . GLY B 1 97 ? 3.791 0.532 -3.281 1.00 11.20 1037 GLY B O 1
ATOM 2137 N N . ALA B 1 98 ? 4.647 -1.300 -4.292 1.00 10.51 1038 ALA B N 1
ATOM 2138 C CA . ALA B 1 98 ? 5.280 -1.849 -3.097 1.00 11.11 1038 ALA B CA 1
ATOM 2139 C C . ALA B 1 98 ? 6.552 -2.563 -3.510 1.00 9.12 1038 ALA B C 1
ATOM 2140 O O . ALA B 1 98 ? 6.814 -2.735 -4.716 1.00 9.59 1038 ALA B O 1
ATOM 2142 N N . GLY B 1 99 ? 7.347 -3.013 -2.556 1.00 10.34 1039 GLY B N 1
ATOM 2143 C CA . GLY B 1 99 ? 8.519 -3.825 -2.852 1.00 10.51 1039 GLY B CA 1
ATOM 2144 C C . GLY B 1 99 ? 9.167 -4.330 -1.630 1.00 10.03 1039 GLY B C 1
ATOM 2145 O O . GLY B 1 99 ? 8.657 -4.160 -0.475 1.00 10.27 1039 GLY B O 1
ATOM 2146 N N . VAL B 1 100 ? 10.330 -4.970 -1.756 1.00 9.47 1040 VAL B N 1
ATOM 2147 C CA . VAL B 1 100 ? 10.997 -5.605 -0.657 1.00 9.91 1040 VAL B CA 1
ATOM 2148 C C . VAL B 1 100 ? 12.493 -5.352 -0.676 1.00 10.63 1040 VAL B C 1
ATOM 2149 O O . VAL B 1 100 ? 13.125 -5.428 -1.756 1.00 10.59 1040 VAL B O 1
ATOM 2153 N N . MET B 1 101 ? 13.053 -5.044 0.490 1.00 9.57 1041 MET B N 1
ATOM 2154 C CA . MET B 1 101 ? 14.450 -4.743 0.714 1.00 11.01 1041 MET B CA 1
ATOM 2155 C C . MET B 1 101 ? 15.119 -5.923 1.316 1.00 11.41 1041 MET B C 1
ATOM 2156 O O . MET B 1 101 ? 14.727 -6.348 2.444 1.00 11.44 1041 MET B O 1
ATOM 2161 N N . VAL B 1 102 ? 16.116 -6.553 0.629 1.00 10.70 1042 VAL B N 1
ATOM 2162 C CA . VAL B 1 102 ? 16.767 -7.788 1.081 1.00 11.14 1042 VAL B CA 1
ATOM 2163 C C . VAL B 1 102 ? 18.261 -7.606 0.755 1.00 13.42 1042 VAL B C 1
ATOM 2164 O O . VAL B 1 102 ? 18.570 -7.270 -0.368 1.00 14.08 1042 VAL B O 1
ATOM 2168 N N . GLU B 1 103 ? 19.122 -7.805 1.740 1.00 14.01 1043 GLU B N 1
ATOM 2169 C CA . GLU B 1 103 ? 20.579 -7.728 1.500 1.00 15.76 1043 GLU B CA 1
ATOM 2170 C C . GLU B 1 103 ? 20.993 -6.440 0.861 1.00 14.09 1043 GLU B C 1
ATOM 2171 O O . GLU B 1 103 ? 21.894 -6.418 -0.062 1.00 14.12 1043 GLU B O 1
ATOM 2177 N N . GLY B 1 104 ? 20.425 -5.305 1.292 1.00 13.28 1044 GLY B N 1
ATOM 2178 C CA . GLY B 1 104 ? 20.764 -4.016 0.838 1.00 14.39 1044 GLY B CA 1
ATOM 2179 C C . GLY B 1 104 ? 20.244 -3.577 -0.557 1.00 13.46 1044 GLY B C 1
ATOM 2180 O O . GLY B 1 104 ? 20.591 -2.498 -1.011 1.00 16.02 1044 GLY B O 1
ATOM 2181 N N . VAL B 1 105 ? 19.344 -4.395 -1.109 1.00 11.21 1045 VAL B N 1
ATOM 2182 C CA . VAL B 1 105 ? 18.827 -4.136 -2.453 1.00 10.15 1045 VAL B CA 1
ATOM 2183 C C . VAL B 1 105 ? 17.251 -4.040 -2.400 1.00 9.27 1045 VAL B C 1
ATOM 2184 O O . VAL B 1 105 ? 16.667 -4.888 -1.706 1.00 10.69 1045 VAL B O 1
ATOM 2188 N N . PHE B 1 106 ? 16.743 -3.051 -3.100 1.00 9.76 1046 PHE B N 1
ATOM 2189 C CA . PHE B 1 106 ? 15.274 -2.870 -3.152 1.00 9.25 1046 PHE B CA 1
ATOM 2190 C C . PHE B 1 106 ? 14.761 -3.551 -4.406 1.00 11.35 1046 PHE B C 1
ATOM 2191 O O . PHE B 1 106 ? 15.242 -3.240 -5.504 1.00 12.07 1046 PHE B O 1
ATOM 2199 N N . HIS B 1 107 ? 13.709 -4.371 -4.288 1.00 9.82 1047 HIS B N 1
ATOM 2200 C CA . HIS B 1 107 ? 13.214 -5.205 -5.400 1.00 9.69 1047 HIS B CA 1
ATOM 2201 C C . HIS B 1 107 ? 11.720 -4.856 -5.651 1.00 9.98 1047 HIS B C 1
ATOM 2202 O O . HIS B 1 107 ? 10.937 -4.782 -4.664 1.00 10.64 1047 HIS B O 1
ATOM 2209 N N . THR B 1 108 ? 11.323 -4.611 -6.878 1.00 9.05 1048 THR B N 1
ATOM 2210 C CA . THR B 1 108 ? 9.949 -4.330 -7.216 1.00 8.80 1048 THR B CA 1
ATOM 2211 C C . THR B 1 108 ? 9.658 -4.851 -8.643 1.00 9.51 1048 THR B C 1
ATOM 2212 O O . THR B 1 108 ? 10.555 -5.403 -9.303 1.00 10.26 1048 THR B O 1
ATOM 2216 N N . LEU B 1 109 ? 8.432 -4.662 -9.122 1.00 10.21 1049 LEU B N 1
ATOM 2217 C CA . LEU B 1 109 ? 8.165 -4.864 -10.538 1.00 10.23 1049 LEU B CA 1
ATOM 2218 C C . LEU B 1 109 ? 8.615 -3.629 -11.293 1.00 10.70 1049 LEU B C 1
ATOM 2219 O O . LEU B 1 109 ? 8.401 -2.470 -10.876 1.00 12.29 1049 LEU B O 1
ATOM 2224 N N . TRP B 1 110 ? 9.098 -3.843 -12.510 1.00 10.95 1050 TRP B N 1
ATOM 2225 C CA . TRP B 1 110 ? 9.598 -2.757 -13.360 1.00 11.96 1050 TRP B CA 1
ATOM 2226 C C . TRP B 1 110 ? 8.508 -1.729 -13.570 1.00 13.05 1050 TRP B C 1
ATOM 2227 O O . TRP B 1 110 ? 8.747 -0.511 -13.463 1.00 12.73 1050 TRP B O 1
ATOM 2238 N N . HIS B 1 111 ? 7.263 -2.190 -13.770 1.00 12.46 1051 HIS B N 1
ATOM 2239 C CA . HIS B 1 111 ? 6.212 -1.249 -14.178 1.00 13.02 1051 HIS B CA 1
ATOM 2240 C C . HIS B 1 111 ? 5.757 -0.287 -13.074 1.00 14.00 1051 HIS B C 1
ATOM 2241 O O . HIS B 1 111 ? 5.052 0.725 -13.333 1.00 16.72 1051 HIS B O 1
ATOM 2248 N N . THR B 1 112 ? 6.130 -0.531 -11.816 1.00 13.25 1052 THR B N 1
ATOM 2249 C CA . THR B 1 112 ? 5.716 0.369 -10.731 1.00 14.12 1052 THR B CA 1
ATOM 2250 C C . THR B 1 112 ? 6.406 1.728 -10.789 1.00 15.56 1052 THR B C 1
ATOM 2251 O O . THR B 1 112 ? 5.788 2.754 -10.477 1.00 18.81 1052 THR B O 1
ATOM 2255 N N . THR B 1 113 ? 7.688 1.747 -11.139 1.00 13.94 1053 THR B N 1
ATOM 2256 C CA . THR B 1 113 ? 8.441 2.992 -11.166 1.00 14.19 1053 THR B CA 1
ATOM 2257 C C . THR B 1 113 ? 9.057 3.298 -12.539 1.00 14.75 1053 THR B C 1
ATOM 2258 O O . THR B 1 113 ? 9.561 4.429 -12.719 1.00 16.57 1053 THR B O 1
ATOM 2262 N N . LYS B 1 114 ? 9.161 2.309 -13.442 1.00 16.02 1054 LYS B N 1
ATOM 2263 C CA . LYS B 1 114 ? 9.867 2.426 -14.716 1.00 18.87 1054 LYS B CA 1
ATOM 2264 C C . LYS B 1 114 ? 11.291 2.870 -14.529 1.00 21.48 1054 LYS B C 1
ATOM 2265 O O . LYS B 1 114 ? 11.849 3.526 -15.431 1.00 23.98 1054 LYS B O 1
ATOM 2271 N N . GLY B 1 115 ? 11.904 2.570 -13.401 1.00 15.44 1055 GLY B N 1
ATOM 2272 C CA . GLY B 1 115 ? 13.244 2.908 -13.124 1.00 15.80 1055 GLY B CA 1
ATOM 2273 C C . GLY B 1 115 ? 13.509 4.243 -12.500 1.00 16.14 1055 GLY B C 1
ATOM 2274 O O . GLY B 1 115 ? 14.689 4.629 -12.271 1.00 20.28 1055 GLY B O 1
ATOM 2275 N N . ALA B 1 116 ? 12.485 4.990 -12.111 1.00 15.21 1056 ALA B N 1
ATOM 2276 C CA . ALA B 1 116 ? 12.678 6.276 -11.449 1.00 15.94 1056 ALA B CA 1
ATOM 2277 C C . ALA B 1 116 ? 13.477 6.128 -10.167 1.00 18.97 1056 ALA B C 1
ATOM 2278 O O . ALA B 1 116 ? 13.307 5.143 -9.405 1.00 17.01 1056 ALA B O 1
ATOM 2280 N N . ALA B 1 117 ? 14.360 7.089 -9.862 1.00 17.54 1057 ALA B N 1
ATOM 2281 C CA . ALA B 1 117 ? 15.032 7.075 -8.582 1.00 16.82 1057 ALA B CA 1
ATOM 2282 C C . ALA B 1 117 ? 14.080 7.196 -7.400 1.00 14.85 1057 ALA B C 1
ATOM 2283 O O . ALA B 1 117 ? 12.966 7.738 -7.530 1.00 20.18 1057 ALA B O 1
ATOM 2285 N N . LEU B 1 118 ? 14.501 6.617 -6.315 1.00 16.77 1058 LEU B N 1
ATOM 2286 C CA . LEU B 1 118 ? 13.625 6.524 -5.095 1.00 16.66 1058 LEU B CA 1
ATOM 2287 C C . LEU B 1 118 ? 14.369 7.146 -3.914 1.00 17.00 1058 LEU B C 1
ATOM 2288 O O . LEU B 1 118 ? 15.419 6.665 -3.515 1.00 18.83 1058 LEU B O 1
ATOM 2293 N N . MET B 1 119 ? 13.704 8.107 -3.266 1.00 15.53 1059 MET B N 1
ATOM 2294 C CA . MET B 1 119 ? 14.243 8.513 -1.978 1.00 16.55 1059 MET B CA 1
ATOM 2295 C C . MET B 1 119 ? 13.966 7.508 -0.866 1.00 16.45 1059 MET B C 1
ATOM 2296 O O . MET B 1 119 ? 12.850 6.940 -0.875 1.00 16.13 1059 MET B O 1
ATOM 2301 N N . SER B 1 120 ? 14.894 7.319 0.008 1.00 15.36 1060 SER B N 1
ATOM 2302 C CA . SER B 1 120 ? 14.786 6.423 1.141 1.00 14.64 1060 SER B CA 1
ATOM 2303 C C . SER B 1 120 ? 15.524 7.070 2.295 1.00 18.55 1060 SER B C 1
ATOM 2304 O O . SER B 1 120 ? 16.731 7.102 2.334 1.00 20.15 1060 SER B O 1
ATOM 2307 N N . GLY B 1 121 ? 14.713 7.543 3.228 1.00 21.72 1061 GLY B N 1
ATOM 2308 C CA . GLY B 1 121 ? 15.282 8.299 4.353 1.00 24.13 1061 GLY B CA 1
ATOM 2309 C C . GLY B 1 121 ? 15.919 9.597 3.803 1.00 25.13 1061 GLY B C 1
ATOM 2310 O O . GLY B 1 121 ? 15.364 10.239 2.912 1.00 25.07 1061 GLY B O 1
ATOM 2311 N N . GLU B 1 122 ? 17.131 9.857 4.247 1.00 26.95 1062 GLU B N 1
ATOM 2312 C CA . GLU B 1 122 ? 17.832 11.089 3.853 1.00 33.33 1062 GLU B CA 1
ATOM 2313 C C . GLU B 1 122 ? 18.618 10.954 2.548 1.00 35.73 1062 GLU B C 1
ATOM 2314 O O . GLU B 1 122 ? 19.210 11.931 2.087 1.00 38.42 1062 GLU B O 1
ATOM 2320 N N . GLY B 1 123 ? 18.562 9.809 1.889 1.00 23.59 1063 GLY B N 1
ATOM 2321 C CA . GLY B 1 123 ? 19.372 9.614 0.641 1.00 20.11 1063 GLY B CA 1
ATOM 2322 C C . GLY B 1 123 ? 18.527 8.983 -0.476 1.00 17.91 1063 GLY B C 1
ATOM 2323 O O . GLY B 1 123 ? 17.314 8.948 -0.386 1.00 18.67 1063 GLY B O 1
ATOM 2324 N N . ARG B 1 124 ? 19.204 8.684 -1.561 1.00 18.74 1064 ARG B N 1
ATOM 2325 C CA . ARG B 1 124 ? 18.549 8.310 -2.832 1.00 19.59 1064 ARG B CA 1
ATOM 2326 C C . ARG B 1 124 ? 19.028 6.896 -3.203 1.00 18.85 1064 ARG B C 1
ATOM 2327 O O . ARG B 1 124 ? 20.164 6.540 -3.049 1.00 17.98 1064 ARG B O 1
ATOM 2335 N N . LEU B 1 125 ? 18.099 6.075 -3.762 1.00 17.08 1065 LEU B N 1
ATOM 2336 C CA . LEU B 1 125 ? 18.402 4.783 -4.357 1.00 15.88 1065 LEU B CA 1
ATOM 2337 C C . LEU B 1 125 ? 18.164 4.871 -5.902 1.00 13.38 1065 LEU B C 1
ATOM 2338 O O . LEU B 1 125 ? 17.194 5.410 -6.395 1.00 14.70 1065 LEU B O 1
ATOM 2343 N N . ASP B 1 126 ? 19.208 4.383 -6.585 1.00 14.60 1066 ASP B N 1
ATOM 2344 C CA . ASP B 1 126 ? 19.229 4.364 -8.021 1.00 15.27 1066 ASP B CA 1
ATOM 2345 C C . ASP B 1 126 ? 19.060 2.959 -8.598 1.00 11.15 1066 ASP B C 1
ATOM 2346 O O . ASP B 1 126 ? 19.478 1.982 -8.016 1.00 12.12 1066 ASP B O 1
ATOM 2351 N N . PRO B 1 127 ? 18.397 2.881 -9.793 1.00 12.97 1067 PRO B N 1
ATOM 2352 C CA . PRO B 1 127 ? 18.164 1.583 -10.367 1.00 12.40 1067 PRO B CA 1
ATOM 2353 C C . PRO B 1 127 ? 19.454 0.894 -10.727 1.00 11.93 1067 PRO B C 1
ATOM 2354 O O . PRO B 1 127 ? 20.412 1.617 -11.211 1.00 13.15 1067 PRO B O 1
ATOM 2358 N N . TYR B 1 128 ? 19.528 -0.404 -10.567 1.00 11.04 1068 TYR B N 1
ATOM 2359 C CA . TYR B 1 128 ? 20.759 -1.196 -10.821 1.00 12.51 1068 TYR B CA 1
ATOM 2360 C C . TYR B 1 128 ? 20.549 -2.080 -11.999 1.00 13.28 1068 TYR B C 1
ATOM 2361 O O . TYR B 1 128 ? 21.347 -1.982 -12.978 1.00 11.93 1068 TYR B O 1
ATOM 2370 N N . TRP B 1 129 ? 19.507 -2.928 -12.045 1.00 11.45 1069 TRP B N 1
ATOM 2371 C CA . TRP B 1 129 ? 19.295 -3.932 -13.072 1.00 11.67 1069 TRP B CA 1
ATOM 2372 C C . TRP B 1 129 ? 17.774 -4.047 -13.267 1.00 12.73 1069 TRP B C 1
ATOM 2373 O O . TRP B 1 129 ? 16.999 -3.955 -12.253 1.00 12.01 1069 TRP B O 1
ATOM 2384 N N . GLY B 1 130 ? 17.325 -4.301 -14.485 1.00 13.34 1070 GLY B N 1
ATOM 2385 C CA . GLY B 1 130 ? 15.887 -4.570 -14.714 1.00 13.49 1070 GLY B CA 1
ATOM 2386 C C . GLY B 1 130 ? 15.591 -5.136 -16.061 1.00 15.82 1070 GLY B C 1
ATOM 2387 O O . GLY B 1 130 ? 16.480 -5.126 -16.931 1.00 17.23 1070 GLY B O 1
ATOM 2388 N N . SER B 1 131 ? 14.398 -5.697 -16.179 1.00 13.95 1071 SER B N 1
ATOM 2389 C CA . SER B 1 131 ? 13.931 -6.295 -17.478 1.00 12.88 1071 SER B CA 1
ATOM 2390 C C . SER B 1 131 ? 12.487 -5.930 -17.662 1.00 14.62 1071 SER B C 1
ATOM 2391 O O . SER B 1 131 ? 11.641 -6.219 -16.793 1.00 14.64 1071 SER B O 1
ATOM 2394 N N . VAL B 1 132 ? 12.133 -5.292 -18.788 1.00 14.94 1072 VAL B N 1
ATOM 2395 C CA . VAL B 1 132 ? 10.722 -4.956 -19.082 1.00 15.65 1072 VAL B CA 1
ATOM 2396 C C . VAL B 1 132 ? 9.964 -6.277 -19.328 1.00 16.39 1072 VAL B C 1
ATOM 2397 O O . VAL B 1 132 ? 8.842 -6.447 -18.840 1.00 15.17 1072 VAL B O 1
ATOM 2401 N N . LYS B 1 133 ? 10.549 -7.246 -20.062 1.00 16.49 1073 LYS B N 1
ATOM 2402 C CA . LYS B 1 133 ? 9.822 -8.472 -20.403 1.00 17.15 1073 LYS B CA 1
ATOM 2403 C C . LYS B 1 133 ? 9.509 -9.285 -19.168 1.00 18.32 1073 LYS B C 1
ATOM 2404 O O . LYS B 1 133 ? 8.403 -9.820 -19.009 1.00 18.08 1073 LYS B O 1
ATOM 2410 N N . GLU B 1 134 ? 10.461 -9.392 -18.238 1.00 14.03 1074 GLU B N 1
ATOM 2411 C CA . GLU B 1 134 ? 10.245 -10.126 -16.984 1.00 14.74 1074 GLU B CA 1
ATOM 2412 C C . GLU B 1 134 ? 9.541 -9.291 -15.914 1.00 13.39 1074 GLU B C 1
ATOM 2413 O O . GLU B 1 134 ? 9.108 -9.870 -14.899 1.00 14.19 1074 GLU B O 1
ATOM 2419 N N . ASP B 1 135 ? 9.436 -8.012 -16.159 1.00 11.91 1075 ASP B N 1
ATOM 2420 C CA . ASP B 1 135 ? 8.791 -7.039 -15.271 1.00 11.80 1075 ASP B CA 1
ATOM 2421 C C . ASP B 1 135 ? 9.437 -7.000 -13.933 1.00 12.08 1075 ASP B C 1
ATOM 2422 O O . ASP B 1 135 ? 8.755 -6.876 -12.906 1.00 13.25 1075 ASP B O 1
ATOM 2427 N N . ARG B 1 136 ? 10.792 -7.059 -13.913 1.00 11.62 1076 ARG B N 1
ATOM 2428 C CA . ARG B 1 136 ? 11.568 -7.073 -12.629 1.00 11.61 1076 ARG B CA 1
ATOM 2429 C C . ARG B 1 136 ? 12.511 -5.876 -12.599 1.00 11.25 1076 ARG B C 1
ATOM 2430 O O . ARG B 1 136 ? 13.058 -5.476 -13.652 1.00 10.15 1076 ARG B O 1
ATOM 2438 N N . LEU B 1 137 ? 12.757 -5.315 -11.438 1.00 10.35 1077 LEU B N 1
ATOM 2439 C CA . LEU B 1 137 ? 13.630 -4.143 -11.274 1.00 10.36 1077 LEU B CA 1
ATOM 2440 C C . LEU B 1 137 ? 14.257 -4.165 -9.881 1.00 10.34 1077 LEU B C 1
ATOM 2441 O O . LEU B 1 137 ? 13.515 -4.395 -8.889 1.00 10.48 1077 LEU B O 1
ATOM 2446 N N . CYS B 1 138 ? 15.566 -3.912 -9.753 1.00 9.63 1078 CYS B N 1
ATOM 2447 C CA . CYS B 1 138 ? 16.194 -3.783 -8.458 1.00 10.68 1078 CYS B CA 1
ATOM 2448 C C . CYS B 1 138 ? 17.087 -2.577 -8.393 1.00 11.98 1078 CYS B C 1
ATOM 2449 O O . CYS B 1 138 ? 17.557 -2.057 -9.415 1.00 11.70 1078 CYS B O 1
ATOM 2452 N N . TYR B 1 139 ? 17.209 -2.024 -7.181 1.00 11.93 1079 TYR B N 1
ATOM 2453 C CA . TYR B 1 139 ? 17.918 -0.785 -6.857 1.00 12.80 1079 TYR B CA 1
ATOM 2454 C C . TYR B 1 139 ? 19.002 -1.082 -5.832 1.00 12.69 1079 TYR B C 1
ATOM 2455 O O . TYR B 1 139 ? 18.780 -1.785 -4.841 1.00 13.74 1079 TYR B O 1
ATOM 2464 N N . GLY B 1 140 ? 20.197 -0.507 -6.064 1.00 13.65 1080 GLY B N 1
ATOM 2465 C CA . GLY B 1 140 ? 21.293 -0.636 -5.080 1.00 16.80 1080 GLY B CA 1
ATOM 2466 C C . GLY B 1 140 ? 22.249 -1.795 -5.195 1.00 18.36 1080 GLY B C 1
ATOM 2467 O O . GLY B 1 140 ? 23.261 -1.854 -4.415 1.00 22.78 1080 GLY B O 1
ATOM 2468 N N . GLY B 1 141 ? 22.039 -2.727 -6.128 1.00 13.10 1081 GLY B N 1
ATOM 2469 C CA . GLY B 1 141 ? 22.808 -3.905 -6.298 1.00 13.70 1081 GLY B CA 1
ATOM 2470 C C . GLY B 1 141 ? 22.094 -4.957 -7.036 1.00 12.98 1081 GLY B C 1
ATOM 2471 O O . GLY B 1 141 ? 20.868 -4.675 -7.395 1.00 11.75 1081 GLY B O 1
ATOM 2472 N N . PRO B 1 142 ? 22.619 -6.107 -7.275 1.00 13.89 1082 PRO B N 1
ATOM 2473 C CA . PRO B 1 142 ? 22.038 -7.149 -8.048 1.00 14.46 1082 PRO B CA 1
ATOM 2474 C C . PRO B 1 142 ? 20.852 -7.826 -7.324 1.00 14.28 1082 PRO B C 1
ATOM 2475 O O . PRO B 1 142 ? 20.774 -7.755 -6.099 1.00 14.04 1082 PRO B O 1
ATOM 2479 N N . TRP B 1 143 ? 20.049 -8.538 -8.070 1.00 13.61 1083 TRP B N 1
ATOM 2480 C CA . TRP B 1 143 ? 18.844 -9.228 -7.530 1.00 12.37 1083 TRP B CA 1
ATOM 2481 C C . TRP B 1 143 ? 19.234 -10.216 -6.515 1.00 14.74 1083 TRP B C 1
ATOM 2482 O O . TRP B 1 143 ? 20.120 -11.072 -6.760 1.00 17.52 1083 TRP B O 1
ATOM 2493 N N . LYS B 1 144 ? 18.668 -10.123 -5.308 1.00 12.23 1084 LYS B N 1
ATOM 2494 C CA . LYS B 1 144 ? 19.012 -10.989 -4.163 1.00 13.90 1084 LYS B CA 1
ATOM 2495 C C . LYS B 1 144 ? 18.080 -12.099 -3.809 1.00 16.70 1084 LYS B C 1
ATOM 2496 O O . LYS B 1 144 ? 18.355 -12.866 -2.876 1.00 19.47 1084 LYS B O 1
ATOM 2502 N N . LEU B 1 145 ? 16.910 -12.150 -4.459 1.00 14.02 1085 LEU B N 1
ATOM 2503 C CA . LEU B 1 145 ? 15.928 -13.118 -4.122 1.00 15.59 1085 LEU B CA 1
ATOM 2504 C C . LEU B 1 145 ? 16.065 -14.379 -4.990 1.00 16.96 1085 LEU B C 1
ATOM 2505 O O . LEU B 1 145 ? 15.771 -14.361 -6.173 1.00 18.83 1085 LEU B O 1
ATOM 2510 N N . GLN B 1 146 ? 16.623 -15.397 -4.361 1.00 19.77 1086 GLN B N 1
ATOM 2511 C CA . GLN B 1 146 ? 16.987 -16.630 -5.016 1.00 22.60 1086 GLN B CA 1
ATOM 2512 C C . GLN B 1 146 ? 16.082 -17.813 -4.763 1.00 23.93 1086 GLN B C 1
ATOM 2513 O O . GLN B 1 146 ? 16.127 -18.844 -5.520 1.00 26.59 1086 GLN B O 1
ATOM 2519 N N . HIS B 1 147 ? 15.170 -17.759 -3.765 1.00 17.34 1087 HIS B N 1
ATOM 2520 C CA . HIS B 1 147 ? 14.309 -18.860 -3.545 1.00 19.70 1087 HIS B CA 1
ATOM 2521 C C . HIS B 1 147 ? 13.034 -18.850 -4.401 1.00 18.48 1087 HIS B C 1
ATOM 2522 O O . HIS B 1 147 ? 12.646 -17.792 -4.907 1.00 19.11 1087 HIS B O 1
ATOM 2529 N N . LYS B 1 148 ? 12.479 -20.008 -4.648 1.00 18.88 1088 LYS B N 1
ATOM 2530 C CA . LYS B 1 148 ? 11.317 -20.188 -5.526 1.00 20.37 1088 LYS B CA 1
ATOM 2531 C C . LYS B 1 148 ? 10.259 -21.072 -4.888 1.00 17.56 1088 LYS B C 1
ATOM 2532 O O . LYS B 1 148 ? 10.578 -21.893 -3.994 1.00 17.37 1088 LYS B O 1
ATOM 2538 N N . TRP B 1 149 ? 9.018 -20.986 -5.350 1.00 16.13 1089 TRP B N 1
ATOM 2539 C CA . TRP B 1 149 ? 7.970 -21.851 -4.959 1.00 14.21 1089 TRP B CA 1
ATOM 2540 C C . TRP B 1 149 ? 8.335 -23.368 -5.219 1.00 14.24 1089 TRP B C 1
ATOM 2541 O O . TRP B 1 149 ? 8.860 -23.642 -6.323 1.00 18.59 1089 TRP B O 1
ATOM 2552 N N . ASN B 1 150 ? 8.034 -24.188 -4.283 1.00 15.09 1090 ASN B N 1
ATOM 2553 C CA . ASN B 1 150 ? 8.379 -25.682 -4.432 1.00 15.49 1090 ASN B CA 1
ATOM 2554 C C . ASN B 1 150 ? 7.416 -26.408 -5.333 1.00 20.87 1090 ASN B C 1
ATOM 2555 O O . ASN B 1 150 ? 7.578 -27.637 -5.572 1.00 19.06 1090 ASN B O 1
ATOM 2560 N N . GLY B 1 151 ? 6.332 -25.735 -5.781 1.00 18.79 1091 GLY B N 1
ATOM 2561 C CA . GLY B 1 151 ? 5.361 -26.374 -6.695 1.00 20.20 1091 GLY B CA 1
ATOM 2562 C C . GLY B 1 151 ? 4.258 -27.124 -6.056 1.00 19.61 1091 GLY B C 1
ATOM 2563 O O . GLY B 1 151 ? 3.409 -27.722 -6.794 1.00 24.05 1091 GLY B O 1
ATOM 2564 N N . HIS B 1 152 ? 4.098 -27.177 -4.747 1.00 17.40 1092 HIS B N 1
ATOM 2565 C CA . HIS B 1 152 ? 3.000 -27.835 -4.116 1.00 21.01 1092 HIS B CA 1
ATOM 2566 C C . HIS B 1 152 ? 2.477 -27.239 -2.799 1.00 21.27 1092 HIS B C 1
ATOM 2567 O O . HIS B 1 152 ? 1.321 -27.413 -2.387 1.00 20.72 1092 HIS B O 1
ATOM 2574 N N . ASP B 1 153 ? 3.355 -26.603 -1.975 1.00 17.16 1093 ASP B N 1
ATOM 2575 C CA . ASP B 1 153 ? 2.927 -26.103 -0.725 1.00 16.56 1093 ASP B CA 1
ATOM 2576 C C . ASP B 1 153 ? 2.151 -24.719 -0.881 1.00 14.18 1093 ASP B C 1
ATOM 2577 O O . ASP B 1 153 ? 2.379 -24.009 -1.868 1.00 15.12 1093 ASP B O 1
ATOM 2582 N N . GLU B 1 154 ? 1.435 -24.447 0.214 1.00 18.90 1094 GLU B N 1
ATOM 2583 C CA . GLU B 1 154 ? 0.816 -23.048 0.283 1.00 14.62 1094 GLU B CA 1
ATOM 2584 C C . GLU B 1 154 ? 1.925 -22.007 0.507 1.00 13.59 1094 GLU B C 1
ATOM 2585 O O . GLU B 1 154 ? 3.040 -22.290 1.023 1.00 14.30 1094 GLU B O 1
ATOM 2591 N N . VAL B 1 155 ? 1.628 -20.807 -0.000 1.00 11.94 1095 VAL B N 1
ATOM 2592 C CA . VAL B 1 155 ? 2.481 -19.628 0.122 1.00 11.32 1095 VAL B CA 1
ATOM 2593 C C . VAL B 1 155 ? 1.692 -18.516 0.803 1.00 11.20 1095 VAL B C 1
ATOM 2594 O O . VAL B 1 155 ? 0.434 -18.601 0.927 1.00 10.73 1095 VAL B O 1
ATOM 2598 N N . GLN B 1 156 ? 2.353 -17.448 1.227 1.00 10.48 1096 GLN B N 1
ATOM 2599 C CA . GLN B 1 156 ? 1.637 -16.251 1.755 1.00 10.51 1096 GLN B CA 1
ATOM 2600 C C . GLN B 1 156 ? 1.993 -14.991 0.943 1.00 9.78 1096 GLN B C 1
ATOM 2601 O O . GLN B 1 156 ? 3.206 -14.711 0.759 1.00 11.70 1096 GLN B O 1
ATOM 2607 N N . MET B 1 157 ? 1.032 -14.233 0.485 1.00 9.96 1097 MET B N 1
ATOM 2608 C CA . MET B 1 157 ? 1.256 -12.917 0.008 1.00 9.09 1097 MET B CA 1
ATOM 2609 C C . MET B 1 157 ? 1.240 -11.930 1.188 1.00 9.78 1097 MET B C 1
ATOM 2610 O O . MET B 1 157 ? 0.296 -11.967 2.042 1.00 9.49 1097 MET B O 1
ATOM 2615 N N . ILE B 1 158 ? 2.276 -11.102 1.300 1.00 8.93 1098 ILE B N 1
ATOM 2616 C CA . ILE B 1 158 ? 2.285 -9.982 2.271 1.00 8.84 1098 ILE B CA 1
ATOM 2617 C C . ILE B 1 158 ? 1.596 -8.836 1.555 1.00 9.19 1098 ILE B C 1
ATOM 2618 O O . ILE B 1 158 ? 2.199 -8.138 0.705 1.00 9.59 1098 ILE B O 1
ATOM 2623 N N . VAL B 1 159 ? 0.288 -8.661 1.792 1.00 9.54 1099 VAL B N 1
ATOM 2624 C CA . VAL B 1 159 ? -0.513 -7.735 1.031 1.00 10.01 1099 VAL B CA 1
ATOM 2625 C C . VAL B 1 159 ? -0.271 -6.308 1.484 1.00 9.78 1099 VAL B C 1
ATOM 2626 O O . VAL B 1 159 ? -0.598 -5.967 2.663 1.00 11.87 1099 VAL B O 1
ATOM 2630 N N . VAL B 1 160 ? 0.263 -5.483 0.601 1.00 9.75 1100 VAL B N 1
ATOM 2631 C CA . VAL B 1 160 ? 0.534 -4.081 0.897 1.00 9.58 1100 VAL B CA 1
ATOM 2632 C C . VAL B 1 160 ? -0.458 -3.279 0.110 1.00 11.05 1100 VAL B C 1
ATOM 2633 O O . VAL B 1 160 ? -0.106 -2.684 -0.948 1.00 12.49 1100 VAL B O 1
ATOM 2637 N N . GLU B 1 161 ? -1.670 -3.240 0.581 1.00 11.02 1101 GLU B N 1
ATOM 2638 C CA . GLU B 1 161 ? -2.755 -2.590 -0.172 1.00 13.58 1101 GLU B CA 1
ATOM 2639 C C . GLU B 1 161 ? -2.831 -1.100 0.170 1.00 12.22 1101 GLU B C 1
ATOM 2640 O O . GLU B 1 161 ? -2.703 -0.752 1.378 1.00 12.42 1101 GLU B O 1
ATOM 2646 N N . PRO B 1 162 ? -3.076 -0.210 -0.780 1.00 12.84 1102 PRO B N 1
ATOM 2647 C CA . PRO B 1 162 ? -3.119 1.240 -0.419 1.00 13.29 1102 PRO B CA 1
ATOM 2648 C C . PRO B 1 162 ? -4.165 1.516 0.677 1.00 14.06 1102 PRO B C 1
ATOM 2649 O O . PRO B 1 162 ? -5.311 1.053 0.602 1.00 14.13 1102 PRO B O 1
ATOM 2653 N N . GLY B 1 163 ? -3.699 2.316 1.644 1.00 15.37 1103 GLY B N 1
ATOM 2654 C CA . GLY B 1 163 ? -4.642 2.757 2.705 1.00 16.11 1103 GLY B CA 1
ATOM 2655 C C . GLY B 1 163 ? -4.997 1.743 3.744 1.00 16.48 1103 GLY B C 1
ATOM 2656 O O . GLY B 1 163 ? -5.857 2.006 4.595 1.00 18.63 1103 GLY B O 1
ATOM 2657 N N . LYS B 1 164 ? -4.395 0.549 3.760 1.00 13.10 1104 LYS B N 1
ATOM 2658 C CA . LYS B 1 164 ? -4.737 -0.528 4.641 1.00 13.37 1104 LYS B CA 1
ATOM 2659 C C . LYS B 1 164 ? -3.499 -1.078 5.376 1.00 12.34 1104 LYS B C 1
ATOM 2660 O O . LYS B 1 164 ? -2.434 -1.166 4.777 1.00 12.86 1104 LYS B O 1
ATOM 2666 N N . ASN B 1 165 ? -3.648 -1.484 6.606 1.00 12.18 1105 ASN B N 1
ATOM 2667 C CA . ASN B 1 165 ? -2.564 -2.069 7.334 1.00 12.52 1105 ASN B CA 1
ATOM 2668 C C . ASN B 1 165 ? -2.140 -3.397 6.608 1.00 12.71 1105 ASN B C 1
ATOM 2669 O O . ASN B 1 165 ? -2.965 -4.063 5.987 1.00 13.21 1105 ASN B O 1
ATOM 2674 N N . VAL B 1 166 ? -0.881 -3.741 6.753 1.00 12.72 1106 VAL B N 1
ATOM 2675 C CA . VAL B 1 166 ? -0.404 -5.018 6.150 1.00 12.10 1106 VAL B CA 1
ATOM 2676 C C . VAL B 1 166 ? -1.181 -6.213 6.757 1.00 13.01 1106 VAL B C 1
ATOM 2677 O O . VAL B 1 166 ? -1.369 -6.275 7.969 1.00 14.06 1106 VAL B O 1
ATOM 2681 N N . LYS B 1 167 ? -1.478 -7.219 5.908 1.00 12.77 1107 LYS B N 1
ATOM 2682 C CA . LYS B 1 167 ? -1.875 -8.512 6.367 1.00 12.87 1107 LYS B CA 1
ATOM 2683 C C . LYS B 1 167 ? -1.388 -9.526 5.359 1.00 11.93 1107 LYS B C 1
ATOM 2684 O O . LYS B 1 167 ? -1.041 -9.179 4.222 1.00 13.36 1107 LYS B O 1
ATOM 2690 N N . ASN B 1 168 ? -1.278 -10.741 5.803 1.00 10.93 1108 ASN B N 1
ATOM 2691 C CA . ASN B 1 168 ? -0.833 -11.866 4.957 1.00 11.53 1108 ASN B CA 1
ATOM 2692 C C . ASN B 1 168 ? -2.072 -12.692 4.585 1.00 11.78 1108 ASN B C 1
ATOM 2693 O O . ASN B 1 168 ? -3.010 -12.896 5.416 1.00 13.42 1108 ASN B O 1
ATOM 2698 N N . VAL B 1 169 ? -2.033 -13.172 3.346 1.00 11.54 1109 VAL B N 1
ATOM 2699 C CA . VAL B 1 169 ? -3.105 -14.057 2.834 1.00 11.55 1109 VAL B CA 1
ATOM 2700 C C . VAL B 1 169 ? -2.462 -15.330 2.272 1.00 11.58 1109 VAL B C 1
ATOM 2701 O O . VAL B 1 169 ? -1.465 -15.223 1.476 1.00 12.36 1109 VAL B O 1
ATOM 2705 N N . GLN B 1 170 ? -2.917 -16.477 2.661 1.00 11.16 1110 GLN B N 1
ATOM 2706 C CA . GLN B 1 170 ? -2.327 -17.750 2.329 1.00 10.90 1110 GLN B CA 1
ATOM 2707 C C . GLN B 1 170 ? -3.123 -18.464 1.222 1.00 12.19 1110 GLN B C 1
ATOM 2708 O O . GLN B 1 170 ? -4.358 -18.382 1.180 1.00 13.00 1110 GLN B O 1
ATOM 2714 N N . THR B 1 171 ? -2.422 -19.099 0.275 1.00 11.04 1111 THR B N 1
ATOM 2715 C CA . THR B 1 171 ? -3.055 -19.702 -0.906 1.00 11.51 1111 THR B CA 1
ATOM 2716 C C . THR B 1 171 ? -2.139 -20.791 -1.461 1.00 12.34 1111 THR B C 1
ATOM 2717 O O . THR B 1 171 ? -0.927 -20.706 -1.316 1.00 12.32 1111 THR B O 1
ATOM 2721 N N . LYS B 1 172 ? -2.727 -21.791 -2.107 1.00 11.94 1112 LYS B N 1
ATOM 2722 C CA . LYS B 1 172 ? -1.946 -22.713 -2.915 1.00 12.11 1112 LYS B CA 1
ATOM 2723 C C . LYS B 1 172 ? -1.850 -22.204 -4.339 1.00 11.44 1112 LYS B C 1
ATOM 2724 O O . LYS B 1 172 ? -2.876 -22.093 -5.035 1.00 11.72 1112 LYS B O 1
ATOM 2730 N N . PRO B 1 173 ? -0.660 -21.840 -4.869 1.00 10.60 1113 PRO B N 1
ATOM 2731 C CA . PRO B 1 173 ? -0.585 -21.402 -6.239 1.00 10.72 1113 PRO B CA 1
ATOM 2732 C C . PRO B 1 173 ? -1.003 -22.464 -7.260 1.00 12.32 1113 PRO B C 1
ATOM 2733 O O . PRO B 1 173 ? -0.878 -23.664 -7.002 1.00 13.22 1113 PRO B O 1
ATOM 2737 N N . GLY B 1 174 ? -1.408 -21.930 -8.396 1.00 13.15 1114 GLY B N 1
ATOM 2738 C CA . GLY B 1 174 ? -1.510 -22.698 -9.646 1.00 15.87 1114 GLY B CA 1
ATOM 2739 C C . GLY B 1 174 ? -0.314 -22.432 -10.506 1.00 17.41 1114 GLY B C 1
ATOM 2740 O O . GLY B 1 174 ? 0.734 -21.938 -10.052 1.00 14.61 1114 GLY B O 1
ATOM 2741 N N . VAL B 1 175 ? -0.497 -22.654 -11.824 1.00 16.98 1115 VAL B N 1
ATOM 2742 C CA . VAL B 1 175 ? 0.586 -22.540 -12.814 1.00 19.39 1115 VAL B CA 1
ATOM 2743 C C . VAL B 1 175 ? 0.103 -21.793 -14.036 1.00 18.56 1115 VAL B C 1
ATOM 2744 O O . VAL B 1 175 ? -1.032 -22.011 -14.550 1.00 20.10 1115 VAL B O 1
ATOM 2748 N N . PHE B 1 176 ? 0.952 -20.896 -14.521 1.00 17.43 1116 PHE B N 1
ATOM 2749 C CA . PHE B 1 176 ? 0.938 -20.413 -15.883 1.00 18.72 1116 PHE B CA 1
ATOM 2750 C C . PHE B 1 176 ? 1.886 -21.348 -16.700 1.00 20.34 1116 PHE B C 1
ATOM 2751 O O . PHE B 1 176 ? 3.055 -21.540 -16.356 1.00 20.71 1116 PHE B O 1
ATOM 2759 N N . LYS B 1 177 ? 1.280 -22.028 -17.694 1.00 22.54 1117 LYS B N 1
ATOM 2760 C CA . LYS B 1 177 ? 2.019 -22.951 -18.567 1.00 27.94 1117 LYS B CA 1
ATOM 2761 C C . LYS B 1 177 ? 2.363 -22.160 -19.835 1.00 22.02 1117 LYS B C 1
ATOM 2762 O O . LYS B 1 177 ? 1.503 -21.756 -20.550 1.00 24.09 1117 LYS B O 1
ATOM 2768 N N . THR B 1 178 ? 3.653 -21.841 -19.955 1.00 27.92 1118 THR B N 1
ATOM 2769 C CA . THR B 1 178 ? 4.146 -21.015 -21.064 1.00 31.98 1118 THR B CA 1
ATOM 2770 C C . THR B 1 178 ? 4.821 -21.955 -22.081 1.00 39.72 1118 THR B C 1
ATOM 2771 O O . THR B 1 178 ? 5.177 -23.082 -21.738 1.00 36.82 1118 THR B O 1
ATOM 2775 N N . PRO B 1 179 ? 5.124 -21.442 -23.273 1.00 46.55 1119 PRO B N 1
ATOM 2776 C CA . PRO B 1 179 ? 5.906 -22.245 -24.209 1.00 51.25 1119 PRO B CA 1
ATOM 2777 C C . PRO B 1 179 ? 7.279 -22.692 -23.701 1.00 54.25 1119 PRO B C 1
ATOM 2778 O O . PRO B 1 179 ? 7.730 -23.769 -24.105 1.00 60.68 1119 PRO B O 1
ATOM 2782 N N . GLU B 1 180 ? 7.900 -21.916 -22.811 1.00 55.30 1120 GLU B N 1
ATOM 2783 C CA . GLU B 1 180 ? 9.222 -22.238 -22.252 1.00 65.47 1120 GLU B CA 1
ATOM 2784 C C . GLU B 1 180 ? 9.226 -22.847 -20.833 1.00 62.36 1120 GLU B C 1
ATOM 2785 O O . GLU B 1 180 ? 10.305 -23.144 -20.311 1.00 76.30 1120 GLU B O 1
ATOM 2791 N N . GLY B 1 181 ? 8.063 -23.094 -20.221 1.00 48.11 1121 GLY B N 1
ATOM 2792 C CA . GLY B 1 181 ? 7.993 -23.748 -18.902 1.00 42.96 1121 GLY B CA 1
ATOM 2793 C C . GLY B 1 181 ? 6.923 -23.115 -18.005 1.00 38.35 1121 GLY B C 1
ATOM 2794 O O . GLY B 1 181 ? 6.191 -22.209 -18.428 1.00 34.90 1121 GLY B O 1
ATOM 2795 N N . GLU B 1 182 ? 6.890 -23.594 -16.773 1.00 32.64 1122 GLU B N 1
ATOM 2796 C CA . GLU B 1 182 ? 5.797 -23.293 -15.845 1.00 32.59 1122 GLU B CA 1
ATOM 2797 C C . GLU B 1 182 ? 6.259 -22.203 -14.895 1.00 30.42 1122 GLU B C 1
ATOM 2798 O O . GLU B 1 182 ? 7.421 -22.140 -14.502 1.00 32.22 1122 GLU B O 1
ATOM 2804 N N . ILE B 1 183 ? 5.304 -21.360 -14.554 1.00 23.75 1123 ILE B N 1
ATOM 2805 C CA . ILE B 1 183 ? 5.507 -20.239 -13.581 1.00 22.23 1123 ILE B CA 1
ATOM 2806 C C . ILE B 1 183 ? 4.358 -20.375 -12.552 1.00 20.71 1123 ILE B C 1
ATOM 2807 O O . ILE B 1 183 ? 3.196 -20.469 -12.961 1.00 18.53 1123 ILE B O 1
ATOM 2812 N N . GLY B 1 184 ? 4.648 -20.300 -11.237 1.00 18.46 1124 GLY B N 1
ATOM 2813 C CA . GLY B 1 184 ? 3.604 -20.229 -10.248 1.00 17.28 1124 GLY B CA 1
ATOM 2814 C C . GLY B 1 184 ? 2.726 -18.997 -10.415 1.00 14.50 1124 GLY B C 1
ATOM 2815 O O . GLY B 1 184 ? 3.148 -17.979 -10.906 1.00 14.33 1124 GLY B O 1
ATOM 2816 N N . ALA B 1 185 ? 1.426 -19.139 -10.024 1.00 13.71 1125 ALA B N 1
ATOM 2817 C CA . ALA B 1 185 ? 0.443 -18.090 -10.184 1.00 14.05 1125 ALA B CA 1
ATOM 2818 C C . ALA B 1 185 ? -0.588 -18.139 -9.069 1.00 14.43 1125 ALA B C 1
ATOM 2819 O O . ALA B 1 185 ? -1.054 -19.210 -8.756 1.00 17.74 1125 ALA B O 1
ATOM 2821 N N . VAL B 1 186 ? -1.013 -16.970 -8.607 1.00 11.86 1126 VAL B N 1
ATOM 2822 C CA . VAL B 1 186 ? -1.904 -16.876 -7.454 1.00 12.33 1126 VAL B CA 1
ATOM 2823 C C . VAL B 1 186 ? -3.217 -16.232 -7.829 1.00 12.87 1126 VAL B C 1
ATOM 2824 O O . VAL B 1 186 ? -3.223 -15.124 -8.455 1.00 12.02 1126 VAL B O 1
ATOM 2828 N N . THR B 1 187 ? -4.377 -16.845 -7.387 1.00 12.78 1127 THR B N 1
ATOM 2829 C CA A THR B 1 187 ? -5.700 -16.310 -7.706 0.50 14.36 1127 THR B CA 1
ATOM 2830 C CA B THR B 1 187 ? -5.690 -16.305 -7.690 0.50 13.32 1127 THR B CA 1
ATOM 2831 C C . THR B 1 187 ? -6.127 -15.360 -6.583 1.00 15.06 1127 THR B C 1
ATOM 2832 O O . THR B 1 187 ? -6.955 -15.677 -5.726 1.00 16.85 1127 THR B O 1
ATOM 2839 N N . LEU B 1 188 ? -5.522 -14.190 -6.563 1.00 13.21 1128 LEU B N 1
ATOM 2840 C CA . LEU B 1 188 ? -5.659 -13.140 -5.525 1.00 12.24 1128 LEU B CA 1
ATOM 2841 C C . LEU B 1 188 ? -5.785 -11.825 -6.257 1.00 13.41 1128 LEU B C 1
ATOM 2842 O O . LEU B 1 188 ? -4.955 -11.501 -7.131 1.00 13.93 1128 LEU B O 1
ATOM 2847 N N . ASP B 1 189 ? -6.874 -11.083 -5.956 1.00 12.61 1129 ASP B N 1
ATOM 2848 C CA . ASP B 1 189 ? -7.211 -9.854 -6.698 1.00 12.36 1129 ASP B CA 1
ATOM 2849 C C . ASP B 1 189 ? -7.277 -8.719 -5.743 1.00 14.58 1129 ASP B C 1
ATOM 2850 O O . ASP B 1 189 ? -8.272 -8.570 -4.954 1.00 16.38 1129 ASP B O 1
ATOM 2855 N N . TYR B 1 190 ? -6.206 -7.894 -5.717 1.00 12.47 1130 TYR B N 1
ATOM 2856 C CA . TYR B 1 190 ? -6.126 -6.704 -4.847 1.00 12.63 1130 TYR B CA 1
ATOM 2857 C C . TYR B 1 190 ? -6.028 -5.453 -5.673 1.00 13.84 1130 TYR B C 1
ATOM 2858 O O . TYR B 1 190 ? -5.717 -5.526 -6.859 1.00 16.57 1130 TYR B O 1
ATOM 2867 N N . PRO B 1 191 ? -6.297 -4.284 -5.067 1.00 14.32 1131 PRO B N 1
ATOM 2868 C CA . PRO B 1 191 ? -6.407 -3.099 -5.813 1.00 14.49 1131 PRO B CA 1
ATOM 2869 C C . PRO B 1 191 ? -5.126 -2.600 -6.463 1.00 14.72 1131 PRO B C 1
ATOM 2870 O O . PRO B 1 191 ? -3.989 -2.849 -5.980 1.00 14.63 1131 PRO B O 1
ATOM 2874 N N . THR B 1 192 ? -5.263 -1.804 -7.501 1.00 16.45 1132 THR B N 1
ATOM 2875 C CA . THR B 1 192 ? -4.159 -1.086 -8.057 1.00 16.78 1132 THR B CA 1
ATOM 2876 C C . THR B 1 192 ? -3.339 -0.344 -6.977 1.00 13.95 1132 THR B C 1
ATOM 2877 O O . THR B 1 192 ? -3.876 0.259 -6.073 1.00 15.75 1132 THR B O 1
ATOM 2881 N N . GLY B 1 193 ? -1.996 -0.473 -7.030 1.00 11.65 1133 GLY B N 1
ATOM 2882 C CA . GLY B 1 193 ? -1.026 0.032 -6.063 1.00 12.45 1133 GLY B CA 1
ATOM 2883 C C . GLY B 1 193 ? -0.451 -1.065 -5.154 1.00 11.70 1133 GLY B C 1
ATOM 2884 O O . GLY B 1 193 ? 0.536 -0.848 -4.459 1.00 12.18 1133 GLY B O 1
ATOM 2885 N N . THR B 1 194 ? -1.026 -2.265 -5.228 1.00 10.57 1134 THR B N 1
ATOM 2886 C CA . THR B 1 194 ? -0.536 -3.442 -4.466 1.00 10.92 1134 THR B CA 1
ATOM 2887 C C . THR B 1 194 ? 0.662 -4.124 -5.157 1.00 11.78 1134 THR B C 1
ATOM 2888 O O . THR B 1 194 ? 1.342 -4.957 -4.573 1.00 11.88 1134 THR B O 1
ATOM 2892 N N . SER B 1 195 ? 0.886 -3.798 -6.410 1.00 10.59 1135 SER B N 1
ATOM 2893 C CA . SER B 1 195 ? 1.913 -4.448 -7.244 1.00 10.89 1135 SER B CA 1
ATOM 2894 C C . SER B 1 195 ? 3.300 -4.262 -6.647 1.00 10.41 1135 SER B C 1
ATOM 2895 O O . SER B 1 195 ? 3.634 -3.141 -6.186 1.00 11.27 1135 SER B O 1
ATOM 2898 N N . GLY B 1 196 ? 4.076 -5.313 -6.634 1.00 10.12 1136 GLY B N 1
ATOM 2899 C CA . GLY B 1 196 ? 5.351 -5.337 -5.934 1.00 9.70 1136 GLY B CA 1
ATOM 2900 C C . GLY B 1 196 ? 5.343 -5.938 -4.560 1.00 8.92 1136 GLY B C 1
ATOM 2901 O O . GLY B 1 196 ? 6.361 -6.211 -3.953 1.00 10.01 1136 GLY B O 1
ATOM 2902 N N . SER B 1 197 ? 4.139 -6.163 -4.011 1.00 8.40 1137 SER B N 1
ATOM 2903 C CA . SER B 1 197 ? 3.981 -6.882 -2.723 1.00 8.89 1137 SER B CA 1
ATOM 2904 C C . SER B 1 197 ? 4.672 -8.222 -2.809 1.00 9.39 1137 SER B C 1
ATOM 2905 O O . SER B 1 197 ? 4.511 -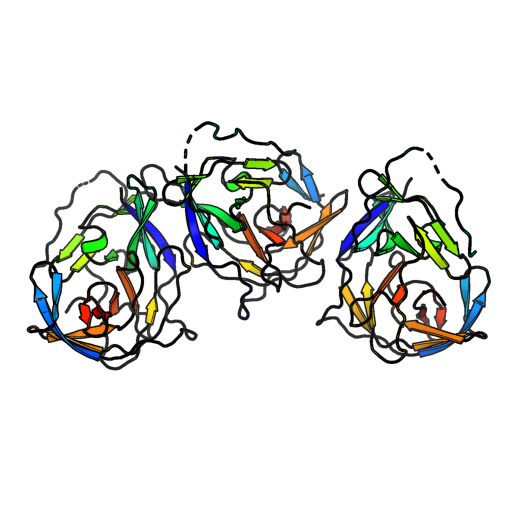8.972 -3.807 1.00 9.77 1137 SER B O 1
ATOM 2908 N N . PRO B 1 198 ? 5.451 -8.599 -1.790 1.00 9.40 1138 PRO B N 1
ATOM 2909 C CA . PRO B 1 198 ? 6.165 -9.859 -1.840 1.00 10.27 1138 PRO B CA 1
ATOM 2910 C C . PRO B 1 198 ? 5.322 -11.069 -1.465 1.00 11.02 1138 PRO B C 1
ATOM 2911 O O . PRO B 1 198 ? 4.397 -10.975 -0.641 1.00 11.09 1138 PRO B O 1
ATOM 2915 N N . ILE B 1 199 ? 5.681 -12.244 -2.021 1.00 9.92 1139 ILE B N 1
ATOM 2916 C CA . ILE B 1 199 ? 5.117 -13.505 -1.690 1.00 10.62 1139 ILE B CA 1
ATOM 2917 C C . ILE B 1 199 ? 6.217 -14.365 -1.027 1.00 9.95 1139 ILE B C 1
ATOM 2918 O O . ILE B 1 199 ? 7.356 -14.350 -1.518 1.00 10.82 1139 ILE B O 1
ATOM 2923 N N . VAL B 1 200 ? 5.897 -14.974 0.103 1.00 9.93 1140 VAL B N 1
ATOM 2924 C CA . VAL B 1 200 ? 6.873 -15.733 0.928 1.00 10.79 1140 VAL B CA 1
ATOM 2925 C C . VAL B 1 200 ? 6.474 -17.191 1.052 1.00 11.28 1140 VAL B C 1
ATOM 2926 O O . VAL B 1 200 ? 5.279 -17.581 1.021 1.00 10.91 1140 VAL B O 1
ATOM 2930 N N . ASP B 1 201 ? 7.485 -18.020 1.300 1.00 11.82 1141 ASP B N 1
ATOM 2931 C CA . ASP B 1 201 ? 7.267 -19.423 1.711 1.00 13.67 1141 ASP B CA 1
ATOM 2932 C C . ASP B 1 201 ? 7.243 -19.524 3.205 1.00 12.91 1141 ASP B C 1
ATOM 2933 O O . ASP B 1 201 ? 7.412 -18.564 3.946 1.00 13.73 1141 ASP B O 1
ATOM 2938 N N . LYS B 1 202 ? 7.053 -20.766 3.714 1.00 14.76 1142 LYS B N 1
ATOM 2939 C CA . LYS B 1 202 ? 6.935 -20.961 5.145 1.00 16.81 1142 LYS B CA 1
ATOM 2940 C C . LYS B 1 202 ? 8.194 -20.710 5.947 1.00 17.26 1142 LYS B C 1
ATOM 2941 O O . LYS B 1 202 ? 8.140 -20.479 7.146 1.00 19.98 1142 LYS B O 1
ATOM 2944 N N . ASN B 1 203 ? 9.336 -20.702 5.272 1.00 14.34 1143 ASN B N 1
ATOM 2945 C CA . ASN B 1 203 ? 10.578 -20.293 5.852 1.00 14.95 1143 ASN B CA 1
ATOM 2946 C C . ASN B 1 203 ? 10.750 -18.777 5.971 1.00 14.97 1143 ASN B C 1
ATOM 2947 O O . ASN B 1 203 ? 11.747 -18.339 6.506 1.00 17.63 1143 ASN B O 1
ATOM 2952 N N . GLY B 1 204 ? 9.816 -18.006 5.428 1.00 14.05 1144 GLY B N 1
ATOM 2953 C CA . GLY B 1 204 ? 9.945 -16.552 5.395 1.00 15.95 1144 GLY B CA 1
ATOM 2954 C C . GLY B 1 204 ? 10.831 -16.033 4.313 1.00 15.23 1144 GLY B C 1
ATOM 2955 O O . GLY B 1 204 ? 11.192 -14.832 4.299 1.00 18.02 1144 GLY B O 1
ATOM 2956 N N . ASP B 1 205 ? 11.228 -16.860 3.351 1.00 12.73 1145 ASP B N 1
ATOM 2957 C CA . ASP B 1 205 ? 11.954 -16.377 2.199 1.00 12.50 1145 ASP B CA 1
ATOM 2958 C C . ASP B 1 205 ? 11.034 -15.891 1.075 1.00 12.47 1145 ASP B C 1
ATOM 2959 O O . ASP B 1 205 ? 9.938 -16.452 0.856 1.00 12.58 1145 ASP B O 1
ATOM 2964 N N . VAL B 1 206 ? 11.452 -14.789 0.442 1.00 11.46 1146 VAL B N 1
ATOM 2965 C CA . VAL B 1 206 ? 10.700 -14.228 -0.670 1.00 10.73 1146 VAL B CA 1
ATOM 2966 C C . VAL B 1 206 ? 10.829 -15.072 -1.935 1.00 11.70 1146 VAL B C 1
ATOM 2967 O O . VAL B 1 206 ? 11.983 -15.172 -2.488 1.00 14.35 1146 VAL B O 1
ATOM 2971 N N . ILE B 1 207 ? 9.732 -15.625 -2.426 1.00 10.94 1147 ILE B N 1
ATOM 2972 C CA . ILE B 1 207 ? 9.732 -16.510 -3.618 1.00 11.87 1147 ILE B CA 1
ATOM 2973 C C . ILE B 1 207 ? 9.262 -15.741 -4.853 1.00 12.04 1147 ILE B C 1
ATOM 2974 O O . ILE B 1 207 ? 9.324 -16.272 -5.984 1.00 12.12 1147 ILE B O 1
ATOM 2979 N N . GLY B 1 208 ? 8.867 -14.456 -4.734 1.00 10.56 1148 GLY B N 1
ATOM 2980 C CA . GLY B 1 208 ? 8.537 -13.644 -5.887 1.00 10.65 1148 GLY B CA 1
ATOM 2981 C C . GLY B 1 208 ? 7.604 -12.456 -5.492 1.00 9.59 1148 GLY B C 1
ATOM 2982 O O . GLY B 1 208 ? 7.404 -12.257 -4.294 1.00 1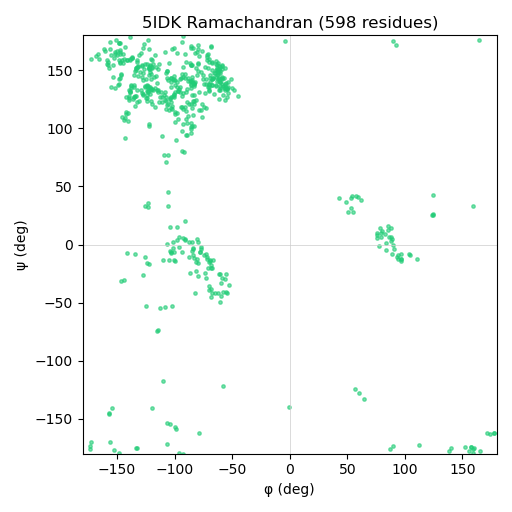0.36 1148 GLY B O 1
ATOM 2983 N N . LEU B 1 209 ? 7.148 -11.722 -6.483 1.00 8.65 1149 LEU B N 1
ATOM 2984 C CA . LEU B 1 209 ? 6.395 -10.516 -6.291 1.00 9.12 1149 LEU B CA 1
ATOM 2985 C C . LEU B 1 209 ? 5.015 -10.626 -6.975 1.00 9.79 1149 LEU B C 1
ATOM 2986 O O . LEU B 1 209 ? 4.882 -11.294 -8.026 1.00 10.41 1149 LEU B O 1
ATOM 2991 N N . TYR B 1 210 ? 4.068 -9.878 -6.476 1.00 8.93 1150 TYR B N 1
ATOM 2992 C CA . TYR B 1 210 ? 2.685 -9.810 -7.031 1.00 8.55 1150 TYR B CA 1
ATOM 2993 C C . TYR B 1 210 ? 2.490 -8.696 -8.001 1.00 9.63 1150 TYR B C 1
ATOM 2994 O O . TYR B 1 210 ? 2.980 -7.613 -7.789 1.00 9.55 1150 TYR B O 1
ATOM 3003 N N . GLY B 1 211 ? 1.620 -8.902 -9.027 1.00 10.10 1151 GLY B N 1
ATOM 3004 C CA . GLY B 1 211 ? 1.013 -7.793 -9.757 1.00 10.67 1151 GLY B CA 1
ATOM 3005 C C . GLY B 1 211 ? 1.225 -7.773 -11.264 1.00 11.47 1151 GLY B C 1
ATOM 3006 O O . GLY B 1 211 ? 1.086 -6.705 -11.834 1.00 12.23 1151 GLY B O 1
ATOM 3007 N N . ASN B 1 212 ? 1.463 -8.908 -11.894 1.00 12.59 1152 ASN B N 1
ATOM 3008 C CA . ASN B 1 212 ? 1.531 -9.014 -13.377 1.00 13.20 1152 ASN B CA 1
ATOM 3009 C C . ASN B 1 212 ? 0.883 -10.361 -13.722 1.00 13.05 1152 ASN B C 1
ATOM 3010 O O . ASN B 1 212 ? 1.357 -11.425 -13.340 1.00 13.04 1152 ASN B O 1
ATOM 3015 N N . GLY B 1 213 ? -0.270 -10.308 -14.424 1.00 13.35 1153 GLY B N 1
ATOM 3016 C CA . GLY B 1 213 ? -1.030 -11.492 -14.682 1.00 14.35 1153 GLY B CA 1
ATOM 3017 C C . GLY B 1 213 ? -1.986 -11.475 -15.886 1.00 15.66 1153 GLY B C 1
ATOM 3018 O O . GLY B 1 213 ? -1.642 -10.935 -16.934 1.00 16.49 1153 GLY B O 1
ATOM 3019 N N . VAL B 1 214 ? -3.097 -12.164 -15.683 1.00 16.71 1154 VAL B N 1
ATOM 3020 C CA . VAL B 1 214 ? -4.138 -12.297 -16.741 1.00 19.13 1154 VAL B CA 1
ATOM 3021 C C . VAL B 1 214 ? -5.484 -12.221 -16.124 1.00 23.62 1154 VAL B C 1
ATOM 3022 O O . VAL B 1 214 ? -5.654 -12.440 -14.931 1.00 21.76 1154 VAL B O 1
ATOM 3026 N N . ILE B 1 215 ? -6.461 -11.889 -16.970 1.00 25.01 1155 ILE B N 1
ATOM 3027 C CA . ILE B 1 215 ? -7.898 -12.100 -16.630 1.00 30.16 1155 ILE B CA 1
ATOM 3028 C C . ILE B 1 215 ? -8.354 -13.354 -17.314 1.00 31.59 1155 ILE B C 1
ATOM 3029 O O . ILE B 1 215 ? -8.192 -13.496 -18.529 1.00 33.57 1155 ILE B O 1
ATOM 3034 N N . MET B 1 216 ? -8.929 -14.269 -16.545 1.00 33.11 1156 MET B N 1
ATOM 3035 C CA . MET B 1 216 ? -9.380 -15.540 -17.096 1.00 39.32 1156 MET B CA 1
ATOM 3036 C C . MET B 1 216 ? -10.767 -15.369 -17.807 1.00 37.11 1156 MET B C 1
ATOM 3037 O O . MET B 1 216 ? -11.454 -14.343 -17.636 1.00 37.74 1156 MET B O 1
ATOM 3042 N N . PRO B 1 217 ? -11.162 -16.377 -18.607 1.00 43.75 1157 PRO B N 1
ATOM 3043 C CA . PRO B 1 217 ? -12.473 -16.323 -19.271 1.00 47.78 1157 PRO B CA 1
ATOM 3044 C C . PRO B 1 217 ? -13.645 -16.059 -18.329 1.00 47.04 1157 PRO B C 1
ATOM 3045 O O . PRO B 1 217 ? -14.595 -15.375 -18.714 1.00 61.19 1157 PRO B O 1
ATOM 3049 N N . ASN B 1 218 ? -13.582 -16.572 -17.097 1.00 53.13 1158 ASN B N 1
ATOM 3050 C CA . ASN B 1 218 ? -14.638 -16.328 -16.104 1.00 49.54 1158 ASN B CA 1
ATOM 3051 C C . ASN B 1 218 ? -14.587 -14.981 -15.400 1.00 46.91 1158 ASN B C 1
ATOM 3052 O O . ASN B 1 218 ? -15.372 -14.739 -14.478 1.00 52.20 1158 ASN B O 1
ATOM 3057 N N . GLY B 1 219 ? -13.624 -14.130 -15.774 1.00 46.78 1159 GLY B N 1
ATOM 3058 C CA . GLY B 1 219 ? -13.427 -12.808 -15.163 1.00 43.37 1159 GLY B CA 1
ATOM 3059 C C . GLY B 1 219 ? -12.418 -12.743 -13.993 1.00 36.87 1159 GLY B C 1
ATOM 3060 O O . GLY B 1 219 ? -12.122 -11.659 -13.491 1.00 38.99 1159 GLY B O 1
ATOM 3061 N N . SER B 1 220 ? -11.958 -13.892 -13.472 1.00 37.15 1160 SER B N 1
ATOM 3062 C CA . SER B 1 220 ? -11.045 -13.894 -12.303 1.00 30.48 1160 SER B CA 1
ATOM 3063 C C . SER B 1 220 ? -9.618 -13.332 -12.735 1.00 29.11 1160 SER B C 1
ATOM 3064 O O . SER B 1 220 ? -9.129 -13.693 -13.792 1.00 28.65 1160 SER B O 1
ATOM 3067 N N . TYR B 1 221 ? -9.025 -12.492 -11.907 1.00 23.92 1161 TYR B N 1
ATOM 3068 C CA . TYR B 1 221 ? -7.594 -12.046 -12.060 1.00 20.67 1161 TYR B CA 1
ATOM 3069 C C . TYR B 1 221 ? -6.709 -13.058 -11.386 1.00 21.78 1161 TYR B C 1
ATOM 3070 O O . TYR B 1 221 ? -6.976 -13.536 -10.275 1.00 21.42 1161 TYR B O 1
ATOM 3079 N N . ILE B 1 222 ? -5.613 -13.382 -12.043 1.00 15.72 1162 ILE B N 1
ATOM 3080 C CA . ILE B 1 222 ? -4.620 -14.265 -11.546 1.00 15.50 1162 ILE B CA 1
ATOM 3081 C C . ILE B 1 222 ? -3.281 -13.584 -11.810 1.00 14.45 1162 ILE B C 1
ATOM 3082 O O . ILE B 1 222 ? -3.021 -13.141 -12.938 1.00 14.94 1162 ILE B O 1
ATOM 3087 N N . SER B 1 223 ? -2.441 -13.453 -10.784 1.00 12.70 1163 SER B N 1
ATOM 3088 C CA . SER B 1 223 ? -1.090 -12.880 -10.945 1.00 11.35 1163 SER B CA 1
ATOM 3089 C C . SER B 1 223 ? -0.072 -14.017 -11.004 1.00 11.61 1163 SER B C 1
ATOM 3090 O O . SER B 1 223 ? -0.063 -14.939 -10.243 1.00 12.12 1163 SER B O 1
ATOM 3093 N N . ALA B 1 224 ? 0.938 -13.818 -11.881 1.00 11.21 1164 ALA B N 1
ATOM 3094 C CA . ALA B 1 224 ? 2.169 -14.615 -11.761 1.00 12.07 1164 ALA B CA 1
ATOM 3095 C C . ALA B 1 224 ? 2.847 -14.380 -10.384 1.00 12.47 1164 ALA B C 1
ATOM 3096 O O . ALA B 1 224 ? 2.700 -13.249 -9.837 1.00 11.39 1164 ALA B O 1
ATOM 3098 N N . ILE B 1 225 ? 3.582 -15.328 -9.883 1.00 11.87 1165 ILE B N 1
ATOM 3099 C CA . ILE B 1 225 ? 4.584 -15.121 -8.873 1.00 11.37 1165 ILE B CA 1
ATOM 3100 C C . ILE B 1 225 ? 5.845 -14.661 -9.643 1.00 13.58 1165 ILE B C 1
ATOM 3101 O O . ILE B 1 225 ? 6.522 -15.541 -10.236 1.00 13.94 1165 ILE B O 1
ATOM 3106 N N . VAL B 1 226 ? 6.161 -13.380 -9.652 1.00 11.30 1166 VAL B N 1
ATOM 3107 C CA . VAL B 1 226 ? 7.157 -12.844 -10.578 1.00 10.12 1166 VAL B CA 1
ATOM 3108 C C . VAL B 1 226 ? 8.532 -13.002 -9.871 1.00 10.77 1166 VAL B C 1
ATOM 3109 O O . VAL B 1 226 ? 8.752 -12.486 -8.756 1.00 10.58 1166 VAL B O 1
ATOM 3113 N N . GLN B 1 227 ? 9.456 -13.764 -10.536 1.00 11.79 1167 GLN B N 1
ATOM 3114 C CA . GLN B 1 227 ? 10.740 -14.156 -9.942 1.00 12.36 1167 GLN B CA 1
ATOM 3115 C C . GLN B 1 227 ? 11.725 -14.526 -11.031 1.00 13.58 1167 GLN B C 1
ATOM 3116 O O . GLN B 1 227 ? 11.299 -14.768 -12.124 1.00 14.73 1167 GLN B O 1
ATOM 3122 N N . GLY B 1 228 ? 12.979 -14.401 -10.707 1.00 14.58 1168 GLY B N 1
ATOM 3123 C CA . GLY B 1 228 ? 14.025 -14.884 -11.681 1.00 20.14 1168 GLY B CA 1
ATOM 3124 C C . GLY B 1 228 ? 13.876 -16.360 -11.934 1.00 28.78 1168 GLY B C 1
ATOM 3125 O O . GLY B 1 228 ? 13.387 -17.110 -11.095 1.00 26.00 1168 GLY B O 1
ATOM 3126 N N . GLU B 1 229 ? 14.226 -16.686 -13.194 1.00 47.22 1169 GLU B N 1
ATOM 3127 C CA . GLU B 1 229 ? 13.987 -17.942 -13.999 1.00 58.73 1169 GLU B CA 1
ATOM 3128 C C . GLU B 1 229 ? 13.080 -18.977 -13.348 1.00 62.88 1169 GLU B C 1
ATOM 3129 O O . GLU B 1 229 ? 11.962 -19.226 -13.798 1.00 81.25 1169 GLU B O 1
ATOM 3135 N N . ASP C 1 6 ? 9.518 9.337 58.060 1.00 32.17 51 ASP C N 1
ATOM 3136 C CA . ASP C 1 6 ? 8.116 9.070 57.649 1.00 28.29 51 ASP C CA 1
ATOM 3137 C C . ASP C 1 6 ? 8.015 7.601 57.031 1.00 21.68 51 ASP C C 1
ATOM 3138 O O . ASP C 1 6 ? 8.894 7.063 56.359 1.00 23.41 51 ASP C O 1
ATOM 3143 N N . MET C 1 7 ? 6.874 6.983 57.314 1.00 17.43 52 MET C N 1
ATOM 3144 C CA . MET C 1 7 ? 6.518 5.711 56.692 1.00 14.92 52 MET C CA 1
ATOM 3145 C C . MET C 1 7 ? 5.174 5.981 55.983 1.00 14.49 52 MET C C 1
ATOM 3146 O O . MET C 1 7 ? 4.397 6.864 56.338 1.00 14.48 52 MET C O 1
ATOM 3151 N N . TRP C 1 8 ? 4.936 5.237 54.899 1.00 12.63 53 TRP C N 1
ATOM 3152 C CA . TRP C 1 8 ? 3.708 5.389 54.084 1.00 12.06 53 TRP C CA 1
ATOM 3153 C C . TRP C 1 8 ? 3.329 4.074 53.447 1.00 12.77 53 TRP C C 1
ATOM 3154 O O . TRP C 1 8 ? 4.112 3.111 53.404 1.00 13.97 53 TRP C O 1
ATOM 3165 N N . ILE C 1 9 ? 2.055 3.989 52.984 1.00 12.34 54 ILE C N 1
ATOM 3166 C CA . ILE C 1 9 ? 1.590 2.752 52.345 1.00 11.85 54 ILE C CA 1
ATOM 3167 C C . ILE C 1 9 ? 1.228 2.976 50.893 1.00 11.55 54 ILE C C 1
ATOM 3168 O O . ILE C 1 9 ? 0.768 4.099 50.539 1.00 13.79 54 ILE C O 1
ATOM 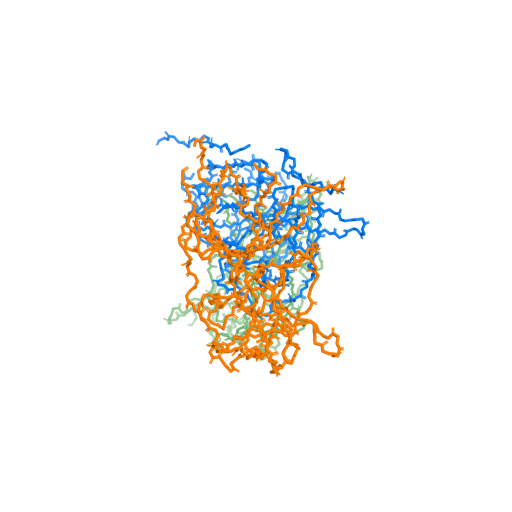3173 N N . GLU C 1 10 ? 1.337 1.940 50.113 1.00 10.23 55 GLU C N 1
ATOM 3174 C CA . GLU C 1 10 ? 1.068 1.935 48.665 1.00 10.62 55 GLU C CA 1
ATOM 3175 C C . GLU C 1 10 ? 0.184 0.718 48.303 1.00 11.47 55 GLU C C 1
ATOM 3176 O O . GLU C 1 10 ? 0.586 -0.426 48.554 1.00 10.73 55 GLU C O 1
ATOM 3182 N N . ARG C 1 11 ? -0.985 0.967 47.685 1.00 10.84 56 ARG C N 1
ATOM 3183 C CA . ARG C 1 11 ? -1.858 -0.105 47.318 1.00 11.93 56 ARG C CA 1
ATOM 3184 C C . ARG C 1 11 ? -1.242 -0.908 46.174 1.00 11.79 56 ARG C C 1
ATOM 3185 O O . ARG C 1 11 ? -0.712 -0.294 45.183 1.00 13.83 56 ARG C O 1
ATOM 3193 N N . THR C 1 12 ? -1.215 -2.217 46.251 1.00 12.07 57 THR C N 1
ATOM 3194 C CA . THR C 1 12 ? -0.483 -3.064 45.229 1.00 14.58 57 THR C CA 1
ATOM 3195 C C . THR C 1 12 ? -1.284 -4.253 44.742 1.00 13.72 57 THR C C 1
ATOM 3196 O O . THR C 1 12 ? -0.760 -4.891 43.807 1.00 15.66 57 THR C O 1
ATOM 3200 N N . ALA C 1 13 ? -2.446 -4.613 45.279 1.00 13.39 58 ALA C N 1
ATOM 3201 C CA . ALA C 1 13 ? -3.193 -5.781 44.889 1.00 15.65 58 ALA C CA 1
ATOM 3202 C C . ALA C 1 13 ? -4.526 -5.847 45.536 1.00 16.62 58 ALA C C 1
ATOM 3203 O O . ALA C 1 13 ? -4.858 -5.166 46.519 1.00 15.21 58 ALA C O 1
ATOM 3205 N N . ASP C 1 14 ? -5.441 -6.636 44.949 1.00 16.41 59 ASP C N 1
ATOM 3206 C CA . ASP C 1 14 ? -6.741 -6.960 45.525 1.00 17.55 59 ASP C CA 1
ATOM 3207 C C . ASP C 1 14 ? -6.626 -8.178 46.449 1.00 15.08 59 ASP C C 1
ATOM 3208 O O . ASP C 1 14 ? -5.699 -8.989 46.326 1.00 16.40 59 ASP C O 1
ATOM 3213 N N . ILE C 1 15 ? -7.562 -8.272 47.366 1.00 16.12 60 ILE C N 1
ATOM 3214 C CA . ILE C 1 15 ? -7.680 -9.442 48.299 1.00 16.42 60 ILE C CA 1
ATOM 3215 C C . ILE C 1 15 ? -8.506 -10.538 47.584 1.00 18.66 60 ILE C C 1
ATOM 3216 O O . ILE C 1 15 ? -9.775 -10.406 47.523 1.00 20.08 60 ILE C O 1
ATOM 3221 N N . THR C 1 16 ? -7.861 -11.533 47.058 1.00 17.70 61 THR C N 1
ATOM 3222 C CA . THR C 1 16 ? -8.619 -12.575 46.307 1.00 19.71 61 THR C CA 1
ATOM 3223 C C . THR C 1 16 ? -7.958 -13.927 46.523 1.00 20.78 61 THR C C 1
ATOM 3224 O O . THR C 1 16 ? -6.782 -14.013 46.853 1.00 19.25 61 THR C O 1
ATOM 3228 N N . TRP C 1 17 ? -8.710 -14.995 46.304 1.00 19.98 62 TRP C N 1
ATOM 3229 C CA . TRP C 1 17 ? -8.211 -16.337 46.063 1.00 19.77 62 TRP C CA 1
ATOM 3230 C C . TRP C 1 17 ? -7.974 -16.549 44.583 1.00 19.64 62 TRP C C 1
ATOM 3231 O O . TRP C 1 17 ? -8.850 -16.165 43.819 1.00 26.72 62 TRP C O 1
ATOM 3242 N N . GLU C 1 18 ? -6.874 -17.104 44.213 1.00 18.37 63 GLU C N 1
ATOM 3243 C CA . GLU C 1 18 ? -6.497 -17.316 42.805 1.00 21.55 63 GLU C CA 1
ATOM 3244 C C . GLU C 1 18 ? -6.595 -18.779 42.449 1.00 23.00 63 GLU C C 1
ATOM 3245 O O . GLU C 1 18 ? -5.897 -19.604 43.011 1.00 22.91 63 GLU C O 1
ATOM 3251 N N . SER C 1 19 ? -7.387 -19.109 41.422 1.00 29.41 64 SER C N 1
ATOM 3252 C CA . SER C 1 19 ? -7.524 -20.557 41.040 1.00 36.14 64 SER C CA 1
ATOM 3253 C C . SER C 1 19 ? -6.235 -21.174 40.460 1.00 34.18 64 SER C C 1
ATOM 3254 O O . SER C 1 19 ? -6.036 -22.363 40.495 1.00 39.12 64 SER C O 1
ATOM 3257 N N . ASP C 1 20 ? -5.316 -20.386 39.974 1.00 34.25 65 ASP C N 1
ATOM 3258 C CA . ASP C 1 20 ? -4.093 -20.970 39.433 1.00 41.71 65 ASP C CA 1
ATOM 3259 C C . ASP C 1 20 ? -2.886 -21.046 40.356 1.00 35.80 65 ASP C C 1
ATOM 3260 O O . ASP C 1 20 ? -1.782 -21.313 39.910 1.00 38.28 65 ASP C O 1
ATOM 3265 N N . ALA C 1 21 ? -3.031 -20.707 41.642 1.00 27.08 66 ALA C N 1
ATOM 3266 C CA . ALA C 1 21 ? -1.861 -20.547 42.491 1.00 24.78 66 ALA C CA 1
ATOM 3267 C C . ALA C 1 21 ? -0.972 -21.806 42.596 1.00 25.70 66 ALA C C 1
ATOM 3268 O O . ALA C 1 21 ? -1.518 -22.927 42.687 1.00 28.03 66 ALA C O 1
ATOM 3270 N N . GLU C 1 22 ? 0.339 -21.649 42.657 1.00 22.93 67 GLU C N 1
ATOM 3271 C CA . GLU C 1 22 ? 1.322 -22.775 42.908 1.00 24.52 67 GLU C CA 1
ATOM 3272 C C . GLU C 1 22 ? 1.059 -23.331 44.339 1.00 24.26 67 GLU C C 1
ATOM 3273 O O . GLU C 1 22 ? 0.740 -22.574 45.230 1.00 23.53 67 GLU C O 1
ATOM 3279 N N . ILE C 1 23 ? 1.073 -24.634 44.499 1.00 21.13 68 ILE C N 1
ATOM 3280 C CA . ILE C 1 23 ? 0.863 -25.289 45.757 1.00 22.76 68 ILE C CA 1
ATOM 3281 C C . ILE C 1 23 ? 2.205 -25.677 46.252 1.00 25.34 68 ILE C C 1
ATOM 3282 O O . ILE C 1 23 ? 3.001 -26.286 45.516 1.00 29.04 68 ILE C O 1
ATOM 3287 N N . THR C 1 24 ? 2.534 -25.303 47.481 1.00 23.50 69 THR C N 1
ATOM 3288 C CA . THR C 1 24 ? 3.825 -25.550 48.022 1.00 28.47 69 THR C CA 1
ATOM 3289 C C . THR C 1 24 ? 3.844 -25.474 49.537 1.00 29.47 69 THR C C 1
ATOM 3290 O O . THR C 1 24 ? 2.847 -25.131 50.125 1.00 30.74 69 THR C O 1
ATOM 3294 N N . GLY C 1 25 ? 4.930 -25.957 50.130 1.00 27.36 70 GLY C N 1
ATOM 3295 C CA . GLY C 1 25 ? 5.091 -26.041 51.569 1.00 28.61 70 GLY C CA 1
ATOM 3296 C C . GLY C 1 25 ? 4.581 -27.355 52.120 1.00 31.24 70 GLY C C 1
ATOM 3297 O O . GLY C 1 25 ? 3.957 -28.107 51.459 1.00 35.14 70 GLY C O 1
ATOM 3298 N N . SER C 1 26 ? 4.798 -27.530 53.389 1.00 34.86 71 SER C N 1
ATOM 3299 C CA . SER C 1 26 ? 4.482 -28.723 54.131 1.00 39.93 71 SER C CA 1
ATOM 3300 C C . SER C 1 26 ? 3.681 -28.324 55.377 1.00 35.38 71 SER C C 1
ATOM 3301 O O . SER C 1 26 ? 3.565 -27.160 55.782 1.00 46.32 71 SER C O 1
ATOM 3304 N N . SER C 1 27 ? 3.057 -29.270 55.989 1.00 31.63 72 SER C N 1
ATOM 3305 C CA . SER C 1 27 ? 2.269 -29.068 57.203 1.00 28.73 72 SER C CA 1
ATOM 3306 C C . SER C 1 27 ? 3.256 -29.713 58.200 1.00 34.99 72 SER C C 1
ATOM 3307 O O . SER C 1 27 ? 3.770 -30.771 57.883 1.00 32.27 72 SER C O 1
ATOM 3310 N N . GLU C 1 28 ? 3.725 -28.984 59.203 1.00 22.89 73 GLU C N 1
ATOM 3311 C CA . GLU C 1 28 ? 4.359 -29.588 60.370 1.00 22.44 73 GLU C CA 1
ATOM 3312 C C . GLU C 1 28 ? 3.592 -29.180 61.606 1.00 17.98 73 GLU C C 1
ATOM 3313 O O . GLU C 1 28 ? 3.044 -28.116 61.710 1.00 16.89 73 GLU C O 1
ATOM 3319 N N . ARG C 1 29 ? 3.658 -30.036 62.650 1.00 15.18 74 ARG C N 1
ATOM 3320 C CA . ARG C 1 29 ? 3.188 -29.706 63.940 1.00 14.37 74 ARG C CA 1
ATOM 3321 C C . ARG C 1 29 ? 4.385 -29.491 64.868 1.00 17.14 74 ARG C C 1
ATOM 3322 O O . ARG C 1 29 ? 5.278 -30.353 65.002 1.00 19.07 74 ARG C O 1
ATOM 3330 N N . VAL C 1 30 ? 4.410 -28.344 65.532 1.00 14.90 75 VAL C N 1
ATOM 3331 C CA . VAL C 1 30 ? 5.624 -27.859 66.221 1.00 15.67 75 VAL C CA 1
ATOM 3332 C C . VAL C 1 30 ? 5.269 -27.340 67.621 1.00 16.59 75 VAL C C 1
ATOM 3333 O O . VAL C 1 30 ? 4.344 -26.501 67.751 1.00 18.03 75 VAL C O 1
ATOM 3337 N N . ASP C 1 31 ? 5.936 -27.804 68.704 1.00 16.39 76 ASP C N 1
ATOM 3338 C CA . ASP C 1 31 ? 5.744 -27.276 70.009 1.00 16.90 76 ASP C CA 1
ATOM 3339 C C . ASP C 1 31 ? 6.564 -25.973 70.211 1.00 16.98 76 ASP C C 1
ATOM 3340 O O . ASP C 1 31 ? 7.770 -26.004 69.976 1.00 18.32 76 ASP C O 1
ATOM 3345 N N . VAL C 1 32 ? 5.881 -24.917 70.586 1.00 17.49 77 VAL C N 1
ATOM 3346 C CA . VAL C 1 32 ? 6.531 -23.591 70.776 1.00 18.61 77 VAL C CA 1
ATOM 3347 C C . VAL C 1 32 ? 6.041 -22.914 72.025 1.00 19.97 77 VAL C C 1
ATOM 3348 O O . VAL C 1 32 ? 4.928 -23.164 72.498 1.00 21.78 77 VAL C O 1
ATOM 3352 N N . ARG C 1 33 ? 6.826 -21.940 72.500 1.00 24.29 78 ARG C N 1
ATOM 3353 C CA . ARG C 1 33 ? 6.320 -20.985 73.495 1.00 27.53 78 ARG C CA 1
ATOM 3354 C C . ARG C 1 33 ? 6.466 -19.546 72.952 1.00 23.96 78 ARG C C 1
ATOM 3355 O O . ARG C 1 33 ? 7.335 -19.303 72.130 1.00 24.84 78 ARG C O 1
ATOM 3363 N N . LEU C 1 34 ? 5.511 -18.687 73.304 1.00 26.58 79 LEU C N 1
ATOM 3364 C CA . LEU C 1 34 ? 5.469 -17.302 72.844 1.00 24.85 79 LEU C CA 1
ATOM 3365 C C . LEU C 1 34 ? 5.860 -16.430 74.068 1.00 27.12 79 LEU C C 1
ATOM 3366 O O . LEU C 1 34 ? 5.161 -16.497 75.094 1.00 29.31 79 LEU C O 1
ATOM 3371 N N . ASP C 1 35 ? 6.964 -15.729 73.978 1.00 21.70 80 ASP C N 1
ATOM 3372 C CA . ASP C 1 35 ? 7.436 -14.799 75.059 1.00 22.25 80 ASP C CA 1
ATOM 3373 C C . ASP C 1 35 ? 6.683 -13.434 75.006 1.00 25.02 80 ASP C C 1
ATOM 3374 O O . ASP C 1 35 ? 5.952 -13.140 74.053 1.00 23.09 80 ASP C O 1
ATOM 3379 N N . ASP C 1 36 ? 6.822 -12.607 76.057 1.00 26.59 81 ASP C N 1
ATOM 3380 C CA . ASP C 1 36 ? 6.057 -11.371 76.121 1.00 29.82 81 ASP C CA 1
ATOM 3381 C C . ASP C 1 36 ? 6.514 -10.285 75.126 1.00 24.50 81 ASP C C 1
ATOM 3382 O O . ASP C 1 36 ? 5.759 -9.302 74.941 1.00 24.45 81 ASP C O 1
ATOM 3387 N N . ASP C 1 37 ? 7.661 -10.460 74.465 1.00 22.21 82 ASP C N 1
ATOM 3388 C CA . ASP C 1 37 ? 8.176 -9.563 73.432 1.00 21.19 82 ASP C CA 1
ATOM 3389 C C . ASP C 1 37 ? 7.700 -9.994 72.000 1.00 18.41 82 ASP C C 1
ATOM 3390 O O . ASP C 1 37 ? 8.089 -9.391 71.045 1.00 21.37 82 ASP C O 1
ATOM 3395 N N . GLY C 1 38 ? 6.852 -11.020 71.971 1.00 18.94 83 GLY C N 1
ATOM 3396 C CA . GLY C 1 38 ? 6.286 -11.524 70.687 1.00 19.76 83 GLY C CA 1
ATOM 3397 C C . GLY C 1 38 ? 7.147 -12.520 69.975 1.00 18.46 83 GLY C C 1
ATOM 3398 O O . GLY C 1 38 ? 6.983 -12.735 68.767 1.00 18.65 83 GLY C O 1
ATOM 3399 N N . ASN C 1 39 ? 8.192 -13.088 70.610 1.00 16.52 84 ASN C N 1
ATOM 3400 C CA . ASN C 1 39 ? 9.053 -14.065 69.938 1.00 15.75 84 ASN C CA 1
ATOM 3401 C C . ASN C 1 39 ? 8.663 -15.513 70.244 1.00 18.05 84 ASN C C 1
ATOM 3402 O O . ASN C 1 39 ? 8.469 -15.867 71.450 1.00 18.41 84 ASN C O 1
ATOM 3407 N N . PHE C 1 40 ? 8.553 -16.332 69.234 1.00 15.99 85 PHE C N 1
ATOM 3408 C CA . PHE C 1 40 ? 8.326 -17.787 69.385 1.00 16.44 85 PHE C CA 1
ATOM 3409 C C . PHE C 1 40 ? 9.682 -18.446 69.645 1.00 17.43 85 PHE C C 1
ATOM 3410 O O . PHE C 1 40 ? 10.686 -18.136 69.051 1.00 18.65 85 PHE C O 1
ATOM 3418 N N . GLN C 1 41 ? 9.639 -19.426 70.561 1.00 22.91 86 GLN C N 1
ATOM 3419 C CA . GLN C 1 41 ? 10.786 -20.257 70.892 1.00 26.29 86 GLN C CA 1
ATOM 3420 C C . GLN C 1 41 ? 10.363 -21.722 70.679 1.00 22.45 86 GLN C C 1
ATOM 3421 O O . GLN C 1 41 ? 9.320 -22.106 71.173 1.00 22.23 86 GLN C O 1
ATOM 3427 N N . LEU C 1 42 ? 11.177 -22.514 69.995 1.00 23.87 87 LEU C N 1
ATOM 3428 C CA . LEU C 1 42 ? 10.991 -24.039 69.995 1.00 30.59 87 LEU C CA 1
ATOM 3429 C C . LEU C 1 42 ? 11.101 -24.675 71.349 1.00 34.80 87 LEU C C 1
ATOM 3430 O O . LEU C 1 42 ? 11.899 -24.232 72.191 1.00 32.20 87 LEU C O 1
ATOM 3435 N N . MET C 1 43 ? 10.226 -25.652 71.603 1.00 31.87 88 MET C N 1
ATOM 3436 C CA . MET C 1 43 ? 10.259 -26.490 72.779 1.00 37.93 88 MET C CA 1
ATOM 3437 C C . MET C 1 43 ? 10.567 -27.928 72.298 1.00 44.49 88 MET C C 1
ATOM 3438 O O . MET C 1 43 ? 11.534 -28.129 71.561 1.00 47.88 88 MET C O 1
ATOM 3443 N N . GLY C 1 61 ? -1.485 -8.561 75.901 1.00 32.87 1001 GLY C N 1
ATOM 3444 C CA . GLY C 1 61 ? -0.995 -7.236 76.127 1.00 25.22 1001 GLY C CA 1
ATOM 3445 C C . GLY C 1 61 ? -1.527 -6.212 75.157 1.00 21.88 1001 GLY C C 1
ATOM 3446 O O . GLY C 1 61 ? -0.793 -5.325 74.802 1.00 21.88 1001 GLY C O 1
ATOM 3447 N N . GLY C 1 62 ? -2.827 -6.284 74.856 1.00 19.46 1002 GLY C N 1
ATOM 3448 C CA . GLY C 1 62 ? -3.447 -5.243 74.002 1.00 19.44 1002 GLY C CA 1
ATOM 3449 C C . GLY C 1 62 ? -3.407 -3.833 74.615 1.00 18.69 1002 GLY C C 1
ATOM 3450 O O . GLY C 1 62 ? -3.633 -3.677 75.838 1.00 17.97 1002 GLY C O 1
ATOM 3451 N N . VAL C 1 63 ? -3.196 -2.778 73.782 1.00 16.03 1003 VAL C N 1
ATOM 3452 C CA . VAL C 1 63 ? -3.276 -1.401 74.173 1.00 15.25 1003 VAL C CA 1
ATOM 3453 C C . VAL C 1 63 ? -4.073 -0.590 73.152 1.00 15.19 1003 VAL C C 1
ATOM 3454 O O . VAL C 1 63 ? -4.045 -0.935 71.929 1.00 14.36 1003 VAL C O 1
ATOM 3458 N N . LEU C 1 64 ? -4.750 0.433 73.607 1.00 14.65 1004 LEU C N 1
ATOM 3459 C CA A LEU C 1 64 ? -5.447 1.422 72.756 0.50 13.61 1004 LEU C CA 1
ATOM 3460 C CA B LEU C 1 64 ? -5.417 1.408 72.773 0.50 14.19 1004 LEU C CA 1
ATOM 3461 C C . LEU C 1 64 ? -4.725 2.705 72.747 1.00 15.11 1004 LEU C C 1
ATOM 3462 O O . LEU C 1 64 ? -4.420 3.304 73.827 1.00 14.75 1004 LEU C O 1
ATOM 3471 N N . TRP C 1 65 ? -4.412 3.264 71.598 1.00 14.69 1005 TRP C N 1
ATOM 3472 C CA . TRP C 1 65 ? -3.765 4.577 71.523 1.00 16.75 1005 TRP C CA 1
ATOM 3473 C C . TRP C 1 65 ? -4.594 5.727 71.907 1.00 22.20 1005 TRP C C 1
ATOM 3474 O O . TRP C 1 65 ? -5.785 5.787 71.612 1.00 21.88 1005 TRP C O 1
ATOM 3485 N N . ASP C 1 66 ? -4.010 6.632 72.707 1.00 23.70 1006 ASP C N 1
ATOM 3486 C CA . ASP C 1 66 ? -4.461 8.000 72.827 1.00 30.67 1006 ASP C CA 1
ATOM 3487 C C . ASP C 1 66 ? -4.531 8.640 71.404 1.00 27.34 1006 ASP C C 1
ATOM 3488 O O . ASP C 1 66 ? -3.692 8.397 70.482 1.00 33.54 1006 ASP C O 1
ATOM 3493 N N . THR C 1 67 ? -5.556 9.396 71.216 1.00 33.55 1007 THR C N 1
ATOM 3494 C CA . THR C 1 67 ? -5.764 10.135 69.938 1.00 37.79 1007 THR C CA 1
ATOM 3495 C C . THR C 1 67 ? -4.951 11.445 69.967 1.00 40.87 1007 THR C C 1
ATOM 3496 O O . THR C 1 67 ? -4.997 12.135 70.983 1.00 44.39 1007 THR C O 1
ATOM 3500 N N . PRO C 1 68 ? -4.124 11.733 68.918 1.00 44.45 1008 PRO C N 1
ATOM 3501 C CA . PRO C 1 68 ? -3.423 13.041 68.810 1.00 52.40 1008 PRO C CA 1
ATOM 3502 C C . PRO C 1 68 ? -4.367 14.262 68.807 1.00 46.07 1008 PRO C C 1
ATOM 3503 O O . PRO C 1 68 ? -5.576 14.117 68.565 1.00 53.35 1008 PRO C O 1
ATOM 3507 N N . LYS C 1 71 ? -4.799 17.041 66.208 1.00 68.10 1011 LYS C N 1
ATOM 3508 C CA . LYS C 1 71 ? -5.241 16.633 64.863 1.00 63.60 1011 LYS C CA 1
ATOM 3509 C C . LYS C 1 71 ? -4.561 17.468 63.760 1.00 64.02 1011 LYS C C 1
ATOM 3510 O O . LYS C 1 71 ? -5.078 18.512 63.372 1.00 64.77 1011 LYS C O 1
ATOM 3516 N N . GLU C 1 72 ? -3.417 16.999 63.250 1.00 56.56 1012 GLU C N 1
ATOM 3517 C CA . GLU C 1 72 ? -2.623 17.740 62.237 1.00 58.79 1012 GLU C CA 1
ATOM 3518 C C . GLU C 1 72 ? -3.089 17.594 60.744 1.00 59.49 1012 GLU C C 1
ATOM 3519 O O . GLU C 1 72 ? -3.120 18.564 59.987 1.00 64.84 1012 GLU C O 1
ATOM 3520 N N . TYR C 1 73 ? -3.461 16.370 60.344 1.00 50.67 1013 TYR C N 1
ATOM 3521 C CA . TYR C 1 73 ? -3.727 15.984 58.934 1.00 41.77 1013 TYR C CA 1
ATOM 3522 C C . TYR C 1 73 ? -5.148 15.475 58.684 1.00 40.12 1013 TYR C C 1
ATOM 3523 O O . TYR C 1 73 ? -5.795 14.987 59.602 1.00 42.96 1013 TYR C O 1
ATOM 3532 N N . LYS C 1 74 ? -5.591 15.508 57.424 1.00 34.03 1014 LYS C N 1
ATOM 3533 C CA . LYS C 1 74 ? -6.811 14.787 56.983 1.00 34.96 1014 LYS C CA 1
ATOM 3534 C C . LYS C 1 74 ? -6.623 13.274 57.281 1.00 27.21 1014 LYS C C 1
ATOM 3535 O O . LYS C 1 74 ? -5.471 12.808 57.378 1.00 24.48 1014 LYS C O 1
ATOM 3541 N N . LYS C 1 75 ? -7.727 12.571 57.453 1.00 29.13 1015 LYS C N 1
ATOM 3542 C CA . LYS C 1 75 ? -7.625 11.126 57.465 1.00 29.08 1015 LYS C CA 1
ATOM 3543 C C . LYS C 1 75 ? -7.140 10.630 56.067 1.00 26.68 1015 LYS C C 1
ATOM 3544 O O . LYS C 1 75 ? -7.476 11.140 55.019 1.00 26.06 1015 LYS C O 1
ATOM 3550 N N . GLY C 1 76 ? -6.202 9.691 56.119 1.00 22.12 1016 GLY C N 1
ATOM 3551 C CA . GLY C 1 76 ? -5.698 9.046 54.918 1.00 19.41 1016 GLY C CA 1
ATOM 3552 C C . GLY C 1 76 ? -6.641 8.145 54.184 1.00 18.33 1016 GLY C C 1
ATOM 3553 O O . GLY C 1 76 ? -7.719 7.806 54.691 1.00 22.22 1016 GLY C O 1
ATOM 3554 N N . ASP C 1 77 ? -6.189 7.758 52.995 1.00 17.24 1017 ASP C N 1
ATOM 3555 C CA . ASP C 1 77 ? -6.943 6.871 52.080 1.00 17.46 1017 ASP C CA 1
ATOM 3556 C C . ASP C 1 77 ? -7.063 5.487 52.747 1.00 16.98 1017 ASP C C 1
ATOM 3557 O O . ASP C 1 77 ? -6.044 4.903 53.224 1.00 15.98 1017 ASP C O 1
ATOM 3562 N N . THR C 1 78 ? -8.297 4.968 52.785 1.00 15.66 1018 THR C N 1
ATOM 3563 C CA . THR C 1 78 ? -8.589 3.632 53.366 1.00 15.25 1018 THR C CA 1
ATOM 3564 C C . THR C 1 78 ? -9.276 2.688 52.385 1.00 14.81 1018 THR C C 1
ATOM 3565 O O . THR C 1 78 ? -10.017 1.803 52.795 1.00 15.29 1018 THR C O 1
ATOM 3569 N N . THR C 1 79 ? -8.953 2.820 51.108 1.00 15.05 1019 THR C N 1
ATOM 3570 C CA . THR C 1 79 ? -9.455 1.924 50.095 1.00 13.69 1019 THR C CA 1
ATOM 3571 C C . THR C 1 79 ? -9.097 0.459 50.381 1.00 13.87 1019 THR C C 1
ATOM 3572 O O . THR C 1 79 ? -7.924 0.142 50.612 1.00 13.99 1019 THR C O 1
ATOM 3576 N N . THR C 1 80 ? -10.059 -0.429 50.363 1.00 13.74 1020 THR C N 1
ATOM 3577 C CA . THR C 1 80 ? -9.847 -1.831 50.569 1.00 12.97 1020 THR C CA 1
ATOM 3578 C C . THR C 1 80 ? -8.799 -2.440 49.652 1.00 12.67 1020 THR C C 1
ATOM 3579 O O . THR C 1 80 ? -8.748 -2.101 48.434 1.00 12.50 1020 THR C O 1
ATOM 3583 N N . GLY C 1 81 ? -7.862 -3.289 50.148 1.00 11.26 1021 GLY C N 1
ATOM 3584 C CA . GLY C 1 81 ? -6.860 -3.904 49.330 1.00 10.72 1021 GLY C CA 1
ATOM 3585 C C . GLY C 1 81 ? -5.621 -4.359 50.098 1.00 10.76 1021 GLY C C 1
ATOM 3586 O O . GLY C 1 81 ? -5.578 -4.223 51.339 1.00 10.76 1021 GLY C O 1
ATOM 3587 N N . VAL C 1 82 ? -4.646 -4.806 49.385 1.00 10.72 1022 VAL C N 1
ATOM 3588 C CA . VAL C 1 82 ? -3.325 -5.260 49.925 1.00 9.98 1022 VAL C CA 1
ATOM 3589 C C . VAL C 1 82 ? -2.342 -4.164 49.655 1.00 10.80 1022 VAL C C 1
ATOM 3590 O O . VAL C 1 82 ? -2.279 -3.595 48.498 1.00 11.30 1022 VAL C O 1
ATOM 3594 N N . TYR C 1 83 ? -1.492 -3.794 50.602 1.00 11.06 1023 TYR C N 1
ATOM 3595 C CA . TYR C 1 83 ? -0.579 -2.694 50.590 1.00 9.98 1023 TYR C CA 1
ATOM 3596 C C . TYR C 1 83 ? 0.868 -3.077 50.919 1.00 10.88 1023 TYR C C 1
ATOM 3597 O O . TYR C 1 83 ? 1.094 -4.000 51.729 1.00 10.97 1023 TYR C O 1
ATOM 3606 N N . ARG C 1 84 ? 1.832 -2.359 50.308 1.00 10.11 1024 ARG C N 1
ATOM 3607 C CA . ARG C 1 84 ? 3.233 -2.344 50.746 1.00 10.27 1024 ARG C CA 1
ATOM 3608 C C . ARG C 1 84 ? 3.390 -1.167 51.768 1.00 11.52 1024 ARG C C 1
ATOM 3609 O O . ARG C 1 84 ? 2.852 -0.084 51.570 1.00 11.74 1024 ARG C O 1
ATOM 3617 N N . ILE C 1 85 ? 4.217 -1.410 52.794 1.00 10.16 1025 ILE C N 1
ATOM 3618 C CA . ILE C 1 85 ? 4.610 -0.387 53.732 1.00 10.80 1025 ILE C CA 1
ATOM 3619 C C . ILE C 1 85 ? 6.050 0.037 53.370 1.00 10.40 1025 ILE C C 1
ATOM 3620 O O . ILE C 1 85 ? 6.957 -0.814 53.353 1.00 11.63 1025 ILE C O 1
ATOM 3625 N N . MET C 1 86 ? 6.199 1.339 53.105 1.00 10.26 1026 MET C N 1
ATOM 3626 C CA . MET C 1 86 ? 7.472 1.874 52.618 1.00 12.50 1026 MET C CA 1
ATOM 3627 C C . MET C 1 86 ? 8.007 2.905 53.597 1.00 14.44 1026 MET C C 1
ATOM 3628 O O . MET C 1 86 ? 7.309 3.518 54.379 1.00 14.59 1026 MET C O 1
ATOM 3633 N N . THR C 1 87 ? 9.365 3.034 53.601 1.00 14.74 1027 THR C N 1
ATOM 3634 C CA . THR C 1 87 ? 9.989 4.121 54.350 1.00 16.09 1027 THR C CA 1
ATOM 3635 C C . THR C 1 87 ? 11.310 4.499 53.703 1.00 14.83 1027 THR C C 1
ATOM 3636 O O . THR C 1 87 ? 11.772 3.801 52.815 1.00 15.58 1027 THR C O 1
ATOM 3640 N N . ARG C 1 88 ? 11.846 5.678 54.094 1.00 16.69 1028 ARG C N 1
ATOM 3641 C CA . ARG C 1 88 ? 13.123 6.122 53.553 1.00 18.34 1028 ARG C CA 1
ATOM 3642 C C . ARG C 1 88 ? 14.089 6.283 54.720 1.00 22.50 1028 ARG C C 1
ATOM 3643 O O . ARG C 1 88 ? 13.765 6.982 55.654 1.00 22.14 1028 ARG C O 1
ATOM 3651 N N . GLY C 1 89 ? 15.204 5.548 54.686 1.00 23.92 1029 GLY C N 1
ATOM 3652 C CA . GLY C 1 89 ? 16.304 5.812 55.603 1.00 26.58 1029 GLY C CA 1
ATOM 3653 C C . GLY C 1 89 ? 17.488 6.461 54.943 1.00 28.07 1029 GLY C C 1
ATOM 3654 O O . GLY C 1 89 ? 17.376 7.133 53.890 1.00 30.24 1029 GLY C O 1
ATOM 3655 N N . LEU C 1 90 ? 18.671 6.251 55.506 1.00 30.40 1030 LEU C N 1
ATOM 3656 C CA . LEU C 1 90 ? 19.849 6.919 54.936 1.00 31.41 1030 LEU C CA 1
ATOM 3657 C C . LEU C 1 90 ? 20.324 6.329 53.599 1.00 34.08 1030 LEU C C 1
ATOM 3658 O O . LEU C 1 90 ? 20.992 6.999 52.811 1.00 41.71 1030 LEU C O 1
ATOM 3663 N N . LEU C 1 91 ? 19.989 5.075 53.401 1.00 33.96 1031 LEU C N 1
ATOM 3664 C CA . LEU C 1 91 ? 20.277 4.330 52.142 1.00 35.36 1031 LEU C CA 1
ATOM 3665 C C . LEU C 1 91 ? 19.000 4.131 51.265 1.00 26.17 1031 LEU C C 1
ATOM 3666 O O . LEU C 1 91 ? 18.816 3.019 50.724 1.00 25.73 1031 LEU C O 1
ATOM 3671 N N . GLY C 1 92 ? 18.207 5.200 51.113 1.00 23.83 1032 GLY C N 1
ATOM 3672 C CA . GLY C 1 92 ? 17.125 5.154 50.102 1.00 20.29 1032 GLY C CA 1
ATOM 3673 C C . GLY C 1 92 ? 15.822 4.605 50.667 1.00 17.39 1032 GLY C C 1
ATOM 3674 O O . GLY C 1 92 ? 15.694 4.284 51.863 1.00 18.62 1032 GLY C O 1
ATOM 3675 N N . SER C 1 93 ? 14.884 4.415 49.791 1.00 14.37 1033 SER C N 1
ATOM 3676 C CA . SER C 1 93 ? 13.549 3.967 50.153 1.00 14.05 1033 SER C CA 1
ATOM 3677 C C . SER C 1 93 ? 13.483 2.433 50.007 1.00 15.08 1033 SER C C 1
ATOM 3678 O O . SER C 1 93 ? 14.119 1.834 49.086 1.00 18.08 1033 SER C O 1
ATOM 3681 N N . TYR C 1 94 ? 12.749 1.793 50.907 1.00 12.98 1034 TYR C N 1
ATOM 3682 C CA . TYR C 1 94 ? 12.682 0.332 50.902 1.00 13.73 1034 TYR C CA 1
ATOM 3683 C C . TYR C 1 94 ? 11.307 -0.091 51.495 1.00 12.84 1034 TYR C C 1
ATOM 3684 O O . TYR C 1 94 ? 10.646 0.716 52.198 1.00 12.78 1034 TYR C O 1
ATOM 3693 N N . GLN C 1 95 ? 10.984 -1.374 51.228 1.00 12.11 1035 GLN C N 1
ATOM 3694 C CA . GLN C 1 95 ? 9.777 -1.987 51.766 1.00 11.94 1035 GLN C CA 1
ATOM 3695 C C . GLN C 1 95 ? 9.998 -2.507 53.156 1.00 12.95 1035 GLN C C 1
ATOM 3696 O O . GLN C 1 95 ? 10.820 -3.479 53.308 1.00 16.47 1035 GLN C O 1
ATOM 3702 N N . ALA C 1 96 ? 9.394 -1.912 54.167 1.00 12.15 1036 ALA C N 1
ATOM 3703 C CA . ALA C 1 96 ? 9.491 -2.284 55.560 1.00 13.38 1036 ALA C CA 1
ATOM 3704 C C . ALA C 1 96 ? 8.557 -3.443 55.880 1.00 15.28 1036 ALA C C 1
ATOM 3705 O O . ALA C 1 96 ? 8.738 -4.115 56.921 1.00 16.62 1036 ALA C O 1
ATOM 3707 N N . GLY C 1 97 ? 7.493 -3.648 55.073 1.00 11.64 1037 GLY C N 1
ATOM 3708 C CA . GLY C 1 97 ? 6.520 -4.662 55.411 1.00 10.75 1037 GLY C CA 1
ATOM 3709 C C . GLY C 1 97 ? 5.311 -4.557 54.463 1.00 10.71 1037 GLY C C 1
ATOM 3710 O O . GLY C 1 97 ? 5.450 -3.908 53.390 1.00 10.41 1037 GLY C O 1
ATOM 3711 N N . ALA C 1 98 ? 4.210 -5.150 54.848 1.00 10.69 1038 ALA C N 1
ATOM 3712 C CA . ALA C 1 98 ? 3.007 -5.189 54.040 1.00 10.48 1038 ALA C CA 1
ATOM 3713 C C . ALA C 1 98 ? 1.823 -5.179 55.011 1.00 11.01 1038 ALA C C 1
ATOM 3714 O O . ALA C 1 98 ? 1.966 -5.358 56.243 1.00 10.51 1038 ALA C O 1
ATOM 3716 N N . GLY C 1 99 ? 0.610 -5.072 54.508 1.00 9.84 1039 GLY C N 1
ATOM 3717 C CA . GLY C 1 99 ? -0.603 -5.181 55.309 1.00 9.93 1039 GLY C CA 1
ATOM 3718 C C . GLY C 1 99 ? -1.823 -5.188 54.507 1.00 9.92 1039 GLY C C 1
ATOM 3719 O O . GLY C 1 99 ? -1.768 -5.184 53.231 1.00 10.20 1039 GLY C O 1
ATOM 3720 N N . VAL C 1 100 ? -2.973 -5.204 55.132 1.00 10.24 1040 VAL C N 1
ATOM 3721 C CA . VAL C 1 100 ? -4.258 -5.290 54.453 1.00 10.25 1040 VAL C CA 1
ATOM 3722 C C . VAL C 1 100 ? -5.272 -4.316 55.002 1.00 11.31 1040 VAL C C 1
ATOM 3723 O O . VAL C 1 100 ? -5.354 -4.140 56.240 1.00 10.31 1040 VAL C O 1
ATOM 3727 N N . MET C 1 101 ? -6.004 -3.637 54.124 1.00 11.46 1041 MET C N 1
ATOM 3728 C CA . MET C 1 101 ? -7.029 -2.635 54.443 1.00 11.46 1041 MET C CA 1
ATOM 3729 C C . MET C 1 101 ? -8.363 -3.282 54.262 1.00 12.11 1041 MET C C 1
ATOM 3730 O O . MET C 1 101 ? -8.672 -3.714 53.128 1.00 12.04 1041 MET C O 1
ATOM 3735 N N . VAL C 1 102 ? -9.117 -3.381 55.355 1.00 12.11 1042 VAL C N 1
ATOM 3736 C CA . VAL C 1 102 ? -10.422 -4.082 55.339 1.00 11.90 1042 VAL C CA 1
ATOM 3737 C C . VAL C 1 102 ? -11.328 -3.240 56.175 1.00 12.54 1042 VAL C C 1
ATOM 3738 O O . VAL C 1 102 ? -11.028 -2.880 57.307 1.00 11.90 1042 VAL C O 1
ATOM 3742 N N . GLU C 1 103 ? -12.567 -2.972 55.641 1.00 13.33 1043 GLU C N 1
ATOM 3743 C CA . GLU C 1 103 ? -13.544 -2.176 56.421 1.00 14.60 1043 GLU C CA 1
ATOM 3744 C C . GLU C 1 103 ? -13.019 -0.850 57.029 1.00 13.78 1043 GLU C C 1
ATOM 3745 O O . GLU C 1 103 ? -13.351 -0.466 58.146 1.00 15.55 1043 GLU C O 1
ATOM 3751 N N . GLY C 1 104 ? -12.136 -0.144 56.286 1.00 12.28 1044 GLY C N 1
ATOM 3752 C CA . GLY C 1 104 ? -11.653 1.117 56.625 1.00 13.04 1044 GLY C CA 1
ATOM 3753 C C . GLY C 1 104 ? -10.474 1.138 57.634 1.00 12.24 1044 GLY C C 1
ATOM 3754 O O . GLY C 1 104 ? -10.077 2.203 58.066 1.00 14.06 1044 GLY C O 1
ATOM 3755 N N . VAL C 1 105 ? -9.957 -0.042 57.901 1.00 12.37 1045 VAL C N 1
ATOM 3756 C CA . VAL C 1 105 ? -8.887 -0.215 58.930 1.00 11.48 1045 VAL C CA 1
ATOM 3757 C C . VAL C 1 105 ? -7.666 -0.936 58.279 1.00 10.40 1045 VAL C C 1
ATOM 3758 O O . VAL C 1 105 ? -7.843 -1.905 57.517 1.00 9.78 1045 VAL C O 1
ATOM 3762 N N . PHE C 1 106 ? -6.464 -0.444 58.589 1.00 10.08 1046 PHE C N 1
ATOM 3763 C CA . PHE C 1 106 ? -5.208 -1.030 58.088 1.00 10.55 1046 PHE C CA 1
ATOM 3764 C C . PHE C 1 106 ? -4.661 -2.039 59.106 1.00 10.45 1046 PHE C C 1
ATOM 3765 O O . PHE C 1 106 ? -4.502 -1.588 60.274 1.00 10.98 1046 PHE C O 1
ATOM 3773 N N . HIS C 1 107 ? -4.359 -3.233 58.706 1.00 9.43 1047 HIS C N 1
ATOM 3774 C CA . HIS C 1 107 ? -3.899 -4.323 59.606 1.00 9.61 1047 HIS C CA 1
ATOM 3775 C C . HIS C 1 107 ? -2.488 -4.713 59.217 1.00 10.21 1047 HIS C C 1
ATOM 3776 O O . HIS C 1 107 ? -2.262 -4.995 58.044 1.00 10.31 1047 HIS C O 1
ATOM 3783 N N . THR C 1 108 ? -1.562 -4.877 60.182 1.00 10.50 1048 THR C N 1
ATOM 3784 C CA . THR C 1 108 ? -0.222 -5.370 59.932 1.00 10.06 1048 THR C CA 1
ATOM 3785 C C . THR C 1 108 ? 0.302 -6.043 61.176 1.00 9.79 1048 THR C C 1
ATOM 3786 O O . THR C 1 108 ? -0.411 -6.116 62.211 1.00 10.63 1048 THR C O 1
ATOM 3790 N N . LEU C 1 109 ? 1.553 -6.487 61.122 1.00 9.80 1049 LEU C N 1
ATOM 3791 C CA . LEU C 1 109 ? 2.227 -7.002 62.372 1.00 10.63 1049 LEU C CA 1
ATOM 3792 C C . LEU C 1 109 ? 2.805 -5.775 63.088 1.00 11.76 1049 LEU C C 1
ATOM 3793 O O . LEU C 1 109 ? 3.332 -4.844 62.452 1.00 13.27 1049 LEU C O 1
ATOM 3798 N N . TRP C 1 110 ? 2.761 -5.814 64.409 1.00 11.90 1050 TRP C N 1
ATOM 3799 C CA . TRP C 1 110 ? 3.279 -4.715 65.172 1.00 12.27 1050 TRP C CA 1
ATOM 3800 C C . TRP C 1 110 ? 4.691 -4.389 64.812 1.00 12.17 1050 TRP C C 1
ATOM 3801 O O . TRP C 1 110 ? 5.085 -3.191 64.697 1.00 11.30 1050 TRP C O 1
ATOM 3812 N N . HIS C 1 111 ? 5.552 -5.398 64.613 1.00 11.96 1051 HIS C N 1
ATOM 3813 C CA . HIS C 1 111 ? 6.915 -5.147 64.442 1.00 12.36 1051 HIS C CA 1
ATOM 3814 C C . HIS C 1 111 ? 7.330 -4.441 63.113 1.00 13.71 1051 HIS C C 1
ATOM 3815 O O . HIS C 1 111 ? 8.490 -3.973 63.008 1.00 16.03 1051 HIS C O 1
ATOM 3822 N N . THR C 1 112 ? 6.412 -4.375 62.131 1.00 13.21 1052 THR C N 1
ATOM 3823 C CA . THR C 1 112 ? 6.750 -3.704 60.882 1.00 14.06 1052 THR C CA 1
ATOM 3824 C C . THR C 1 112 ? 6.864 -2.198 61.092 1.00 14.40 1052 THR C C 1
ATOM 3825 O O . THR C 1 112 ? 7.751 -1.591 60.424 1.00 16.63 1052 THR C O 1
ATOM 3829 N N . THR C 1 113 ? 6.049 -1.580 61.944 1.00 13.32 1053 THR C N 1
ATOM 3830 C CA . THR C 1 113 ? 6.115 -0.142 62.093 1.00 13.45 1053 THR C CA 1
ATOM 3831 C C . THR C 1 113 ? 6.310 0.308 63.509 1.00 14.07 1053 THR C C 1
ATOM 3832 O O . THR C 1 113 ? 6.565 1.520 63.737 1.00 15.16 1053 THR C O 1
ATOM 3836 N N . LYS C 1 114 ? 6.182 -0.586 64.480 1.00 15.86 1054 LYS C N 1
ATOM 3837 C CA . LYS C 1 114 ? 6.179 -0.226 65.901 1.00 17.18 1054 LYS C CA 1
ATOM 3838 C C . LYS C 1 114 ? 5.221 0.877 66.260 1.00 16.99 1054 LYS C C 1
ATOM 3839 O O . LYS C 1 114 ? 5.443 1.669 67.212 1.00 20.91 1054 LYS C O 1
ATOM 3845 N N . GLY C 1 115 ? 4.126 1.024 65.515 1.00 15.34 1055 GLY C N 1
ATOM 3846 C CA . GLY C 1 115 ? 3.150 2.024 65.771 1.00 15.24 1055 GLY C CA 1
ATOM 3847 C C . GLY C 1 115 ? 3.340 3.367 65.125 1.00 14.67 1055 GLY C C 1
ATOM 3848 O O . GLY C 1 115 ? 2.511 4.274 65.326 1.00 18.13 1055 GLY C O 1
ATOM 3849 N N . ALA C 1 116 ? 4.345 3.511 64.277 1.00 14.05 1056 ALA C N 1
ATOM 3850 C CA . ALA C 1 116 ? 4.532 4.778 63.559 1.00 13.36 1056 ALA C CA 1
ATOM 3851 C C . ALA C 1 116 ? 3.296 5.124 62.718 1.00 14.65 1056 ALA C C 1
ATOM 3852 O O . ALA C 1 116 ? 2.689 4.298 62.113 1.00 14.86 1056 ALA C O 1
ATOM 3854 N N . ALA C 1 117 ? 3.000 6.426 62.655 1.00 14.41 1057 ALA C N 1
ATOM 3855 C CA . ALA C 1 117 ? 1.934 6.899 61.767 1.00 15.83 1057 ALA C CA 1
ATOM 3856 C C . ALA C 1 117 ? 2.322 6.578 60.322 1.00 15.11 1057 ALA C C 1
ATOM 3857 O O . ALA C 1 117 ? 3.479 6.506 59.928 1.00 16.37 1057 ALA C O 1
ATOM 3859 N N . LEU C 1 118 ? 1.301 6.357 59.528 1.00 13.11 1058 LEU C N 1
ATOM 3860 C CA . LEU C 1 118 ? 1.452 5.994 58.112 1.00 12.75 1058 LEU C CA 1
ATOM 3861 C C . LEU C 1 118 ? 0.757 7.021 57.227 1.00 12.14 1058 LEU C C 1
ATOM 3862 O O . LEU C 1 118 ? -0.503 7.184 57.297 1.00 13.25 1058 LEU C O 1
ATOM 3867 N N . MET C 1 119 ? 1.466 7.625 56.296 1.00 12.19 1059 MET C N 1
ATOM 3868 C CA . MET C 1 119 ? 0.814 8.441 55.247 1.00 13.23 1059 MET C CA 1
ATOM 3869 C C . MET C 1 119 ? 0.135 7.553 54.218 1.00 12.98 1059 MET C C 1
ATOM 3870 O O . MET C 1 119 ? 0.658 6.434 53.912 1.00 13.28 1059 MET C O 1
ATOM 3875 N N . SER C 1 120 ? -1.062 7.949 53.803 1.00 13.32 1060 SER C N 1
ATOM 3876 C CA . SER C 1 120 ? -1.825 7.207 52.808 1.00 13.66 1060 SER C CA 1
ATOM 3877 C C . SER C 1 120 ? -2.605 8.208 51.958 1.00 12.83 1060 SER C C 1
ATOM 3878 O O . SER C 1 120 ? -3.509 8.841 52.449 1.00 15.32 1060 SER C O 1
ATOM 3881 N N . GLY C 1 121 ? -2.192 8.337 50.729 1.00 14.65 1061 GLY C N 1
ATOM 3882 C CA . GLY C 1 121 ? -2.782 9.365 49.890 1.00 18.08 1061 GLY C CA 1
ATOM 3883 C C . GLY C 1 121 ? -2.589 10.800 50.430 1.00 17.35 1061 GLY C C 1
ATOM 3884 O O . GLY C 1 121 ? -1.475 11.102 50.906 1.00 20.20 1061 GLY C O 1
ATOM 3885 N N . GLU C 1 122 ? -3.660 11.554 50.543 1.00 19.54 1062 GLU C N 1
ATOM 3886 C CA . GLU C 1 122 ? -3.581 12.941 51.019 1.00 22.34 1062 GLU C CA 1
ATOM 3887 C C . GLU C 1 122 ? -3.746 13.133 52.514 1.00 21.16 1062 GLU C C 1
ATOM 3888 O O . GLU C 1 122 ? -4.088 14.222 53.052 1.00 25.12 1062 GLU C O 1
ATOM 3894 N N . GLY C 1 123 ? -3.533 12.065 53.288 1.00 17.38 1063 GLY C N 1
ATOM 3895 C CA . GLY C 1 123 ? -3.704 12.182 54.714 1.00 17.45 1063 GLY C CA 1
ATOM 3896 C C . GLY C 1 123 ? -2.863 11.107 55.437 1.00 16.82 1063 GLY C C 1
ATOM 3897 O O . GLY C 1 123 ? -1.958 10.490 54.857 1.00 15.91 1063 GLY C O 1
ATOM 3898 N N . ARG C 1 124 ? -3.141 11.013 56.729 1.00 15.13 1064 ARG C N 1
ATOM 3899 C CA . ARG C 1 124 ? -2.323 10.207 57.660 1.00 16.52 1064 ARG C CA 1
ATOM 3900 C C . ARG C 1 124 ? -3.252 9.254 58.411 1.00 14.44 1064 ARG C C 1
ATOM 3901 O O . ARG C 1 124 ? -4.414 9.566 58.739 1.00 15.99 1064 ARG C O 1
ATOM 3909 N N . LEU C 1 125 ? -2.749 8.015 58.637 1.00 12.84 1065 LEU C N 1
ATOM 3910 C CA . LEU C 1 125 ? -3.398 7.029 59.470 1.00 12.90 1065 LEU C CA 1
ATOM 3911 C C . LEU C 1 125 ? -2.624 6.854 60.789 1.00 13.97 1065 LEU C C 1
ATOM 3912 O O . LEU C 1 125 ? -1.396 6.772 60.768 1.00 13.37 1065 LEU C O 1
ATOM 3917 N N . ASP C 1 126 ? -3.397 6.907 61.888 1.00 14.15 1066 ASP C N 1
ATOM 3918 C CA . ASP C 1 126 ? -2.797 6.792 63.232 1.00 15.83 1066 ASP C CA 1
ATOM 3919 C C . ASP C 1 126 ? -3.139 5.400 63.788 1.00 13.87 1066 ASP C C 1
ATOM 3920 O O . ASP C 1 126 ? -4.179 4.851 63.549 1.00 13.38 1066 ASP C O 1
ATOM 3925 N N . PRO C 1 127 ? -2.188 4.896 64.636 1.00 14.02 1067 PRO C N 1
ATOM 3926 C CA . PRO C 1 127 ? -2.460 3.581 65.226 1.00 13.02 1067 PRO C CA 1
ATOM 3927 C C . PRO C 1 127 ? -3.655 3.630 66.186 1.00 12.60 1067 PRO C C 1
ATOM 3928 O O . PRO C 1 127 ? -3.845 4.673 66.877 1.00 14.02 1067 PRO C O 1
ATOM 3932 N N . TYR C 1 128 ? -4.425 2.581 66.177 1.00 11.48 1068 TYR C N 1
ATOM 3933 C CA . TYR C 1 128 ? -5.608 2.445 66.968 1.00 14.35 1068 TYR C CA 1
ATOM 3934 C C . TYR C 1 128 ? -5.471 1.469 68.086 1.00 13.70 1068 TYR C C 1
ATOM 3935 O O . TYR C 1 128 ? -5.733 1.844 69.275 1.00 12.60 1068 TYR C O 1
ATOM 3944 N N . TRP C 1 129 ? -5.064 0.270 67.810 1.00 12.24 1069 TRP C N 1
ATOM 3945 C CA . TRP C 1 129 ? -4.931 -0.864 68.764 1.00 12.33 1069 TRP C CA 1
ATOM 3946 C C . TRP C 1 129 ? -3.795 -1.747 68.383 1.00 13.83 1069 TRP C C 1
ATOM 3947 O O . TRP C 1 129 ? -3.524 -1.942 67.189 1.00 11.76 1069 TRP C O 1
ATOM 3958 N N . GLY C 1 130 ? -3.046 -2.300 69.373 1.00 12.88 1070 GLY C N 1
ATOM 3959 C CA . GLY C 1 130 ? -2.027 -3.231 69.059 1.00 14.51 1070 GLY C CA 1
ATOM 3960 C C . GLY C 1 130 ? -1.614 -4.052 70.261 1.00 15.21 1070 GLY C C 1
ATOM 3961 O O . GLY C 1 130 ? -1.946 -3.680 71.410 1.00 16.06 1070 GLY C O 1
ATOM 3962 N N . SER C 1 131 ? -0.853 -5.094 69.990 1.00 15.08 1071 SER C N 1
ATOM 3963 C CA . SER C 1 131 ? -0.240 -5.955 71.074 1.00 14.96 1071 SER C CA 1
ATOM 3964 C C . SER C 1 131 ? 1.124 -6.334 70.606 1.00 14.80 1071 SER C C 1
ATOM 3965 O O . SER C 1 131 ? 1.303 -6.966 69.563 1.00 13.80 1071 SER C O 1
ATOM 3968 N N . VAL C 1 132 ? 2.149 -6.081 71.427 1.00 14.80 1072 VAL C N 1
ATOM 3969 C CA . VAL C 1 132 ? 3.507 -6.543 71.139 1.00 15.08 1072 VAL C CA 1
ATOM 3970 C C . VAL C 1 132 ? 3.593 -8.071 71.235 1.00 13.74 1072 VAL C C 1
ATOM 3971 O O . VAL C 1 132 ? 4.202 -8.733 70.377 1.00 13.86 1072 VAL C O 1
ATOM 3975 N N . LYS C 1 133 ? 3.026 -8.641 72.265 1.00 15.25 1073 LYS C N 1
ATOM 3976 C CA . LYS C 1 133 ? 3.058 -10.107 72.421 1.00 17.15 1073 LYS C CA 1
ATOM 3977 C C . LYS C 1 133 ? 2.404 -10.866 71.282 1.00 16.94 1073 LYS C C 1
ATOM 3978 O O . LYS C 1 133 ? 2.983 -11.862 70.792 1.00 18.47 1073 LYS C O 1
ATOM 3984 N N . GLU C 1 134 ? 1.237 -10.415 70.830 1.00 15.08 1074 GLU C N 1
ATOM 3985 C CA . GLU C 1 134 ? 0.558 -11.070 69.741 1.00 16.11 1074 GLU C CA 1
ATOM 3986 C C . GLU C 1 134 ? 1.120 -10.565 68.343 1.00 14.57 1074 GLU C C 1
ATOM 3987 O O . GLU C 1 134 ? 0.776 -11.163 67.326 1.00 13.94 1074 GLU C O 1
ATOM 3993 N N . ASP C 1 135 ? 1.952 -9.534 68.383 1.00 12.74 1075 ASP C N 1
ATOM 3994 C CA . ASP C 1 135 ? 2.595 -8.976 67.170 1.00 11.36 1075 ASP C CA 1
ATOM 3995 C C . ASP C 1 135 ? 1.510 -8.440 66.206 1.00 12.56 1075 ASP C C 1
ATOM 3996 O O . ASP C 1 135 ? 1.690 -8.649 64.991 1.00 12.55 1075 ASP C O 1
ATOM 4001 N N . ARG C 1 136 ? 0.452 -7.833 66.688 1.00 11.45 1076 ARG C N 1
ATOM 4002 C CA . ARG C 1 136 ? -0.661 -7.304 65.822 1.00 11.93 1076 ARG C CA 1
ATOM 4003 C C . ARG C 1 136 ? -0.824 -5.857 66.036 1.00 12.52 1076 ARG C C 1
ATOM 4004 O O . ARG C 1 136 ? -0.682 -5.342 67.144 1.00 11.90 1076 ARG C O 1
ATOM 4012 N N . LEU C 1 137 ? -1.243 -5.127 64.964 1.00 9.76 1077 LEU C N 1
ATOM 4013 C CA . LEU C 1 137 ? -1.422 -3.684 65.025 1.00 10.51 1077 LEU C CA 1
ATOM 4014 C C . LEU C 1 137 ? -2.443 -3.242 63.952 1.00 11.20 1077 LEU C C 1
ATOM 4015 O O . LEU C 1 137 ? -2.378 -3.735 62.823 1.00 11.28 1077 LEU C O 1
ATOM 4020 N N . CYS C 1 138 ? -3.337 -2.386 64.331 1.00 11.66 1078 CYS C N 1
ATOM 4021 C CA . CYS C 1 138 ? -4.274 -1.820 63.357 1.00 11.25 1078 CYS C CA 1
ATOM 4022 C C . CYS C 1 138 ? -4.415 -0.328 63.494 1.00 11.42 1078 CYS C C 1
ATOM 4023 O O . CYS C 1 138 ? -4.123 0.298 64.557 1.00 12.26 1078 CYS C O 1
ATOM 4026 N N . TYR C 1 139 ? -4.741 0.342 62.380 1.00 10.71 1079 TYR C N 1
ATOM 4027 C CA . TYR C 1 139 ? -4.832 1.788 62.239 1.00 11.71 1079 TYR C CA 1
ATOM 4028 C C . TYR C 1 139 ? -6.258 2.206 61.714 1.00 13.64 1079 TYR C C 1
ATOM 4029 O O . TYR C 1 139 ? -6.770 1.567 60.779 1.00 14.04 1079 TYR C O 1
ATOM 4038 N N . GLY C 1 140 ? -6.776 3.263 62.312 1.00 15.02 1080 GLY C N 1
ATOM 4039 C CA . GLY C 1 140 ? -8.052 3.839 61.844 1.00 16.61 1080 GLY C CA 1
ATOM 4040 C C . GLY C 1 140 ? -9.287 3.356 62.538 1.00 18.37 1080 GLY C C 1
ATOM 4041 O O . GLY C 1 140 ? -10.419 3.884 62.253 1.00 22.25 1080 GLY C O 1
ATOM 4042 N N . GLY C 1 141 ? -9.214 2.312 63.319 1.00 14.72 1081 GLY C N 1
ATOM 4043 C CA . GLY C 1 141 ? -10.372 1.674 63.967 1.00 14.55 1081 GLY C CA 1
ATOM 4044 C C . GLY C 1 141 ? -10.022 0.300 64.475 1.00 14.17 1081 GLY C C 1
ATOM 4045 O O . GLY C 1 141 ? -8.834 -0.123 64.315 1.00 14.26 1081 GLY C O 1
ATOM 4046 N N . PRO C 1 142 ? -10.926 -0.361 65.142 1.00 16.01 1082 PRO C N 1
ATOM 4047 C CA . PRO C 1 142 ? -10.696 -1.655 65.674 1.00 15.71 1082 PRO C CA 1
ATOM 4048 C C . PRO C 1 142 ? -10.444 -2.759 64.691 1.00 16.07 1082 PRO C C 1
ATOM 4049 O O . PRO C 1 142 ? -10.799 -2.645 63.497 1.00 17.46 1082 PRO C O 1
ATOM 4053 N N . TRP C 1 143 ? -9.809 -3.830 65.139 1.00 15.25 1083 TRP C N 1
ATOM 4054 C CA . TRP C 1 143 ? -9.433 -4.962 64.297 1.00 14.49 1083 TRP C CA 1
ATOM 4055 C C . TRP C 1 143 ? -10.625 -5.529 63.618 1.00 16.05 1083 TRP C C 1
ATOM 4056 O O . TRP C 1 143 ? -11.631 -5.843 64.319 1.00 17.45 1083 TRP C O 1
ATOM 4067 N N . LYS C 1 144 ? -10.597 -5.626 62.287 1.00 14.20 1084 LYS C N 1
ATOM 4068 C CA . LYS C 1 144 ? -11.756 -6.042 61.481 1.00 13.85 1084 LYS C CA 1
ATOM 4069 C C . LYS C 1 144 ? -11.741 -7.448 60.962 1.00 16.98 1084 LYS C C 1
ATOM 4070 O O . LYS C 1 144 ? -12.725 -7.909 60.317 1.00 18.68 1084 LYS C O 1
ATOM 4076 N N . LEU C 1 145 ? -10.632 -8.163 61.150 1.00 14.39 1085 LEU C N 1
ATOM 4077 C CA . LEU C 1 145 ? -10.444 -9.478 60.561 1.00 15.51 1085 LEU C CA 1
ATOM 4078 C C . LEU C 1 145 ? -10.880 -10.504 61.559 1.00 20.07 1085 LEU C C 1
ATOM 4079 O O . LEU C 1 145 ? -10.150 -10.820 62.512 1.00 19.14 1085 LEU C O 1
ATOM 4084 N N . GLN C 1 146 ? -12.138 -10.955 61.368 1.00 20.00 1086 GLN C N 1
ATOM 4085 C CA . GLN C 1 146 ? -12.779 -11.837 62.338 1.00 25.88 1086 GLN C CA 1
ATOM 4086 C C . GLN C 1 146 ? -12.765 -13.325 61.920 1.00 23.56 1086 GLN C C 1
ATOM 4087 O O . GLN C 1 146 ? -12.952 -14.222 62.759 1.00 25.40 1086 GLN C O 1
ATOM 4093 N N . HIS C 1 147 ? -12.453 -13.610 60.664 1.00 18.66 1087 HIS C N 1
ATOM 4094 C CA . HIS C 1 147 ? -12.380 -14.986 60.220 1.00 18.46 1087 HIS C CA 1
ATOM 4095 C C . HIS C 1 147 ? -11.103 -15.678 60.594 1.00 19.23 1087 HIS C C 1
ATOM 4096 O O . HIS C 1 147 ? -10.021 -15.041 60.688 1.00 17.65 1087 HIS C O 1
ATOM 4103 N N . LYS C 1 148 ? -11.162 -16.992 60.812 1.00 19.67 1088 LYS C N 1
ATOM 4104 C CA . LYS C 1 148 ? -10.017 -17.789 61.263 1.00 21.71 1088 LYS C CA 1
ATOM 4105 C C . LYS C 1 148 ? -9.905 -19.024 60.435 1.00 19.44 1088 LYS C C 1
ATOM 4106 O O . LYS C 1 148 ? -10.857 -19.502 59.763 1.00 20.13 1088 LYS C O 1
ATOM 4112 N N . TRP C 1 149 ? -8.670 -19.526 60.320 1.00 16.67 1089 TRP C N 1
ATOM 4113 C CA . TRP C 1 149 ? -8.439 -20.776 59.666 1.00 16.13 1089 TRP C CA 1
ATOM 4114 C C . TRP C 1 149 ? -9.344 -21.899 60.299 1.00 17.80 1089 TRP C C 1
ATOM 4115 O O . TRP C 1 149 ? -9.439 -21.976 61.557 1.00 17.73 1089 TRP C O 1
ATOM 4126 N N . ASN C 1 150 ? -10.021 -22.624 59.447 1.00 19.01 1090 ASN C N 1
ATOM 4127 C CA . ASN C 1 150 ? -10.959 -23.646 60.030 1.00 20.47 1090 ASN C CA 1
ATOM 4128 C C . ASN C 1 150 ? -10.270 -24.889 60.544 1.00 20.76 1090 ASN C C 1
ATOM 4129 O O . ASN C 1 150 ? -10.976 -25.804 61.009 1.00 22.54 1090 ASN C O 1
ATOM 4134 N N . GLY C 1 151 ? -8.940 -25.017 60.412 1.00 18.06 1091 GLY C N 1
ATOM 4135 C CA . GLY C 1 151 ? -8.149 -26.170 60.874 1.00 20.12 1091 GLY C CA 1
ATOM 4136 C C . GLY C 1 151 ? -7.944 -27.304 59.962 1.00 21.14 1091 GLY C C 1
ATOM 4137 O O . GLY C 1 151 ? -7.294 -28.284 60.352 1.00 21.49 1091 GLY C O 1
ATOM 4138 N N . HIS C 1 152 ? -8.498 -27.238 58.744 1.00 20.62 1092 HIS C N 1
ATOM 4139 C CA . HIS C 1 152 ? -8.348 -28.299 57.787 1.00 21.90 1092 HIS C CA 1
ATOM 4140 C C . HIS C 1 152 ? -8.210 -27.969 56.299 1.00 21.17 1092 HIS C C 1
ATOM 4141 O O . HIS C 1 152 ? -7.535 -28.697 55.608 1.00 23.09 1092 HIS C O 1
ATOM 4148 N N . ASP C 1 153 ? -8.807 -26.882 55.840 1.00 21.13 1093 ASP C N 1
ATOM 4149 C CA . ASP C 1 153 ? -8.683 -26.499 54.433 1.00 22.33 1093 ASP C CA 1
ATOM 4150 C C . ASP C 1 153 ? -7.286 -25.919 54.085 1.00 19.52 1093 ASP C C 1
ATOM 4151 O O . ASP C 1 153 ? -6.574 -25.363 54.983 1.00 18.54 1093 ASP C O 1
ATOM 4156 N N . GLU C 1 154 ? -6.890 -26.065 52.832 1.00 18.21 1094 GLU C N 1
ATOM 4157 C CA . GLU C 1 154 ? -5.761 -25.262 52.298 1.00 18.35 1094 GLU C CA 1
ATOM 4158 C C . GLU C 1 154 ? -6.162 -23.778 52.316 1.00 17.01 1094 GLU C C 1
ATOM 4159 O O . GLU C 1 154 ? -7.318 -23.367 52.365 1.00 17.66 1094 GLU C O 1
ATOM 4165 N N . VAL C 1 155 ? -5.089 -22.948 52.373 1.00 15.81 1095 VAL C N 1
ATOM 4166 C CA . VAL C 1 155 ? -5.185 -21.464 52.416 1.00 14.09 1095 VAL C CA 1
ATOM 4167 C C . VAL C 1 155 ? -4.305 -20.925 51.278 1.00 13.33 1095 VAL C C 1
ATOM 4168 O O . VAL C 1 155 ? -3.486 -21.608 50.740 1.00 12.95 1095 VAL C O 1
ATOM 4172 N N . GLN C 1 156 ? -4.413 -19.571 51.070 1.00 12.72 1096 GLN C N 1
ATOM 4173 C CA . GLN C 1 156 ? -3.497 -18.890 50.123 1.00 13.00 1096 GLN C CA 1
ATOM 4174 C C . GLN C 1 156 ? -2.834 -17.683 50.795 1.00 13.44 1096 GLN C C 1
ATOM 4175 O O . GLN C 1 156 ? -3.487 -16.909 51.467 1.00 16.18 1096 GLN C O 1
ATOM 4181 N N . MET C 1 157 ? -1.542 -17.636 50.652 1.00 12.35 1097 MET C N 1
ATOM 4182 C CA . MET C 1 157 ? -0.810 -16.424 51.047 1.00 12.83 1097 MET C CA 1
ATOM 4183 C C . MET C 1 157 ? -0.739 -15.491 49.834 1.00 11.38 1097 MET C C 1
ATOM 4184 O O . MET C 1 157 ? -0.360 -15.922 48.736 1.00 11.59 1097 MET C O 1
ATOM 4189 N N . ILE C 1 158 ? -1.084 -14.212 50.062 1.00 10.73 1098 ILE C N 1
ATOM 4190 C CA . ILE C 1 158 ? -0.883 -13.140 49.057 1.00 10.91 1098 ILE C CA 1
ATOM 4191 C C . ILE C 1 158 ? 0.476 -12.581 49.301 1.00 11.09 1098 ILE C C 1
ATOM 4192 O O . ILE C 1 158 ? 0.667 -11.762 50.243 1.00 11.46 1098 ILE C O 1
ATOM 4197 N N . VAL C 1 159 ? 1.470 -13.067 48.594 1.00 11.70 1099 VAL C N 1
ATOM 4198 C CA . VAL C 1 159 ? 2.857 -12.831 48.882 1.00 10.70 1099 VAL C CA 1
ATOM 4199 C C . VAL C 1 159 ? 3.239 -11.443 48.370 1.00 11.74 1099 VAL C C 1
ATOM 4200 O O . VAL C 1 159 ? 3.249 -11.214 47.124 1.00 12.49 1099 VAL C O 1
ATOM 4204 N N . VAL C 1 160 ? 3.609 -10.519 49.241 1.00 10.19 1100 VAL C N 1
ATOM 4205 C CA . VAL C 1 160 ? 4.035 -9.119 48.935 1.00 10.76 1100 VAL C CA 1
ATOM 4206 C C . VAL C 1 160 ? 5.540 -9.001 49.142 1.00 9.95 1100 VAL C C 1
ATOM 4207 O O . VAL C 1 160 ? 5.952 -8.468 50.136 1.00 11.96 1100 VAL C O 1
ATOM 4211 N N . GLU C 1 161 ? 6.283 -9.636 48.231 1.00 11.61 1101 GLU C N 1
ATOM 4212 C CA . GLU C 1 161 ? 7.733 -9.709 48.389 1.00 11.48 1101 GLU C CA 1
ATOM 4213 C C . GLU C 1 161 ? 8.377 -8.418 47.857 1.00 11.73 1101 GLU C C 1
ATOM 4214 O O . GLU C 1 161 ? 7.999 -7.925 46.761 1.00 11.83 1101 GLU C O 1
ATOM 4220 N N . PRO C 1 162 ? 9.349 -7.829 48.550 1.00 10.79 1102 PRO C N 1
ATOM 4221 C CA . PRO C 1 162 ? 10.010 -6.623 48.002 1.00 12.56 1102 PRO C CA 1
ATOM 4222 C C . PRO C 1 162 ? 10.617 -6.851 46.599 1.00 14.35 1102 PRO C C 1
ATOM 4223 O O . PRO C 1 162 ? 11.250 -7.882 46.340 1.00 13.52 1102 PRO C O 1
ATOM 4227 N N . GLY C 1 163 ? 10.332 -5.899 45.688 1.00 12.73 1103 GLY C N 1
ATOM 4228 C CA . GLY C 1 163 ? 10.896 -6.029 44.364 1.00 15.37 1103 GLY C CA 1
ATOM 4229 C C . GLY C 1 163 ? 10.277 -6.959 43.406 1.00 14.26 1103 GLY C C 1
ATOM 4230 O O . GLY C 1 163 ? 10.827 -7.113 42.292 1.00 16.25 1103 GLY C O 1
ATOM 4231 N N . LYS C 1 164 ? 9.136 -7.543 43.759 1.00 13.26 1104 LYS C N 1
ATOM 4232 C CA . LYS C 1 164 ? 8.503 -8.564 42.961 1.00 13.26 1104 LYS C CA 1
ATOM 4233 C C . LYS C 1 164 ? 7.027 -8.234 42.797 1.00 12.08 1104 LYS C C 1
ATOM 4234 O O . LYS C 1 164 ? 6.436 -7.522 43.648 1.00 14.25 1104 LYS C O 1
ATOM 4240 N N . ASN C 1 165 ? 6.403 -8.690 41.710 1.00 11.34 1105 ASN C N 1
ATOM 4241 C CA . ASN C 1 165 ? 4.954 -8.568 41.563 1.00 11.64 1105 ASN C CA 1
ATOM 4242 C C . ASN C 1 165 ? 4.208 -9.444 42.658 1.00 11.30 1105 ASN C C 1
ATOM 4243 O O . ASN C 1 165 ? 4.819 -10.443 43.078 1.00 13.79 1105 ASN C O 1
ATOM 4248 N N . VAL C 1 166 ? 3.052 -9.021 43.132 1.00 10.49 1106 VAL C N 1
ATOM 4249 C CA . VAL C 1 166 ? 2.345 -9.808 44.126 1.00 12.03 1106 VAL C CA 1
ATOM 4250 C C . VAL C 1 166 ? 1.905 -11.115 43.405 1.00 13.54 1106 VAL C C 1
ATOM 4251 O O . VAL C 1 166 ? 1.512 -11.104 42.208 1.00 13.45 1106 VAL C O 1
ATOM 4255 N N . LYS C 1 167 ? 1.935 -12.242 44.113 1.00 14.61 1107 LYS C N 1
ATOM 4256 C CA . LYS C 1 167 ? 1.408 -13.503 43.627 1.00 14.71 1107 LYS C CA 1
ATOM 4257 C C . LYS C 1 167 ? 0.809 -14.272 44.809 1.00 13.40 1107 LYS C C 1
ATOM 4258 O O . LYS C 1 167 ? 1.199 -13.993 45.965 1.00 14.22 1107 LYS C O 1
ATOM 4264 N N . ASN C 1 168 ? -0.097 -15.156 44.511 1.00 14.00 1108 ASN C N 1
ATOM 4265 C CA . ASN C 1 168 ? -0.677 -16.066 45.534 1.00 13.23 1108 ASN C CA 1
ATOM 4266 C C . ASN C 1 168 ? -0.011 -17.425 45.526 1.00 15.07 1108 ASN C C 1
ATOM 4267 O O . ASN C 1 168 ? 0.333 -17.946 44.412 1.00 17.10 1108 ASN C O 1
ATOM 4272 N N . VAL C 1 169 ? 0.227 -18.006 46.684 1.00 14.43 1109 VAL C N 1
ATOM 4273 C CA A VAL C 1 169 ? 0.719 -19.395 46.797 0.50 14.85 1109 VAL C CA 1
ATOM 4274 C CA B VAL C 1 169 ? 0.770 -19.375 46.838 0.50 15.21 1109 VAL C CA 1
ATOM 4275 C C . VAL C 1 169 ? -0.263 -20.115 47.757 1.00 16.28 1109 VAL C C 1
ATOM 4276 O O . VAL C 1 169 ? -0.718 -19.562 48.766 1.00 16.66 1109 VAL C O 1
ATOM 4283 N N . GLN C 1 170 ? -0.557 -21.376 47.427 1.00 15.37 1110 GLN C N 1
ATOM 4284 C CA . GLN C 1 170 ? -1.494 -22.176 48.202 1.00 15.71 1110 GLN C CA 1
ATOM 4285 C C . GLN C 1 170 ? -0.730 -23.230 49.031 1.00 16.95 1110 GLN C C 1
ATOM 4286 O O . GLN C 1 170 ? 0.258 -23.813 48.570 1.00 18.55 1110 GLN C O 1
ATOM 4292 N N . THR C 1 171 ? -1.212 -23.451 50.269 1.00 16.13 1111 THR C N 1
ATOM 4293 C CA . THR C 1 171 ? -0.514 -24.381 51.133 1.00 18.33 1111 THR C CA 1
ATOM 4294 C C . THR C 1 171 ? -1.524 -24.968 52.090 1.00 16.78 1111 THR C C 1
ATOM 4295 O O . THR C 1 171 ? -2.505 -24.318 52.472 1.00 16.86 1111 THR C O 1
ATOM 4299 N N . LYS C 1 172 ? -1.135 -26.131 52.673 1.00 18.57 1112 LYS C N 1
ATOM 4300 C CA . LYS C 1 172 ? -1.891 -26.682 53.840 1.00 18.70 1112 LYS C CA 1
ATOM 4301 C C . LYS C 1 172 ? -1.182 -26.356 55.100 1.00 15.62 1112 LYS C C 1
ATOM 4302 O O . LYS C 1 172 ? -0.023 -26.724 55.267 1.00 16.63 1112 LYS C O 1
ATOM 4308 N N . PRO C 1 173 ? -1.795 -25.490 55.923 1.00 14.85 1113 PRO C N 1
ATOM 4309 C CA . PRO C 1 173 ? -1.089 -25.121 57.169 1.00 14.14 1113 PRO C CA 1
ATOM 4310 C C . PRO C 1 173 ? -0.771 -26.346 58.074 1.00 16.68 1113 PRO C C 1
ATOM 4311 O O . PRO C 1 173 ? -1.528 -27.351 58.082 1.00 18.36 1113 PRO C O 1
ATOM 4315 N N . GLY C 1 174 ? 0.278 -26.145 58.833 1.00 15.90 1114 GLY C N 1
ATOM 4316 C CA . GLY C 1 174 ? 0.508 -26.929 60.044 1.00 17.07 1114 GLY C CA 1
ATOM 4317 C C . GLY C 1 174 ? 0.066 -26.163 61.219 1.00 16.66 1114 GLY C C 1
ATOM 4318 O O . GLY C 1 174 ? -0.814 -25.281 61.194 1.00 14.97 1114 GLY C O 1
ATOM 4319 N N . VAL C 1 175 ? 0.608 -26.561 62.379 1.00 14.77 1115 VAL C N 1
ATOM 4320 C CA . VAL C 1 175 ? 0.134 -26.095 63.676 1.00 15.16 1115 VAL C CA 1
ATOM 4321 C C . VAL C 1 175 ? 1.267 -25.811 64.618 1.00 15.35 1115 VAL C C 1
ATOM 4322 O O . VAL C 1 175 ? 2.250 -26.597 64.736 1.00 16.15 1115 VAL C O 1
ATOM 4326 N N . PHE C 1 176 ? 1.227 -24.635 65.264 1.00 13.89 1116 PHE C N 1
ATOM 4327 C CA . PHE C 1 176 ? 2.072 -24.309 66.435 1.00 14.19 1116 PHE C CA 1
ATOM 4328 C C . PHE C 1 176 ? 1.255 -24.661 67.687 1.00 15.02 1116 PHE C C 1
ATOM 4329 O O . PHE C 1 176 ? 0.119 -24.173 67.871 1.00 15.38 1116 PHE C O 1
ATOM 4337 N N . LYS C 1 177 ? 1.806 -25.625 68.471 1.00 15.55 1117 LYS C N 1
ATOM 4338 C CA . LYS C 1 177 ? 1.187 -25.979 69.744 1.00 17.24 1117 LYS C CA 1
ATOM 4339 C C . LYS C 1 177 ? 1.778 -25.090 70.830 1.00 19.96 1117 LYS C C 1
ATOM 4340 O O . LYS C 1 177 ? 2.922 -25.260 71.129 1.00 19.42 1117 LYS C O 1
ATOM 4346 N N . THR C 1 178 ? 0.990 -24.138 71.331 1.00 23.65 1118 THR C N 1
ATOM 4347 C CA . THR C 1 178 ? 1.462 -23.207 72.405 1.00 25.26 1118 THR C CA 1
ATOM 4348 C C . THR C 1 178 ? 0.788 -23.515 73.736 1.00 30.08 1118 THR C C 1
ATOM 4349 O O . THR C 1 178 ? -0.239 -24.186 73.820 1.00 30.92 1118 THR C O 1
ATOM 4353 N N . PRO C 1 179 ? 1.337 -22.957 74.842 1.00 43.12 1119 PRO C N 1
ATOM 4354 C CA . PRO C 1 179 ? 0.694 -23.161 76.150 1.00 44.55 1119 PRO C CA 1
ATOM 4355 C C . PRO C 1 179 ? -0.726 -22.638 76.255 1.00 45.61 1119 PRO C C 1
ATOM 4356 O O . PRO C 1 179 ? -1.519 -23.209 77.025 1.00 55.86 1119 PRO C O 1
ATOM 4360 N N . GLU C 1 180 ? -1.066 -21.649 75.432 1.00 44.66 1120 GLU C N 1
ATOM 4361 C CA . GLU C 1 180 ? -2.418 -21.092 75.394 1.00 47.90 1120 GLU C CA 1
ATOM 4362 C C . GLU C 1 180 ? -3.314 -21.641 74.266 1.00 40.34 1120 GLU C C 1
ATOM 4363 O O . GLU C 1 180 ? -4.455 -21.188 74.129 1.00 38.77 1120 GLU C O 1
ATOM 4369 N N . GLY C 1 181 ? -2.837 -22.612 73.469 1.00 29.77 1121 GLY C N 1
ATOM 4370 C CA . GLY C 1 181 ? -3.678 -23.251 72.470 1.00 25.60 1121 GLY C CA 1
ATOM 4371 C C . GLY C 1 181 ? -2.893 -23.450 71.172 1.00 22.67 1121 GLY C C 1
ATOM 4372 O O . GLY C 1 181 ? -1.717 -23.049 71.058 1.00 25.61 1121 GLY C O 1
ATOM 4373 N N . GLU C 1 182 ? -3.605 -23.983 70.197 1.00 20.97 1122 GLU C N 1
ATOM 4374 C CA . GLU C 1 182 ? -3.046 -24.215 68.872 1.00 18.13 1122 GLU C CA 1
ATOM 4375 C C . GLU C 1 182 ? -3.330 -23.013 67.989 1.00 19.83 1122 GLU C C 1
ATOM 4376 O O . GLU C 1 182 ? -4.406 -22.421 68.058 1.00 22.39 1122 GLU C O 1
ATOM 4382 N N . ILE C 1 183 ? -2.364 -22.712 67.135 1.00 16.43 1123 ILE C N 1
ATOM 4383 C CA . ILE C 1 183 ? -2.582 -21.770 66.023 1.00 19.68 1123 ILE C CA 1
ATOM 4384 C C . ILE C 1 183 ? -2.004 -22.377 64.733 1.00 17.62 1123 ILE C C 1
ATOM 4385 O O . ILE C 1 183 ? -0.990 -23.129 64.706 1.00 18.49 1123 ILE C O 1
ATOM 4390 N N . GLY C 1 184 ? -2.603 -21.969 63.628 1.00 16.37 1124 GLY C N 1
ATOM 4391 C CA . GLY C 1 184 ? -2.101 -22.388 62.362 1.00 15.44 1124 GLY C CA 1
ATOM 4392 C C . GLY C 1 184 ? -0.732 -21.815 62.008 1.00 14.03 1124 GLY C C 1
ATOM 4393 O O . GLY C 1 184 ? -0.360 -20.755 62.550 1.00 15.75 1124 GLY C O 1
ATOM 4394 N N . ALA C 1 185 ? -0.010 -22.485 61.145 1.00 13.85 1125 ALA C N 1
ATOM 4395 C CA . ALA C 1 185 ? 1.363 -22.110 60.740 1.00 13.94 1125 ALA C CA 1
ATOM 4396 C C . ALA C 1 185 ? 1.588 -22.490 59.300 1.00 16.02 1125 ALA C C 1
ATOM 4397 O O . ALA C 1 185 ? 1.016 -23.486 58.819 1.00 20.81 1125 ALA C O 1
ATOM 4399 N N . VAL C 1 186 ? 2.372 -21.718 58.600 1.00 13.48 1126 VAL C N 1
ATOM 4400 C CA . VAL C 1 186 ? 2.679 -21.990 57.213 1.00 14.16 1126 VAL C CA 1
ATOM 4401 C C . VAL C 1 186 ? 4.186 -22.162 57.011 1.00 13.42 1126 VAL C C 1
ATOM 4402 O O . VAL C 1 186 ? 5.013 -21.305 57.439 1.00 13.51 1126 VAL C O 1
ATOM 4406 N N . THR C 1 187 ? 4.578 -23.217 56.288 1.00 14.36 1127 THR C N 1
ATOM 4407 C CA . THR C 1 187 ? 5.991 -23.472 55.960 1.00 15.79 1127 THR C CA 1
ATOM 4408 C C . THR C 1 187 ? 6.284 -22.808 54.630 1.00 17.43 1127 THR C C 1
ATOM 4409 O O . THR C 1 187 ? 6.370 -23.433 53.574 1.00 18.06 1127 THR C O 1
ATOM 4413 N N . LEU C 1 188 ? 6.490 -21.499 54.696 1.00 15.80 1128 LEU C N 1
ATOM 4414 C CA . LEU C 1 188 ? 6.757 -20.652 53.508 1.00 17.35 1128 LEU C CA 1
ATOM 4415 C C . LEU C 1 188 ? 7.857 -19.666 53.902 1.00 16.05 1128 LEU C C 1
ATOM 4416 O O . LEU C 1 188 ? 7.749 -19.031 54.974 1.00 15.98 1128 LEU C O 1
ATOM 4421 N N . ASP C 1 189 ? 8.884 -19.543 53.081 1.00 15.93 1129 ASP C N 1
ATOM 4422 C CA . ASP C 1 189 ? 10.057 -18.757 53.437 1.00 17.51 1129 ASP C CA 1
ATOM 4423 C C . ASP C 1 189 ? 10.249 -17.669 52.350 1.00 17.44 1129 ASP C C 1
ATOM 4424 O O . ASP C 1 189 ? 10.674 -17.956 51.233 1.00 19.61 1129 ASP C O 1
ATOM 4429 N N . TYR C 1 190 ? 9.881 -16.444 52.698 1.00 15.18 1130 TYR C N 1
ATOM 4430 C CA . TYR C 1 190 ? 10.071 -15.267 51.864 1.00 15.84 1130 TYR C CA 1
ATOM 4431 C C . TYR C 1 190 ? 10.965 -14.257 52.585 1.00 16.57 1130 TYR C C 1
ATOM 4432 O O . TYR C 1 190 ? 11.107 -14.269 53.809 1.00 18.90 1130 TYR C O 1
ATOM 4441 N N . PRO C 1 191 ? 11.582 -13.345 51.798 1.00 15.98 1131 PRO C N 1
ATOM 4442 C CA . PRO C 1 191 ? 12.595 -12.432 52.344 1.00 18.32 1131 PRO C CA 1
ATOM 4443 C C . PRO C 1 191 ? 12.076 -11.378 53.268 1.00 16.61 1131 PRO C C 1
ATOM 4444 O O . PRO C 1 191 ? 10.858 -10.991 53.275 1.00 14.28 1131 PRO C O 1
ATOM 4448 N N . THR C 1 192 ? 12.969 -10.826 54.089 1.00 15.25 1132 THR C N 1
ATOM 4449 C CA . THR C 1 192 ? 12.698 -9.681 54.891 1.00 14.42 1132 THR C CA 1
ATOM 4450 C C . THR C 1 192 ? 11.959 -8.559 54.115 1.00 14.40 1132 THR C C 1
ATOM 4451 O O . THR C 1 192 ? 12.348 -8.252 53.000 1.00 16.10 1132 THR C O 1
ATOM 4455 N N . GLY C 1 193 ? 10.867 -8.078 54.648 1.00 12.86 1133 GLY C N 1
ATOM 4456 C CA . GLY C 1 193 ? 9.987 -7.045 54.051 1.00 12.50 1133 GLY C CA 1
ATOM 4457 C C . GLY C 1 193 ? 8.660 -7.624 53.629 1.00 12.94 1133 GLY C C 1
ATOM 4458 O O . GLY C 1 193 ? 7.726 -6.892 53.393 1.00 12.71 1133 GLY C O 1
ATOM 4459 N N . THR C 1 194 ? 8.576 -8.967 53.601 1.00 11.52 1134 THR C N 1
ATOM 4460 C CA . THR C 1 194 ? 7.280 -9.635 53.276 1.00 11.47 1134 THR C CA 1
ATOM 4461 C C . THR C 1 194 ? 6.338 -9.680 54.442 1.00 11.30 1134 THR C C 1
ATOM 4462 O O . THR C 1 194 ? 5.090 -9.987 54.299 1.00 11.69 1134 THR C O 1
ATOM 4466 N N . SER C 1 195 ? 6.816 -9.445 55.682 1.00 11.48 1135 SER C N 1
ATOM 4467 C CA . SER C 1 195 ? 5.967 -9.502 56.896 1.00 11.36 1135 SER C CA 1
ATOM 4468 C C . SER C 1 195 ? 4.785 -8.600 56.844 1.00 11.62 1135 SER C C 1
ATOM 4469 O O . SER C 1 195 ? 4.886 -7.412 56.412 1.00 11.91 1135 SER C O 1
ATOM 4472 N N . GLY C 1 196 ? 3.596 -9.086 57.230 1.00 10.56 1136 GLY C N 1
ATOM 4473 C CA . GLY C 1 196 ? 2.330 -8.418 57.110 1.00 10.68 1136 GLY C CA 1
ATOM 4474 C C . GLY C 1 196 ? 1.527 -8.821 55.880 1.00 11.12 1136 GLY C C 1
ATOM 4475 O O . GLY C 1 196 ? 0.328 -8.460 55.778 1.00 11.73 1136 GLY C O 1
ATOM 4476 N N . SER C 1 197 ? 2.096 -9.602 54.948 1.00 10.56 1137 SER C N 1
ATOM 4477 C CA . SER C 1 197 ? 1.337 -10.200 53.842 1.00 9.73 1137 SER C CA 1
ATOM 4478 C C . SER C 1 197 ? 0.176 -10.996 54.332 1.00 11.31 1137 SER C C 1
ATOM 4479 O O . SER C 1 197 ? 0.330 -11.760 55.323 1.00 10.39 1137 SER C O 1
ATOM 4482 N N . PRO C 1 198 ? -1.006 -10.876 53.753 1.00 10.57 1138 PRO C N 1
ATOM 4483 C CA . PRO C 1 198 ? -2.207 -11.525 54.274 1.00 11.52 1138 PRO C CA 1
ATOM 4484 C C . PRO C 1 198 ? -2.347 -12.930 53.791 1.00 12.12 1138 PRO C C 1
ATOM 4485 O O . PRO C 1 198 ? -1.893 -13.264 52.660 1.00 12.78 1138 PRO C O 1
ATOM 4489 N N . ILE C 1 199 ? -3.040 -13.758 54.556 1.00 11.89 1139 ILE C N 1
ATOM 4490 C CA . ILE C 1 199 ? -3.356 -15.133 54.226 1.00 13.11 1139 ILE C CA 1
ATOM 4491 C C . ILE C 1 199 ? -4.918 -15.223 54.222 1.00 12.64 1139 ILE C C 1
ATOM 4492 O O . ILE C 1 199 ? -5.588 -14.677 55.108 1.00 12.39 1139 ILE C O 1
ATOM 4497 N N . VAL C 1 200 ? -5.433 -15.856 53.169 1.00 12.36 1140 VAL C N 1
ATOM 4498 C CA . VAL C 1 200 ? -6.865 -15.878 52.903 1.00 13.41 1140 VAL C CA 1
ATOM 4499 C C . VAL C 1 200 ? -7.390 -17.325 52.801 1.00 13.46 1140 VAL C C 1
ATOM 4500 O O . VAL C 1 200 ? -6.665 -18.249 52.451 1.00 13.66 1140 VAL C O 1
ATOM 4504 N N . ASP C 1 201 ? -8.706 -17.408 53.094 1.00 16.50 1141 ASP C N 1
ATOM 4505 C CA . ASP C 1 201 ? -9.442 -18.690 52.911 1.00 17.48 1141 ASP C CA 1
ATOM 4506 C C . ASP C 1 201 ? -10.131 -18.665 51.576 1.00 18.61 1141 ASP C C 1
ATOM 4507 O O . ASP C 1 201 ? -10.008 -17.719 50.775 1.00 18.87 1141 ASP C O 1
ATOM 4512 N N . LYS C 1 202 ? -10.841 -19.756 51.283 1.00 20.00 1142 LYS C N 1
ATOM 4513 C CA . LYS C 1 202 ? -11.379 -19.902 49.917 1.00 24.56 1142 LYS C CA 1
ATOM 4514 C C . LYS C 1 202 ? -12.483 -18.935 49.601 1.00 22.76 1142 LYS C C 1
ATOM 4515 O O . LYS C 1 202 ? -12.800 -18.737 48.402 1.00 27.13 1142 LYS C O 1
ATOM 4518 N N . ASN C 1 203 ? -13.057 -18.280 50.575 1.00 22.88 1143 ASN C N 1
ATOM 4519 C CA . ASN C 1 203 ? -14.040 -17.221 50.362 1.00 24.33 1143 ASN C CA 1
ATOM 4520 C C . ASN C 1 203 ? -13.375 -15.866 50.096 1.00 26.06 1143 ASN C C 1
ATOM 4521 O O . ASN C 1 203 ? -14.059 -14.899 49.905 1.00 27.72 1143 ASN C O 1
ATOM 4526 N N . GLY C 1 204 ? -12.040 -15.795 50.154 1.00 21.15 1144 GLY C N 1
ATOM 4527 C CA . GLY C 1 204 ? -11.358 -14.516 50.093 1.00 20.42 1144 GLY C CA 1
ATOM 4528 C C . GLY C 1 204 ? -11.316 -13.709 51.367 1.00 20.65 1144 GLY C C 1
ATOM 4529 O O . GLY C 1 204 ? -10.955 -12.513 51.339 1.00 22.17 1144 GLY C O 1
ATOM 4530 N N . ASP C 1 205 ? -11.710 -14.274 52.528 1.00 17.74 1145 ASP C N 1
ATOM 4531 C CA . ASP C 1 205 ? -11.600 -13.606 53.731 1.00 17.48 1145 ASP C CA 1
ATOM 4532 C C . ASP C 1 205 ? -10.171 -13.789 54.353 1.00 14.99 1145 ASP C C 1
ATOM 4533 O O . ASP C 1 205 ? -9.590 -14.874 54.259 1.00 15.43 1145 ASP C O 1
ATOM 4538 N N . VAL C 1 206 ? -9.686 -12.677 54.916 1.00 15.31 1146 VAL C N 1
ATOM 4539 C CA . VAL C 1 206 ? -8.326 -12.695 55.534 1.00 14.98 1146 VAL C CA 1
ATOM 4540 C C . VAL C 1 206 ? -8.404 -13.430 56.900 1.00 15.67 1146 VAL C C 1
ATOM 4541 O O . VAL C 1 206 ? -9.135 -12.986 57.822 1.00 17.02 1146 VAL C O 1
ATOM 4545 N N . ILE C 1 207 ? -7.633 -14.493 57.004 1.00 12.05 1147 ILE C N 1
ATOM 4546 C CA . ILE C 1 207 ? -7.622 -15.325 58.220 1.00 13.52 1147 ILE C CA 1
ATOM 4547 C C . ILE C 1 207 ? -6.327 -15.100 59.045 1.00 14.58 1147 ILE C C 1
ATOM 4548 O O . ILE C 1 207 ? -6.224 -15.624 60.163 1.00 15.15 1147 ILE C O 1
ATOM 4553 N N . GLY C 1 208 ? -5.432 -14.218 58.588 1.00 12.68 1148 GLY C N 1
ATOM 4554 C CA . GLY C 1 208 ? -4.294 -13.852 59.413 1.00 12.61 1148 GLY C CA 1
ATOM 4555 C C . GLY C 1 208 ? -3.197 -13.275 58.561 1.00 11.61 1148 GLY C C 1
ATOM 4556 O O . GLY C 1 208 ? -3.357 -13.104 57.335 1.00 11.39 1148 GLY C O 1
ATOM 4557 N N . LEU C 1 209 ? -2.040 -12.964 59.175 1.00 10.02 1149 LEU C N 1
ATOM 4558 C CA . LEU C 1 209 ? -0.912 -12.345 58.539 1.00 10.75 1149 LEU C CA 1
ATOM 4559 C C . LEU C 1 209 ? 0.362 -13.187 58.656 1.00 11.38 1149 LEU C C 1
ATOM 4560 O O . LEU C 1 209 ? 0.535 -13.934 59.622 1.00 11.48 1149 LEU C O 1
ATOM 4565 N N . TYR C 1 210 ? 1.293 -13.070 57.734 1.00 10.38 1150 TYR C N 1
ATOM 4566 C CA . TYR C 1 210 ? 2.540 -13.733 57.682 1.00 11.05 1150 TYR C CA 1
ATOM 4567 C C . TYR C 1 210 ? 3.667 -12.934 58.370 1.00 11.37 1150 TYR C C 1
ATOM 4568 O O . TYR C 1 210 ? 3.787 -11.717 58.193 1.00 10.63 1150 TYR C O 1
ATOM 4577 N N . GLY C 1 211 ? 4.636 -13.630 58.980 1.00 12.26 1151 GLY C N 1
ATOM 4578 C CA . GLY C 1 211 ? 5.982 -13.096 59.233 1.00 11.52 1151 GLY C CA 1
ATOM 4579 C C . GLY C 1 211 ? 6.479 -13.103 60.647 1.00 13.49 1151 GLY C C 1
ATOM 4580 O O . GLY C 1 211 ? 7.311 -12.260 61.005 1.00 13.15 1151 GLY C O 1
ATOM 4581 N N . ASN C 1 212 ? 5.959 -14.016 61.478 1.00 13.18 1152 ASN C N 1
ATOM 4582 C CA . ASN C 1 212 ? 6.458 -14.141 62.904 1.00 12.85 1152 ASN C CA 1
ATOM 4583 C C . ASN C 1 212 ? 6.476 -15.693 63.140 1.00 11.97 1152 ASN C C 1
ATOM 4584 O O . ASN C 1 212 ? 5.374 -16.287 63.146 1.00 12.16 1152 ASN C O 1
ATOM 4589 N N . GLY C 1 213 ? 7.663 -16.229 63.292 1.00 13.08 1153 GLY C N 1
ATOM 4590 C CA . GLY C 1 213 ? 7.768 -17.660 63.378 1.00 13.32 1153 GLY C CA 1
ATOM 4591 C C . GLY C 1 213 ? 9.034 -18.201 64.076 1.00 14.80 1153 GLY C C 1
ATOM 4592 O O . GLY C 1 213 ? 9.478 -17.619 65.038 1.00 14.85 1153 GLY C O 1
ATOM 4593 N N . VAL C 1 214 ? 9.456 -19.322 63.555 1.00 13.98 1154 VAL C N 1
ATOM 4594 C CA . VAL C 1 214 ? 10.648 -20.055 64.082 1.00 14.60 1154 VAL C CA 1
ATOM 4595 C C . VAL C 1 214 ? 11.476 -20.583 62.979 1.00 14.34 1154 VAL C C 1
ATOM 4596 O O . VAL C 1 214 ? 10.993 -20.765 61.851 1.00 15.37 1154 VAL C O 1
ATOM 4600 N N . ILE C 1 215 ? 12.749 -20.844 63.310 1.00 15.82 1155 ILE C N 1
ATOM 4601 C CA . ILE C 1 215 ? 13.653 -21.633 62.455 1.00 19.29 1155 ILE C CA 1
ATOM 4602 C C . ILE C 1 215 ? 13.807 -23.062 63.023 1.00 16.73 1155 ILE C C 1
ATOM 4603 O O . ILE C 1 215 ? 14.126 -23.264 64.178 1.00 16.88 1155 ILE C O 1
ATOM 4608 N N . MET C 1 216 ? 13.552 -24.045 62.164 1.00 16.22 1156 MET C N 1
ATOM 4609 C CA . MET C 1 216 ? 13.500 -25.468 62.561 1.00 17.76 1156 MET C CA 1
ATOM 4610 C C . MET C 1 216 ? 14.924 -26.098 62.527 1.00 20.04 1156 MET C C 1
ATOM 4611 O O . MET C 1 216 ? 15.836 -25.500 61.985 1.00 22.22 1156 MET C O 1
ATOM 4616 N N . PRO C 1 217 ? 15.052 -27.309 63.081 1.00 19.81 1157 PRO C N 1
ATOM 4617 C CA . PRO C 1 217 ? 16.422 -27.938 63.079 1.00 21.23 1157 PRO C CA 1
ATOM 4618 C C . PRO C 1 217 ? 16.965 -28.124 61.713 1.00 21.67 1157 PRO C C 1
ATOM 4619 O O . PRO C 1 217 ? 18.191 -28.062 61.562 1.00 25.03 1157 PRO C O 1
ATOM 4623 N N . ASN C 1 218 ? 16.126 -28.388 60.714 1.00 20.23 1158 ASN C N 1
ATOM 4624 C CA . ASN C 1 218 ? 16.612 -28.557 59.333 1.00 21.75 1158 ASN C CA 1
ATOM 4625 C C . ASN C 1 218 ? 16.874 -27.177 58.603 1.00 27.41 1158 ASN C C 1
ATOM 4626 O O . ASN C 1 218 ? 17.208 -27.202 57.428 1.00 30.86 1158 ASN C O 1
ATOM 4631 N N . GLY C 1 219 ? 16.737 -26.056 59.320 1.00 27.58 1159 GLY C N 1
ATOM 4632 C CA . GLY C 1 219 ? 16.944 -24.688 58.762 1.00 26.53 1159 GLY C CA 1
ATOM 4633 C C . GLY C 1 219 ? 15.695 -24.046 58.135 1.00 31.36 1159 GLY C C 1
ATOM 4634 O O . GLY C 1 219 ? 15.731 -22.869 57.739 1.00 33.53 1159 GLY C O 1
ATOM 4635 N N . SER C 1 220 ? 14.596 -24.776 57.987 1.00 24.50 1160 SER C N 1
ATOM 4636 C CA . SER C 1 220 ? 13.405 -24.234 57.370 1.00 24.72 1160 SER C CA 1
ATOM 4637 C C . SER C 1 220 ? 12.771 -23.156 58.312 1.00 23.00 1160 SER C C 1
ATOM 4638 O O . SER C 1 220 ? 12.777 -23.296 59.516 1.00 22.01 1160 SER C O 1
ATOM 4641 N N . TYR C 1 221 ? 12.182 -22.130 57.704 1.00 19.62 1161 TYR C N 1
ATOM 4642 C CA . TYR C 1 221 ? 11.363 -21.157 58.417 1.00 16.57 1161 TYR C CA 1
ATOM 4643 C C . TYR C 1 221 ? 9.918 -21.504 58.357 1.00 15.94 1161 TYR C C 1
ATOM 4644 O O . TYR C 1 221 ? 9.382 -21.888 57.306 1.00 18.09 1161 TYR C O 1
ATOM 4653 N N . ILE C 1 222 ? 9.231 -21.407 59.485 1.00 13.29 1162 ILE C N 1
ATOM 4654 C CA . ILE C 1 222 ? 7.807 -21.596 59.553 1.00 12.71 1162 ILE C CA 1
ATOM 4655 C C . ILE C 1 222 ? 7.237 -20.365 60.258 1.00 13.03 1162 ILE C C 1
ATOM 4656 O O . ILE C 1 222 ? 7.653 -20.014 61.362 1.00 13.63 1162 ILE C O 1
ATOM 4661 N N . SER C 1 223 ? 6.211 -19.735 59.639 1.00 12.23 1163 SER C N 1
ATOM 4662 C CA . SER C 1 223 ? 5.523 -18.589 60.274 1.00 11.89 1163 SER C CA 1
ATOM 4663 C C . SER C 1 223 ? 4.197 -18.973 60.894 1.00 11.99 1163 SER C C 1
ATOM 4664 O O . SER C 1 223 ? 3.430 -19.758 60.295 1.00 13.56 1163 SER C O 1
ATOM 4667 N N . ALA C 1 224 ? 3.850 -18.400 62.033 1.00 11.01 1164 ALA C N 1
ATOM 4668 C CA . ALA C 1 224 ? 2.498 -18.424 62.485 1.00 12.25 1164 ALA C CA 1
ATOM 4669 C C . ALA C 1 224 ? 1.546 -17.775 61.476 1.00 12.44 1164 ALA C C 1
ATOM 4670 O O . ALA C 1 224 ? 1.977 -16.856 60.747 1.00 13.63 1164 ALA C O 1
ATOM 4672 N N . ILE C 1 225 ? 0.291 -18.214 61.445 1.00 13.61 1165 ILE C N 1
ATOM 4673 C CA . ILE C 1 225 ? -0.788 -17.424 60.855 1.00 13.64 1165 ILE C CA 1
ATOM 4674 C C . ILE C 1 225 ? -1.238 -16.485 61.967 1.00 13.26 1165 ILE C C 1
ATOM 4675 O O . ILE C 1 225 ? -1.956 -16.909 62.895 1.00 14.58 1165 ILE C O 1
ATOM 4680 N N . VAL C 1 226 ? -0.826 -15.238 61.915 1.00 11.88 1166 VAL C N 1
ATOM 4681 C CA . VAL C 1 226 ? -0.952 -14.292 63.037 1.00 11.59 1166 VAL C CA 1
ATOM 4682 C C . VAL C 1 226 ? -2.352 -13.652 62.981 1.00 13.46 1166 VAL C C 1
ATOM 4683 O O . VAL C 1 226 ? -2.735 -13.027 61.965 1.00 11.92 1166 VAL C O 1
ATOM 4687 N N . GLN C 1 227 ? -3.178 -13.877 64.032 1.00 13.11 1167 GLN C N 1
ATOM 4688 C CA . GLN C 1 227 ? -4.597 -13.502 64.050 1.00 13.64 1167 GLN C CA 1
ATOM 4689 C C . GLN C 1 227 ? -5.060 -13.411 65.481 1.00 15.46 1167 GLN C C 1
ATOM 4690 O O . GLN C 1 227 ? -4.438 -14.024 66.354 1.00 17.92 1167 GLN C O 1
ATOM 4696 N N . GLY C 1 228 ? -6.138 -12.679 65.691 1.00 17.10 1168 GLY C N 1
ATOM 4697 C CA . GLY C 1 228 ? -6.765 -12.658 67.028 1.00 20.57 1168 GLY C CA 1
ATOM 4698 C C . GLY C 1 228 ? -7.354 -14.033 67.386 1.00 31.34 1168 GLY C C 1
ATOM 4699 O O . GLY C 1 228 ? -7.748 -14.781 66.519 1.00 34.94 1168 GLY C O 1
ATOM 4700 N N . GLU C 1 229 ? -7.339 -14.384 68.674 1.00 42.84 1169 GLU C N 1
ATOM 4701 C CA . GLU C 1 229 ? -8.195 -15.455 69.266 1.00 57.72 1169 GLU C CA 1
ATOM 4702 C C . GLU C 1 229 ? -9.154 -16.131 68.310 1.00 60.49 1169 GLU C C 1
ATOM 4703 O O . GLU C 1 229 ? -9.655 -17.185 68.621 1.00 75.02 1169 GLU C O 1
#

Secondary structure (DSSP, 8-state):
-EEEEEEE-----TTPEE-----EEEEEE-TTS-EEE--EEEPPP---------SEEEEEEEESSS-EEEEEEEEEETTEEEE-HHHHTT--EEETTEEE-EEEEETTTTEEEESSS--------SSS-EEEEE--TTS--EEEEE--EEEE-SS-EEEEE-----TT-TT-EEE-TTS-EEEE---EEE-TTS-EEEE-B---/--EEEEEEE-----TT-EE-----EEEEEE-TTS-EEE---EEPP---PBPP--SEEEEEEEEETTEEEEEEEEEEETTEEEEEHHHHTT--EEETTEEE-EEEEETTTTEEEESSS--------SSS-EEEEE--TTS--EEEEE--EEEEETTEEEEEE-----TT-TT-EEE-TTS-EEEE---EEE-TTS-EEEE-B---/-EEEEEEE-----TTPEE-----EEEEEE-TTS-EEE--EEEPPP---SPBPP--SEEEEEEEEETTEEEEEEEEEEETTEEEE-HHHHTT--EEETTEEE-EEEEETTTTEEEESSS--------SSS-EEEEE--TTS--EEEEE--EEEEETTEEEEEE-----TT-TT-EEE-TTS-EEEE---EEE-TTS-EEEE-B---

Foldseek 3Di:
DKAKDFAFALADDPPAAEDFDADEFEWAFDQQQAIDGVAKDFDDDPPPPPADQDWHKIFMWDDDPDDIWTLAIATRDPSKTKFFCVSQVQDWYHHPPDIWGWGMDGSRLRITMTDDDDDADAADPLDDKKWWQFPAIPDHTDIHIYDWYWHQYPVGIFTKTQDDGDRNRGHTFMADNVSGTRATWDHADADPVGTTMTTRRDDD/DQKAKDFAFALADDPPAAEDFDADEFEWAFDQQQAIGGVDQDFDDDPWDAADQDWGKIFMWGADPVGIWTQAIATRDPSKTKFFCVSQVFDWYHHPRTIWGWGTHGSRLRITMTGDDDDQDAADPQFDKKWWQFPAIPDHTGIYIYTWYWHQYPVGTFTKTQDDGDRNRGHTFMGDNVSGTRATWDHFDQDPVRTTMTTRRDDD/DKAKDFAFALADDPPAAEDFDADEFEWEFDQQQAIDGVAKDFDDDDDDWDDADQDFHKIFMWDQDPPGIWTLEIATRDPSKTKFFCVSQVQDWYHHPRTIWGWGMDGSRLRITMTDDDDDQDAADPQFDKKWWQFPAIPDRTGIHIYTWYWYQYPVGIFTKTQDDGDRNRGHTFMADNVSGTRATWDHFDQDPVRTTMTTRRDDD